Protein AF-A0A7C5L0B0-F1 (afdb_monomer_lite)

Foldseek 3Di:
DDPDFKFKWKWWWPWFAQPPPCDPQQWTKGKTKTAIAGPVRHADFFWKKKKKKKFWDDDPVDIDIDIDMDIDTAHNRNIDMDMDIGHNRRVQTWMFMDMDRPDQQKAWQDWPQRGDPDSGTTTIITIMTGHLLNQRFHPVLVVLLCLQFAAWEQFQDAQQTWFQFDLCLLPPWLQQKKKFKFDPVRDTDDIGGLVCQVVWVNRPCVQVVVSVDPQRFPLVAAQDFCWDATADVPGDGGIITIGMAGARQPPQAPLVRQSVVVSVVVVVVVTFREWEWEWHDDPNFIKIKIKGKTQWFQWQQTAGIDIEIKIFTWDGSRSVPIATQWMWWWFAQKIAIERDDFDDDPRRHTYWQFAFHWDDDDPPFDSPPGGGRRGTDRDFAKAFLRHPRGTITGRNSPYDIGDSVRYHYHYDRQPVSDPCSVVVVCSQQSYNHFSHRAFYDGSCVVCVVPVPDDSNNGGGGHPNPDLCVNHGAPDHRDIDGSND

Secondary structure (DSSP, 8-state):
-------PEEEEE-------S--TT-PEEEEEEEEEE-TTS-B-TT-EEEEEEEEEES-TTS-EEEEEEEEEE--TTSEEEEEEEE-GGGSSS-EEEEEEE--TTEEEEEEE--EESSSS----EEEEEE-SS-SSS-HHHHHHHHHHH--EEEES-SSS----B-GGGG--SGGG-EEEEEETTS-EEEEEEGGGGGGSBS-GGGT-GGGG-S----TT--SS-EEEEEB-TTS-SEEEEEEEE--SSS-TT-HHHHHHHHHHHHHTT-S--EEEEEEEEETTEEEEEEEEEEEEEBSSS-EEEEEEEEEEEES-SSTTT--EEEEEEEETTEEEEESSSS-EETTTEEEEEE--EEE-PPTT----S--B---EESSSEEETT-STTS-EEEE---S-EE-GGG-EEEE---TTT--TTT-GGGHHHH---BSS-S----TTGGGGGSTT---S-SPP--GGGSTTTT---SSBTS-EES--

pLDDT: mean 81.86, std 15.76, range [21.27, 98.62]

Radius of gyration: 28.09 Å; chains: 1; bounding box: 59×51×88 Å

Structure (mmCIF, N/CA/C/O backbone):
data_AF-A0A7C5L0B0-F1
#
_entry.id   AF-A0A7C5L0B0-F1
#
loop_
_atom_site.group_PDB
_atom_site.id
_atom_site.type_symbol
_atom_site.label_atom_id
_atom_site.label_alt_id
_atom_site.label_comp_id
_atom_site.label_asym_id
_atom_site.label_entity_id
_atom_site.label_seq_id
_atom_site.pdbx_PDB_ins_code
_atom_site.Cartn_x
_atom_site.Cartn_y
_atom_site.Cartn_z
_atom_site.occupancy
_atom_site.B_iso_or_equiv
_atom_site.auth_seq_id
_atom_site.auth_comp_id
_atom_site.auth_asym_id
_atom_site.auth_atom_id
_atom_site.pdbx_PDB_model_num
ATOM 1 N N . MET A 1 1 ? -7.027 -23.291 7.097 1.00 24.39 1 MET A N 1
ATOM 2 C CA . MET A 1 1 ? -7.690 -23.559 8.395 1.00 24.39 1 MET A CA 1
ATOM 3 C C . MET A 1 1 ? -6.675 -23.322 9.521 1.00 24.39 1 MET A C 1
ATOM 5 O O . MET A 1 1 ? -6.229 -24.263 10.167 1.00 24.39 1 MET A O 1
ATOM 9 N N . LYS A 1 2 ? -6.228 -22.068 9.688 1.00 22.58 2 LYS A N 1
ATOM 10 C CA . LYS A 1 2 ? -5.413 -21.647 10.836 1.00 22.58 2 LYS A CA 1
ATOM 11 C C . LYS A 1 2 ? -6.404 -21.359 11.965 1.00 22.58 2 LYS A C 1
ATOM 13 O O . LYS A 1 2 ? -7.373 -20.646 11.741 1.00 22.58 2 LYS A O 1
ATOM 18 N N . ARG A 1 3 ? -6.236 -22.002 13.120 1.00 21.27 3 ARG A N 1
ATOM 19 C CA . ARG A 1 3 ? -6.990 -21.644 14.325 1.00 21.27 3 ARG A CA 1
ATOM 20 C C . ARG A 1 3 ? -6.391 -20.331 14.819 1.00 21.27 3 ARG A C 1
ATOM 22 O O . ARG A 1 3 ? -5.274 -20.354 15.322 1.00 21.27 3 ARG A O 1
ATOM 29 N N . THR A 1 4 ? -7.085 -19.225 14.591 1.00 25.00 4 THR A N 1
ATOM 30 C CA . THR A 1 4 ? -6.788 -17.926 15.195 1.00 25.00 4 THR A CA 1
ATOM 31 C C . THR A 1 4 ? -7.032 -18.049 16.696 1.00 25.00 4 THR A C 1
ATOM 33 O O . THR A 1 4 ? -8.094 -18.493 17.139 1.00 25.00 4 THR A O 1
ATOM 36 N N . PHE A 1 5 ? -5.984 -17.801 17.476 1.00 26.17 5 PHE A N 1
ATOM 37 C CA . PHE A 1 5 ? -6.041 -17.758 18.929 1.00 26.17 5 PHE A CA 1
ATOM 38 C C . PHE A 1 5 ? -6.073 -16.286 19.316 1.00 26.17 5 PHE A C 1
ATOM 40 O O . PHE A 1 5 ? -5.019 -15.668 19.400 1.00 26.17 5 PHE A O 1
ATOM 47 N N . SER A 1 6 ? -7.256 -15.741 19.582 1.00 29.70 6 SER A N 1
ATOM 48 C CA . SER A 1 6 ? -7.355 -14.391 20.135 1.00 29.70 6 SER A CA 1
ATOM 49 C C . SER A 1 6 ? -6.775 -14.399 21.544 1.00 29.70 6 SER A C 1
ATOM 51 O O . SER A 1 6 ? -7.329 -15.000 22.468 1.00 29.70 6 SER A O 1
ATOM 53 N N . LEU A 1 7 ? -5.608 -13.795 21.728 1.00 34.66 7 LEU A N 1
ATOM 54 C CA . LEU A 1 7 ? -5.041 -13.621 23.055 1.00 34.66 7 LEU A CA 1
ATOM 55 C C . LEU A 1 7 ? -5.560 -12.298 23.615 1.00 34.66 7 LEU A C 1
ATOM 57 O O . LEU A 1 7 ? -4.959 -11.249 23.426 1.00 34.66 7 LEU A O 1
ATOM 61 N N . PHE A 1 8 ? -6.712 -12.337 24.280 1.00 42.75 8 PHE A N 1
ATOM 62 C CA . PHE A 1 8 ? -7.171 -11.193 25.062 1.00 42.75 8 PHE A CA 1
ATOM 63 C C . PHE A 1 8 ? -6.454 -11.202 26.400 1.00 42.75 8 PHE A C 1
ATOM 65 O O . PHE A 1 8 ? -6.664 -12.160 27.131 1.00 42.75 8 PHE A O 1
ATOM 72 N N . ALA A 1 9 ? -5.663 -10.182 26.744 1.00 44.97 9 ALA A N 1
ATOM 73 C CA . ALA A 1 9 ? -5.150 -10.068 28.106 1.00 44.97 9 ALA A CA 1
ATOM 74 C C . ALA A 1 9 ? -6.030 -9.164 28.975 1.00 44.97 9 ALA A C 1
ATOM 76 O O . ALA A 1 9 ? -6.341 -8.036 28.597 1.00 44.97 9 ALA A O 1
ATOM 77 N N . ILE A 1 10 ? -6.456 -9.661 30.135 1.00 50.22 10 ILE A N 1
ATOM 78 C CA . ILE A 1 10 ? -7.107 -8.833 31.160 1.00 50.22 10 ILE A CA 1
ATOM 79 C C . ILE A 1 10 ? -6.037 -8.448 32.160 1.00 50.22 10 ILE A C 1
ATOM 81 O O . ILE A 1 10 ? -5.421 -9.355 32.701 1.00 50.22 10 ILE A O 1
ATOM 85 N N . LEU A 1 11 ? -5.845 -7.155 32.419 1.00 47.50 11 LEU A N 1
ATOM 86 C CA . LEU A 1 11 ? -5.009 -6.648 33.507 1.00 47.50 11 LEU A CA 1
ATOM 87 C C . LEU A 1 11 ? -5.924 -6.084 34.602 1.00 47.50 11 LEU A C 1
ATOM 89 O O . LEU A 1 11 ? -6.648 -5.124 34.356 1.00 47.50 11 LEU A O 1
ATOM 93 N N . ALA A 1 12 ? -5.908 -6.678 35.797 1.00 46.53 12 ALA A N 1
ATOM 94 C CA . ALA A 1 12 ? -6.692 -6.200 36.943 1.00 46.53 12 ALA A CA 1
ATOM 95 C C . ALA A 1 12 ? -5.780 -5.847 38.124 1.00 46.53 12 ALA A C 1
ATOM 97 O O . ALA A 1 12 ? -4.997 -6.702 38.536 1.00 46.53 12 ALA A O 1
ATOM 98 N N . LEU A 1 13 ? -5.902 -4.630 38.680 1.00 47.69 13 LEU A N 1
ATOM 99 C CA . LEU A 1 13 ? -5.255 -4.225 39.939 1.00 47.69 13 LEU A CA 1
ATOM 100 C C . LEU A 1 13 ? -6.081 -4.704 41.140 1.00 47.69 13 LEU A C 1
ATOM 102 O O . LEU A 1 13 ? -7.220 -4.280 41.298 1.00 47.69 13 LEU A O 1
ATOM 106 N N . LEU A 1 14 ? -5.540 -5.548 42.023 1.00 42.91 14 LEU A N 1
ATOM 107 C CA . LEU A 1 14 ? -6.332 -6.052 43.166 1.00 42.91 14 LEU A CA 1
ATOM 108 C C . LEU A 1 14 ? -6.422 -5.065 44.343 1.00 42.91 14 LEU A C 1
ATOM 110 O O . LEU A 1 14 ? -7.332 -5.178 45.160 1.00 42.91 14 LEU A O 1
ATOM 114 N N . SER A 1 15 ? -5.473 -4.130 44.469 1.00 43.75 15 SER A N 1
ATOM 115 C CA . SER A 1 15 ? -5.488 -3.095 45.511 1.00 43.75 15 SER A CA 1
ATOM 116 C C . SER A 1 15 ? -4.374 -2.074 45.317 1.00 43.75 15 SER A C 1
ATOM 118 O O . SER A 1 15 ? -3.235 -2.495 45.130 1.00 43.75 15 SER A O 1
ATOM 120 N N . ALA A 1 16 ? -4.678 -0.791 45.523 1.00 45.81 16 ALA A N 1
ATOM 121 C CA . ALA A 1 16 ? -3.709 0.241 45.874 1.00 45.81 16 ALA A CA 1
ATOM 122 C C . ALA A 1 16 ? -4.132 0.867 47.207 1.00 45.81 16 ALA A C 1
ATOM 124 O O . ALA A 1 16 ? -5.239 1.384 47.337 1.00 45.81 16 ALA A O 1
ATOM 125 N N . SER A 1 17 ? -3.270 0.779 48.215 1.00 49.09 17 SER A N 1
ATOM 126 C CA . SER A 1 17 ? -3.437 1.481 49.487 1.00 49.09 17 SER A CA 1
ATOM 127 C C . SER A 1 17 ? -2.132 2.199 49.789 1.00 49.09 17 SER A C 1
ATOM 129 O O . SER A 1 17 ? -1.098 1.527 49.709 1.00 49.09 17 SER A O 1
ATOM 131 N N . PRO A 1 18 ? -2.133 3.472 50.219 1.00 49.31 18 PRO A N 1
ATOM 132 C CA . PRO A 1 18 ? -1.021 3.943 51.014 1.00 49.31 18 PRO A CA 1
ATOM 133 C C . PRO A 1 18 ? -1.036 3.093 52.276 1.00 49.31 18 PRO A C 1
ATOM 135 O O . PRO A 1 18 ? -1.908 3.214 53.139 1.00 49.31 18 PRO A O 1
ATOM 138 N N . LEU A 1 19 ? -0.092 2.166 52.369 1.00 49.03 19 LEU A N 1
ATOM 139 C CA . LEU A 1 19 ? 0.288 1.669 53.673 1.00 49.03 19 LEU A CA 1
ATOM 140 C C . LEU A 1 19 ? 0.914 2.872 54.373 1.00 49.03 19 LEU A C 1
ATOM 142 O O . LEU A 1 19 ? 2.097 3.137 54.199 1.00 49.03 19 LEU A O 1
ATOM 146 N N . SER A 1 20 ? 0.122 3.606 55.160 1.00 46.25 20 SER A N 1
ATOM 147 C CA . SER A 1 20 ? 0.631 4.535 56.170 1.00 46.25 20 SER A CA 1
ATOM 148 C C . SER A 1 20 ? 1.272 3.720 57.303 1.00 46.25 20 SER A C 1
ATOM 150 O O . SER A 1 20 ? 0.849 3.750 58.457 1.00 46.25 20 SER A O 1
ATOM 152 N N . ALA A 1 21 ? 2.225 2.867 56.960 1.00 46.62 21 ALA A N 1
ATOM 153 C CA . ALA A 1 21 ? 3.174 2.338 57.905 1.00 46.62 21 ALA A CA 1
ATOM 154 C C . ALA A 1 21 ? 4.374 3.253 57.745 1.00 46.62 21 ALA A C 1
ATOM 156 O O . ALA A 1 21 ? 4.921 3.282 56.652 1.00 46.62 21 ALA A O 1
ATOM 157 N N . ASP A 1 22 ? 4.702 4.018 58.788 1.00 49.69 22 ASP A N 1
ATOM 158 C CA . ASP A 1 22 ? 5.856 4.915 58.895 1.00 49.69 22 ASP A CA 1
ATOM 159 C C . ASP A 1 22 ? 7.103 4.344 58.189 1.00 49.69 22 ASP A C 1
ATOM 161 O O . ASP A 1 22 ? 7.960 3.707 58.811 1.00 49.69 22 ASP A O 1
ATOM 165 N N . LEU A 1 23 ? 7.212 4.542 56.873 1.00 57.72 23 LEU A N 1
ATOM 166 C CA . LEU A 1 23 ? 8.432 4.244 56.152 1.00 57.72 23 LEU A CA 1
ATOM 167 C C . LEU A 1 23 ? 9.434 5.301 56.619 1.00 57.72 23 LEU A C 1
ATOM 169 O O . LEU A 1 23 ? 9.069 6.478 56.717 1.00 57.72 23 LEU A O 1
ATOM 173 N N . PRO A 1 24 ? 10.679 4.923 56.954 1.00 53.44 24 PRO A N 1
ATOM 174 C CA . PRO A 1 24 ? 11.687 5.885 57.380 1.00 53.44 24 PRO A CA 1
ATOM 175 C C . PRO A 1 24 ? 11.911 6.932 56.273 1.00 53.44 24 PRO A C 1
ATOM 177 O O . PRO A 1 24 ? 12.632 6.663 55.318 1.00 53.44 24 PRO A O 1
ATOM 180 N N . GLY A 1 25 ? 11.263 8.098 56.379 1.00 64.50 25 GLY A N 1
ATOM 181 C CA . GLY A 1 25 ? 11.281 9.146 55.347 1.00 64.50 25 GLY A CA 1
ATOM 182 C C . GLY A 1 25 ? 9.932 9.815 55.050 1.00 64.50 25 GLY A C 1
ATOM 183 O O . GLY A 1 25 ? 9.937 10.931 54.550 1.00 64.50 25 GLY A O 1
ATOM 184 N N . GLY A 1 26 ? 8.796 9.203 55.411 1.00 67.69 26 GLY A N 1
ATOM 185 C CA . GLY A 1 26 ? 7.457 9.766 55.162 1.00 67.69 26 GLY A CA 1
ATOM 186 C C . GLY A 1 26 ? 6.849 9.437 53.790 1.00 67.69 26 GLY A C 1
ATOM 187 O O . GLY A 1 26 ? 5.721 9.838 53.527 1.00 67.69 26 GLY A O 1
ATOM 188 N N . ASP A 1 27 ? 7.550 8.697 52.932 1.00 75.81 27 ASP A N 1
ATOM 189 C CA . ASP A 1 27 ? 7.058 8.312 51.604 1.00 75.81 27 ASP A CA 1
ATOM 190 C C . ASP A 1 27 ? 5.799 7.431 51.674 1.00 75.81 27 ASP A C 1
ATOM 192 O O . ASP A 1 27 ? 5.676 6.542 52.520 1.00 75.81 27 ASP A O 1
ATOM 196 N N . ASN A 1 28 ? 4.892 7.627 50.717 1.00 73.31 28 ASN A N 1
ATOM 197 C CA . ASN A 1 28 ? 3.730 6.778 50.497 1.00 73.31 28 ASN A CA 1
ATOM 198 C C . ASN A 1 28 ? 4.043 5.702 49.460 1.00 73.31 28 ASN A C 1
ATOM 200 O O . ASN A 1 28 ? 4.556 5.983 48.376 1.00 73.31 28 ASN A O 1
ATOM 204 N N . GLN A 1 29 ? 3.698 4.456 49.778 1.00 79.25 29 GLN A N 1
ATOM 205 C CA . GLN A 1 29 ? 3.834 3.340 48.852 1.00 79.25 29 GLN A CA 1
ATOM 206 C C . GLN A 1 29 ? 2.509 3.060 48.147 1.00 79.25 29 GLN A C 1
ATOM 208 O O . GLN A 1 29 ? 1.519 2.713 48.787 1.00 79.25 29 GLN A O 1
ATOM 213 N N . TYR A 1 30 ? 2.525 3.118 46.822 1.00 75.12 30 TYR A N 1
ATOM 214 C CA . TYR A 1 30 ? 1.429 2.711 45.957 1.00 75.12 30 TYR A CA 1
ATOM 215 C C . TYR A 1 30 ? 1.760 1.348 45.369 1.00 75.12 30 TYR A C 1
ATOM 217 O O . TYR A 1 30 ? 2.674 1.217 44.560 1.00 75.12 30 TYR A O 1
ATOM 225 N N . THR A 1 31 ? 1.057 0.319 45.834 1.00 72.50 31 THR A N 1
ATOM 226 C CA . THR A 1 31 ? 1.224 -1.055 45.345 1.00 72.50 31 THR A CA 1
ATOM 227 C C . THR A 1 31 ? 0.090 -1.419 44.406 1.00 72.50 31 THR A C 1
ATOM 229 O O . THR A 1 31 ? -1.021 -0.936 44.560 1.00 72.50 31 THR A O 1
ATOM 232 N N . ALA A 1 32 ? 0.401 -2.269 43.444 1.00 73.38 32 ALA A N 1
ATOM 233 C CA . ALA A 1 32 ? -0.422 -2.639 42.321 1.00 73.38 32 ALA A CA 1
ATOM 234 C C . ALA A 1 32 ? -0.263 -4.145 42.090 1.00 73.38 32 ALA A C 1
ATOM 236 O O . ALA A 1 32 ? 0.821 -4.607 41.739 1.00 73.38 32 ALA A O 1
ATOM 237 N N . ASN A 1 33 ? -1.321 -4.923 42.320 1.00 76.19 33 ASN A N 1
ATOM 238 C CA . ASN A 1 33 ? -1.316 -6.360 42.046 1.00 76.19 33 ASN A CA 1
ATOM 239 C C . ASN A 1 33 ? -1.984 -6.619 40.705 1.00 76.19 33 ASN A C 1
ATOM 241 O O . ASN A 1 33 ? -3.198 -6.514 40.629 1.00 76.19 33 ASN A O 1
ATOM 245 N N . PHE A 1 34 ? -1.216 -6.993 39.702 1.00 77.50 34 PHE A N 1
ATOM 246 C CA . PHE A 1 34 ? -1.688 -7.305 38.368 1.00 77.50 34 PHE A CA 1
ATOM 247 C C . PHE A 1 34 ? -1.952 -8.795 38.212 1.00 77.50 34 PHE A C 1
ATOM 249 O O . PHE A 1 34 ? -1.184 -9.623 38.706 1.00 77.50 34 PHE A O 1
ATOM 256 N N . TYR A 1 35 ? -3.001 -9.130 37.473 1.00 80.94 35 TYR A N 1
ATOM 257 C CA . TYR A 1 35 ? -3.273 -10.471 36.969 1.00 80.94 35 TYR A CA 1
ATOM 258 C C . TYR A 1 35 ? -3.496 -10.365 35.469 1.00 80.94 35 TYR A C 1
ATOM 260 O O . TYR A 1 35 ? -4.315 -9.544 35.087 1.00 80.94 35 TYR A O 1
ATOM 268 N N . VAL A 1 36 ? -2.754 -11.146 34.680 1.00 78.81 36 VAL A N 1
ATOM 269 C CA . VAL A 1 36 ? -2.752 -11.183 33.214 1.00 78.81 36 VAL A CA 1
ATOM 270 C C . VAL A 1 36 ? -3.192 -12.568 32.753 1.00 78.81 36 VAL A C 1
ATOM 272 O O . VAL A 1 36 ? -2.536 -13.567 33.057 1.00 78.81 36 VAL A O 1
ATOM 275 N N . VAL A 1 37 ? -4.295 -12.639 32.015 1.00 77.06 37 VAL A N 1
ATOM 276 C CA . VAL A 1 37 ? -4.897 -13.893 31.523 1.00 77.06 37 VAL A CA 1
ATOM 277 C C . VAL A 1 37 ? -5.328 -13.774 30.079 1.00 77.06 37 VAL A C 1
ATOM 279 O O . VAL A 1 37 ? -5.773 -12.701 29.732 1.00 77.06 37 VAL A O 1
ATOM 282 N N . ASP A 1 38 ? -5.280 -14.853 29.297 1.00 74.12 38 ASP A N 1
ATOM 283 C CA . ASP A 1 38 ? -5.866 -14.930 27.958 1.00 74.12 38 ASP A CA 1
ATOM 284 C C . ASP A 1 38 ? -7.409 -14.826 27.970 1.00 74.12 38 ASP A C 1
ATOM 286 O O . ASP A 1 38 ? -8.061 -14.774 29.018 1.00 74.12 38 ASP A O 1
ATOM 290 N N . GLN A 1 39 ? -8.015 -14.885 26.782 1.00 63.34 39 GLN A N 1
ATOM 291 C CA . GLN A 1 39 ? -9.466 -14.785 26.588 1.00 63.34 39 GLN A CA 1
ATOM 292 C C . GLN A 1 39 ? -10.294 -15.869 27.284 1.00 63.34 39 GLN A C 1
ATOM 294 O O . GLN A 1 39 ? -11.487 -15.695 27.525 1.00 63.34 39 GLN A O 1
ATOM 299 N N . ASN A 1 40 ? -9.664 -16.997 27.603 1.00 71.69 40 ASN A N 1
ATOM 300 C CA . ASN A 1 40 ? -10.280 -18.114 28.303 1.00 71.69 40 ASN A CA 1
ATOM 301 C C . ASN A 1 40 ? -10.049 -18.026 29.821 1.00 71.69 40 ASN A C 1
ATOM 303 O O . ASN A 1 40 ? -10.425 -18.943 30.554 1.00 71.69 40 ASN A O 1
ATOM 307 N N . GLY A 1 41 ? -9.420 -16.949 30.302 1.00 74.44 41 GLY A N 1
ATOM 308 C CA . GLY A 1 41 ? -9.006 -16.790 31.691 1.00 74.44 41 GLY A CA 1
ATOM 309 C C . GLY A 1 41 ? -7.734 -17.567 32.044 1.00 74.44 41 GLY A C 1
ATOM 310 O O . GLY A 1 41 ? -7.445 -17.741 33.230 1.00 74.44 41 GLY A O 1
ATOM 311 N N . THR A 1 42 ? -6.977 -18.053 31.054 1.00 82.25 42 THR A N 1
ATOM 312 C CA . THR A 1 42 ? -5.727 -18.796 31.266 1.00 82.25 42 THR A CA 1
ATOM 313 C C . THR A 1 42 ? -4.597 -17.826 31.600 1.00 82.25 42 THR A C 1
ATOM 315 O O . THR A 1 42 ? -4.320 -16.941 30.798 1.00 82.25 42 THR A O 1
ATOM 318 N N . PRO A 1 43 ? -3.886 -17.974 32.727 1.00 84.56 43 PRO A N 1
ATOM 319 C CA . PRO A 1 43 ? -2.813 -17.050 33.079 1.00 84.56 43 PRO A CA 1
ATOM 320 C C . PRO A 1 43 ? -1.680 -16.986 32.051 1.00 84.56 43 PRO A C 1
ATOM 322 O O . PRO A 1 43 ? -1.174 -18.021 31.615 1.00 84.56 43 PRO A O 1
ATOM 325 N N . LEU A 1 44 ? -1.245 -15.769 31.712 1.00 81.81 44 LEU A N 1
ATOM 326 C CA . LEU A 1 44 ? -0.119 -15.530 30.809 1.00 81.81 44 LEU A CA 1
ATOM 327 C C . LEU A 1 44 ? 1.166 -15.312 31.602 1.00 81.81 44 LEU A C 1
ATOM 329 O O . LEU A 1 44 ? 1.318 -14.314 32.304 1.00 81.81 44 LEU A O 1
ATOM 333 N N . GLN A 1 45 ? 2.102 -16.249 31.477 1.00 89.44 45 GLN A N 1
ATOM 334 C CA . GLN A 1 45 ? 3.403 -16.199 32.138 1.00 89.44 45 GLN A CA 1
ATOM 335 C C . GLN A 1 45 ? 4.425 -15.373 31.344 1.00 89.44 45 GLN A C 1
ATOM 337 O O . GLN A 1 45 ? 4.394 -15.357 30.116 1.00 89.44 45 GLN A O 1
ATOM 342 N N . ASN A 1 46 ? 5.395 -14.791 32.059 1.00 88.25 46 ASN A N 1
ATOM 343 C CA . ASN A 1 46 ? 6.541 -14.065 31.511 1.00 88.25 46 ASN A CA 1
ATOM 344 C C . ASN A 1 46 ? 6.158 -12.792 30.748 1.00 88.25 46 ASN A C 1
ATOM 346 O O . ASN A 1 46 ? 6.920 -12.353 29.895 1.00 88.25 46 ASN A O 1
ATOM 350 N N . LYS A 1 47 ? 5.007 -12.204 31.082 1.00 84.69 47 LYS A N 1
ATOM 351 C CA . LYS A 1 47 ? 4.535 -10.958 30.492 1.00 84.69 47 LYS A CA 1
ATOM 352 C C . LYS A 1 47 ? 5.117 -9.757 31.206 1.00 84.69 47 LYS A C 1
ATOM 354 O O . LYS A 1 47 ? 5.004 -9.677 32.431 1.00 84.69 47 LYS A O 1
ATOM 359 N N . GLN A 1 48 ? 5.755 -8.852 30.469 1.00 87.12 48 GLN A N 1
ATOM 360 C CA . GLN A 1 48 ? 6.267 -7.610 31.043 1.00 87.12 48 GLN A CA 1
ATOM 361 C C . GLN A 1 48 ? 5.102 -6.652 31.308 1.00 87.12 48 GLN A C 1
ATOM 363 O O . GLN A 1 48 ? 4.278 -6.395 30.439 1.00 87.12 48 GLN A O 1
ATOM 368 N N . VAL A 1 49 ? 5.012 -6.139 32.529 1.00 83.06 49 VAL A N 1
ATOM 369 C CA . VAL A 1 49 ? 3.977 -5.198 32.961 1.00 83.06 49 VAL A CA 1
ATOM 370 C C . VAL A 1 49 ? 4.658 -3.959 33.515 1.00 83.06 49 VAL A C 1
ATOM 372 O O . VAL A 1 49 ? 5.598 -4.063 34.311 1.00 83.06 49 VAL A O 1
ATOM 375 N N . ARG A 1 50 ? 4.158 -2.793 33.115 1.00 84.81 50 ARG A N 1
ATOM 376 C CA . ARG A 1 50 ? 4.575 -1.475 33.584 1.00 84.81 50 ARG A CA 1
ATOM 377 C C . ARG A 1 50 ? 3.472 -0.851 34.432 1.00 84.81 50 ARG A C 1
ATOM 379 O O . ARG A 1 50 ? 2.316 -0.853 34.032 1.00 84.81 50 ARG A O 1
ATOM 386 N N . LEU A 1 51 ? 3.839 -0.314 35.591 1.00 82.38 51 LEU A N 1
ATOM 387 C CA . LEU A 1 51 ? 3.030 0.579 36.419 1.00 82.38 51 LEU A CA 1
ATOM 388 C C . LEU A 1 51 ? 3.616 1.981 36.304 1.00 82.38 51 LEU A C 1
ATOM 390 O O . LEU A 1 51 ? 4.811 2.156 36.546 1.00 82.38 51 LEU A O 1
ATOM 394 N N . GLU A 1 52 ? 2.773 2.964 36.027 1.00 83.31 52 GLU A N 1
ATOM 395 C CA . GLU A 1 52 ? 3.110 4.381 36.101 1.00 83.31 52 GLU A CA 1
ATOM 396 C C . GLU A 1 52 ? 2.210 5.056 37.125 1.00 83.31 52 GLU A C 1
ATOM 398 O O . GLU A 1 52 ? 0.994 4.882 37.115 1.00 83.31 52 GLU A O 1
ATOM 403 N N . VAL A 1 53 ? 2.816 5.795 38.046 1.00 80.31 53 VAL A N 1
ATOM 404 C CA . VAL A 1 53 ? 2.101 6.599 39.030 1.00 80.31 53 VAL A CA 1
ATOM 405 C C . VAL A 1 53 ? 2.535 8.041 38.859 1.00 80.31 53 VAL A C 1
ATOM 407 O O . VAL A 1 53 ? 3.717 8.359 39.020 1.00 80.31 53 VAL A O 1
ATOM 410 N N . THR A 1 54 ? 1.569 8.896 38.555 1.00 83.31 54 THR A N 1
ATOM 411 C CA . THR A 1 54 ? 1.756 10.333 38.397 1.00 83.31 54 THR A CA 1
ATOM 412 C C . THR A 1 54 ? 0.988 11.040 39.497 1.00 83.31 54 THR A C 1
ATOM 414 O O . THR A 1 54 ? -0.171 10.738 39.762 1.00 83.31 54 THR A O 1
ATOM 417 N N . THR A 1 55 ? 1.632 11.987 40.159 1.00 81.31 55 THR A N 1
ATOM 418 C CA . THR A 1 55 ? 0.970 12.883 41.106 1.00 81.31 55 THR A CA 1
ATOM 419 C C . THR A 1 55 ? 1.421 14.308 40.846 1.00 81.31 55 THR A C 1
ATOM 421 O O . THR A 1 55 ? 2.513 14.535 40.317 1.00 81.31 55 THR A O 1
ATOM 424 N N . TRP A 1 56 ? 0.590 15.271 41.223 1.00 80.19 56 TRP A N 1
ATOM 425 C CA . TRP A 1 56 ? 0.960 16.675 41.193 1.00 80.19 56 TRP A CA 1
ATOM 426 C C . TRP A 1 56 ? 0.579 17.385 42.483 1.00 80.19 56 TRP A C 1
ATOM 428 O O . TRP A 1 56 ? -0.434 17.091 43.115 1.00 80.19 56 TRP A O 1
ATOM 438 N N . TYR A 1 57 ? 1.399 18.358 42.856 1.00 73.75 57 TYR A N 1
ATOM 439 C CA . TYR A 1 57 ? 1.213 19.200 44.025 1.00 73.75 57 TYR A CA 1
ATOM 440 C C . TYR A 1 57 ? 1.431 20.662 43.625 1.00 73.75 57 TYR A C 1
ATOM 442 O O . TYR A 1 57 ? 2.375 20.971 42.906 1.00 73.75 57 TYR A O 1
ATOM 450 N N . GLY A 1 58 ? 0.555 21.571 44.056 1.00 69.00 58 GLY A N 1
ATOM 451 C CA . GLY A 1 58 ? 0.659 22.998 43.732 1.00 69.00 58 GLY A CA 1
ATOM 452 C C . GLY A 1 58 ? -0.658 23.648 43.302 1.00 69.00 58 GLY A C 1
ATOM 453 O O . GLY A 1 58 ? -1.716 23.024 43.295 1.00 69.00 58 GLY A O 1
ATOM 454 N N . ASP A 1 59 ? -0.575 24.938 42.983 1.00 73.06 59 ASP A N 1
ATOM 455 C CA . ASP A 1 59 ? -1.646 25.753 42.391 1.00 73.06 59 ASP A CA 1
ATOM 456 C C . ASP A 1 59 ? -1.856 25.344 40.914 1.00 73.06 59 ASP A C 1
ATOM 458 O O . ASP A 1 59 ? -0.888 25.003 40.234 1.00 73.06 59 ASP A O 1
ATOM 462 N N . GLU A 1 60 ? -3.101 25.383 40.414 1.00 67.62 60 GLU A N 1
ATOM 463 C CA . GLU A 1 60 ? -3.469 25.104 39.009 1.00 67.62 60 GLU A CA 1
ATOM 464 C C . GLU A 1 60 ? -2.590 25.840 37.976 1.00 67.62 60 GLU A C 1
ATOM 466 O O . GLU A 1 60 ? -2.420 25.368 36.854 1.00 67.62 60 GLU A O 1
ATOM 471 N N . LEU A 1 61 ? -2.013 26.986 38.341 1.00 71.25 61 LEU A N 1
ATOM 472 C CA . LEU A 1 61 ? -1.152 27.810 37.496 1.00 71.25 61 LEU A CA 1
ATOM 473 C C . LEU A 1 61 ? 0.321 27.369 37.485 1.00 71.25 61 LEU A C 1
ATOM 475 O O . LEU A 1 61 ? 1.054 27.790 36.588 1.00 71.25 61 LEU A O 1
ATOM 479 N N . ASN A 1 62 ? 0.776 26.569 38.457 1.00 72.31 62 ASN A N 1
ATOM 480 C CA . ASN A 1 62 ? 2.155 26.070 38.522 1.00 72.31 62 ASN A CA 1
ATOM 481 C C . ASN A 1 62 ? 2.269 24.748 39.321 1.00 72.31 62 ASN A C 1
ATOM 483 O O . ASN A 1 62 ? 2.772 24.761 40.449 1.00 72.31 62 ASN A O 1
ATOM 487 N N . PRO A 1 63 ? 1.785 23.623 38.767 1.00 78.88 63 PRO A N 1
ATOM 488 C CA . PRO A 1 63 ? 1.875 22.316 39.416 1.00 78.88 63 PRO A CA 1
ATOM 489 C C . PRO A 1 63 ? 3.295 21.727 39.349 1.00 78.88 63 PRO A C 1
ATOM 491 O O . PRO A 1 63 ? 3.901 21.669 38.278 1.00 78.88 63 PRO A O 1
ATOM 494 N N . ASP A 1 64 ? 3.794 21.224 40.480 1.00 80.94 64 ASP A N 1
ATOM 495 C CA . ASP A 1 64 ? 4.968 20.352 40.552 1.00 80.94 64 ASP A CA 1
ATOM 496 C C . ASP A 1 64 ? 4.522 18.896 40.359 1.00 80.94 64 ASP A C 1
ATOM 498 O O . ASP A 1 64 ? 3.650 18.410 41.078 1.00 80.94 64 ASP A O 1
ATOM 502 N N . TYR A 1 65 ? 5.131 18.183 39.410 1.00 83.75 65 TYR A N 1
ATOM 503 C CA . TYR A 1 65 ? 4.792 16.791 39.103 1.00 83.75 65 TYR A CA 1
ATOM 504 C C . TYR A 1 65 ? 5.835 15.815 39.649 1.00 83.75 65 TYR A C 1
ATOM 506 O O . TYR A 1 65 ? 7.040 16.045 39.530 1.00 83.75 65 TYR A O 1
ATOM 514 N N . TYR A 1 66 ? 5.369 14.678 40.163 1.00 84.75 66 TYR A N 1
ATOM 515 C CA . TYR A 1 66 ? 6.205 13.532 40.504 1.00 84.75 66 TYR A CA 1
ATOM 516 C C . TYR A 1 66 ? 5.749 12.296 39.727 1.00 84.75 66 TYR A C 1
ATOM 518 O O . TYR A 1 66 ? 4.563 11.968 39.699 1.00 84.75 66 TYR A O 1
ATOM 526 N N . TYR A 1 67 ? 6.715 11.598 39.128 1.00 88.25 67 TYR A N 1
ATOM 527 C CA . TYR A 1 67 ? 6.492 10.426 38.286 1.00 88.25 67 TYR A CA 1
ATOM 528 C C . TYR A 1 67 ? 7.248 9.225 38.851 1.00 88.25 67 TYR A C 1
ATOM 530 O O . TYR A 1 67 ? 8.449 9.305 39.120 1.00 88.25 67 TYR A O 1
ATOM 538 N N . CYS A 1 68 ? 6.564 8.092 38.990 1.00 86.94 68 CYS A N 1
ATOM 539 C CA . CYS A 1 68 ? 7.185 6.813 39.298 1.00 86.94 68 CYS A CA 1
ATOM 540 C C . CYS A 1 68 ? 6.781 5.756 38.275 1.00 86.94 68 CYS A C 1
ATOM 542 O O . CYS A 1 68 ? 5.600 5.466 38.116 1.00 86.94 68 CYS A O 1
ATOM 544 N N . THR A 1 69 ? 7.775 5.118 37.656 1.00 89.19 69 THR A N 1
ATOM 545 C CA . THR A 1 69 ? 7.577 3.988 36.743 1.00 89.19 69 THR A CA 1
ATOM 546 C C . THR A 1 69 ? 8.196 2.724 37.335 1.00 89.19 69 THR A C 1
ATOM 548 O O . THR A 1 69 ? 9.332 2.731 37.828 1.00 89.19 69 THR A O 1
ATOM 551 N N . LYS A 1 70 ? 7.464 1.610 37.281 1.00 90.50 70 LYS A N 1
ATOM 552 C CA . LYS A 1 70 ? 7.940 0.283 37.682 1.00 90.50 70 LYS A CA 1
ATOM 553 C C . LYS A 1 70 ? 7.624 -0.763 36.641 1.00 90.50 70 LYS A C 1
ATOM 555 O O . LYS A 1 70 ? 6.542 -0.764 36.081 1.00 90.50 70 LYS A O 1
ATOM 560 N N . LEU A 1 71 ? 8.564 -1.681 36.457 1.00 90.25 71 LEU A N 1
ATOM 561 C CA . LEU A 1 71 ? 8.442 -2.829 35.572 1.00 90.25 71 LEU A CA 1
ATOM 562 C C . LEU A 1 71 ? 8.509 -4.114 36.386 1.00 90.25 71 LEU A C 1
ATOM 564 O O . LEU A 1 71 ? 9.244 -4.200 37.374 1.00 90.25 71 LEU A O 1
ATOM 568 N N . GLY A 1 72 ? 7.781 -5.127 35.942 1.00 89.38 72 GLY A N 1
ATOM 569 C CA . GLY A 1 72 ? 7.938 -6.489 36.426 1.00 89.38 72 GLY A CA 1
ATOM 570 C C . GLY A 1 72 ? 7.380 -7.492 35.438 1.00 89.38 72 GLY A C 1
ATOM 571 O O . GLY A 1 72 ? 6.835 -7.129 34.404 1.00 89.38 72 GLY A O 1
ATOM 572 N N . VAL A 1 73 ? 7.557 -8.766 35.758 1.00 89.44 73 VAL A N 1
ATOM 573 C CA . VAL A 1 73 ? 7.223 -9.869 34.862 1.00 89.44 73 VAL A CA 1
ATOM 574 C C . VAL A 1 73 ? 6.225 -10.789 35.554 1.00 89.44 73 VAL A C 1
ATOM 576 O O . VAL A 1 73 ? 6.396 -11.107 36.735 1.00 89.44 73 VAL A O 1
ATOM 579 N N . THR A 1 74 ? 5.182 -11.210 34.841 1.00 87.75 74 THR A N 1
ATOM 580 C CA . THR A 1 74 ? 4.163 -12.103 35.398 1.00 87.75 74 THR A CA 1
ATOM 581 C C . THR A 1 74 ? 4.720 -13.483 35.736 1.00 87.75 74 THR A C 1
ATOM 583 O O . THR A 1 74 ? 5.530 -14.072 35.014 1.00 87.75 74 THR A O 1
ATOM 586 N N . SER A 1 75 ? 4.253 -14.026 36.859 1.00 90.88 75 SER A N 1
ATOM 587 C CA . SER A 1 75 ? 4.543 -15.388 37.304 1.00 90.88 75 SER A CA 1
ATOM 588 C C . SER A 1 75 ? 3.888 -16.444 36.402 1.00 90.88 75 SER A C 1
ATOM 590 O O . SER A 1 75 ? 3.122 -16.132 35.493 1.00 90.88 75 SER A O 1
ATOM 592 N N . ALA A 1 76 ? 4.111 -17.729 36.699 1.00 90.38 76 ALA A N 1
ATOM 593 C CA . ALA A 1 76 ? 3.380 -18.837 36.066 1.00 90.38 76 ALA A CA 1
ATOM 594 C C . ALA A 1 76 ? 1.855 -18.772 36.284 1.00 90.38 76 ALA A C 1
ATOM 596 O O . ALA A 1 76 ? 1.091 -19.404 35.564 1.00 90.38 76 ALA A O 1
ATOM 597 N N . GLN A 1 77 ? 1.412 -18.014 37.288 1.00 89.56 77 GLN A N 1
ATOM 598 C CA . GLN A 1 77 ? 0.010 -17.727 37.560 1.00 89.56 77 GLN A CA 1
ATOM 599 C C . GLN A 1 77 ? -0.428 -16.408 36.923 1.00 89.56 77 GLN A C 1
ATOM 601 O O . GLN A 1 77 ? -1.454 -15.884 37.318 1.00 89.56 77 GLN A O 1
ATOM 606 N N . GLY A 1 78 ? 0.329 -15.826 35.991 1.00 83.94 78 GLY A N 1
ATOM 607 C CA . GLY A 1 78 ? -0.040 -14.574 35.329 1.00 83.94 78 GLY A CA 1
ATOM 608 C C . GLY A 1 78 ? -0.056 -13.350 36.243 1.00 83.94 78 GLY A C 1
ATOM 609 O O . GLY A 1 78 ? -0.535 -12.299 35.843 1.00 83.94 78 GLY A O 1
ATOM 610 N N . THR A 1 79 ? 0.456 -13.444 37.472 1.00 85.25 79 THR A N 1
ATOM 611 C CA . THR A 1 79 ? 0.408 -12.337 38.436 1.00 85.25 79 THR A CA 1
ATOM 612 C C . THR A 1 79 ? 1.732 -11.593 38.522 1.00 85.25 79 THR A C 1
ATOM 614 O O . THR A 1 79 ? 2.781 -12.238 38.549 1.00 85.25 79 THR A O 1
ATOM 617 N N . VAL A 1 80 ? 1.702 -10.275 38.702 1.00 86.00 80 VAL A N 1
ATOM 618 C CA . VAL A 1 80 ? 2.874 -9.468 39.080 1.00 86.00 80 VAL A CA 1
ATOM 619 C C . VAL A 1 80 ? 2.468 -8.380 40.065 1.00 86.00 80 VAL A C 1
ATOM 621 O O . VAL A 1 80 ? 1.386 -7.820 39.963 1.00 86.00 80 VAL A O 1
ATOM 624 N N . VAL A 1 81 ? 3.319 -8.092 41.047 1.00 84.31 81 VAL A N 1
ATOM 625 C CA . VAL A 1 81 ? 3.080 -7.029 42.029 1.00 84.31 81 VAL A CA 1
ATOM 626 C C . VAL A 1 81 ? 4.118 -5.941 41.822 1.00 84.31 81 VAL A C 1
ATOM 628 O O . VAL A 1 81 ? 5.313 -6.217 41.928 1.00 84.31 81 VAL A O 1
ATOM 631 N N . LEU A 1 82 ? 3.675 -4.722 41.528 1.00 84.69 82 LEU A N 1
ATOM 632 C CA . LEU A 1 82 ? 4.542 -3.558 41.353 1.00 84.69 82 LEU A CA 1
ATOM 633 C C . LEU A 1 82 ? 4.256 -2.536 42.447 1.00 84.69 82 LEU A C 1
ATOM 635 O O . LEU A 1 82 ? 3.113 -2.374 42.866 1.00 84.69 82 LEU A O 1
ATOM 639 N N . SER A 1 83 ? 5.293 -1.841 42.907 1.00 83.25 83 SER A N 1
ATOM 640 C CA . SER A 1 83 ? 5.146 -0.813 43.936 1.00 83.25 83 SER A CA 1
ATOM 641 C C . SER A 1 83 ? 5.970 0.423 43.617 1.00 83.25 83 SER A C 1
ATOM 643 O O . SER A 1 83 ? 7.191 0.341 43.456 1.00 83.25 83 SER A O 1
ATOM 645 N N . CYS A 1 84 ? 5.304 1.570 43.609 1.00 84.25 84 CYS A N 1
ATOM 646 C CA . CYS A 1 84 ? 5.896 2.891 43.498 1.00 84.25 84 CYS A CA 1
ATOM 647 C C . CYS A 1 84 ? 5.970 3.570 44.866 1.00 84.25 84 CYS A C 1
ATOM 649 O O . CYS A 1 84 ? 5.043 3.459 45.664 1.00 84.25 84 CYS A O 1
ATOM 651 N N . LEU A 1 85 ? 7.079 4.255 45.142 1.00 82.75 85 LEU A N 1
ATOM 652 C CA . LEU A 1 85 ? 7.222 5.121 46.312 1.00 82.75 85 LEU A CA 1
ATOM 653 C C . LEU A 1 85 ? 7.086 6.564 45.840 1.00 82.75 85 LEU A C 1
ATOM 655 O O . LEU A 1 85 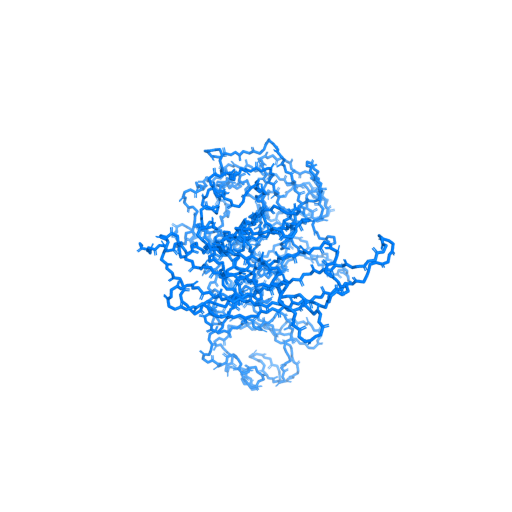? 7.730 6.944 44.864 1.00 82.75 85 LEU A O 1
ATOM 659 N N . ILE A 1 86 ? 6.242 7.333 46.515 1.00 79.31 86 ILE A N 1
ATOM 660 C CA . ILE A 1 86 ? 6.006 8.747 46.234 1.00 79.31 86 ILE A CA 1
ATOM 661 C C . ILE A 1 86 ? 6.270 9.534 47.516 1.00 79.31 86 ILE A C 1
ATOM 663 O O . ILE A 1 86 ? 5.717 9.169 48.558 1.00 79.31 86 ILE A O 1
ATOM 667 N N . PRO A 1 87 ? 7.078 10.605 47.471 1.00 80.81 87 PRO A N 1
ATOM 668 C CA . PRO A 1 87 ? 7.366 11.398 48.656 1.00 80.81 87 PRO A CA 1
ATOM 669 C C . PRO A 1 87 ? 6.100 11.984 49.288 1.00 80.81 87 PRO A C 1
ATOM 671 O O . PRO A 1 87 ? 5.145 12.333 48.592 1.00 80.81 87 PRO A O 1
ATOM 674 N N . ALA A 1 88 ? 6.098 12.103 50.618 1.00 75.62 88 ALA A N 1
ATOM 675 C CA . ALA A 1 88 ? 4.942 12.553 51.404 1.00 75.62 88 ALA A CA 1
ATOM 676 C C . ALA A 1 88 ? 4.333 13.865 50.883 1.00 75.62 88 ALA A C 1
ATOM 678 O O . ALA A 1 88 ? 3.114 14.004 50.799 1.00 75.62 88 ALA A O 1
ATOM 679 N N . GLU A 1 89 ? 5.194 14.808 50.500 1.00 76.62 89 GLU A N 1
ATOM 680 C CA . GLU A 1 89 ? 4.827 16.136 49.997 1.00 76.62 89 GLU A CA 1
ATOM 681 C C . GLU A 1 89 ? 3.990 16.113 48.708 1.00 76.62 89 GLU A C 1
ATOM 683 O O . GLU A 1 89 ? 3.264 17.064 48.449 1.00 76.62 89 GLU A O 1
ATOM 688 N N . PHE A 1 90 ? 4.014 15.013 47.950 1.00 71.50 90 PHE A N 1
ATOM 689 C CA . PHE A 1 90 ? 3.222 14.840 46.729 1.00 71.50 90 PHE A CA 1
ATOM 690 C C . PHE A 1 90 ? 1.978 13.958 46.922 1.00 71.50 90 PHE A C 1
ATOM 692 O O . PHE A 1 90 ? 1.296 13.627 45.957 1.00 71.50 90 PHE A O 1
ATOM 699 N N . SER A 1 91 ? 1.675 13.527 48.148 1.00 63.56 91 SER A N 1
ATOM 700 C CA . SER A 1 91 ? 0.602 12.551 48.404 1.00 63.56 91 SER A CA 1
ATOM 701 C C . SER A 1 91 ? -0.781 13.147 48.660 1.00 63.56 91 SER A C 1
ATOM 703 O O . SER A 1 91 ? -1.771 12.420 48.631 1.00 63.56 91 SER A O 1
ATOM 705 N N . GLU A 1 92 ? -0.856 14.459 48.898 1.00 65.31 92 GLU A N 1
ATOM 706 C CA . GLU A 1 92 ? -2.121 15.182 49.105 1.00 65.31 92 GLU A CA 1
ATOM 707 C C . GLU A 1 92 ? -2.776 15.631 47.784 1.00 65.31 92 GLU A C 1
ATOM 709 O O . GLU A 1 92 ? -3.907 16.118 47.786 1.00 65.31 92 GLU A O 1
ATOM 714 N N . GLY A 1 93 ? -2.071 15.463 46.661 1.00 66.88 93 GLY A N 1
ATOM 715 C CA . GLY A 1 93 ? -2.559 15.740 45.313 1.00 66.88 93 GLY A CA 1
ATOM 716 C C . GLY A 1 93 ? -3.427 14.627 44.727 1.00 66.88 93 GLY A C 1
ATOM 717 O O . GLY A 1 93 ? -3.648 13.578 45.335 1.00 66.88 93 GLY A O 1
ATOM 718 N N . LEU A 1 94 ? -3.921 14.850 43.508 1.00 70.06 94 LEU A N 1
ATOM 719 C CA . LEU A 1 94 ? -4.561 13.791 42.732 1.00 70.06 94 LEU A CA 1
ATOM 720 C C . LEU A 1 94 ? -3.478 12.812 42.266 1.00 70.06 94 LEU A C 1
ATOM 722 O O . LEU A 1 94 ? -2.444 13.222 41.742 1.00 70.06 94 LEU A O 1
ATOM 726 N N . VAL A 1 95 ? -3.729 11.519 42.465 1.00 68.88 95 VAL A N 1
ATOM 727 C CA . VAL A 1 95 ? -2.817 10.449 42.060 1.00 68.88 95 VAL A CA 1
ATOM 728 C C . VAL A 1 95 ? -3.442 9.700 40.895 1.00 68.88 95 VAL A C 1
ATOM 730 O O . VAL A 1 95 ? -4.502 9.086 41.028 1.00 68.88 95 VAL A O 1
ATOM 733 N N . GLU A 1 96 ? -2.772 9.741 39.756 1.00 73.81 96 GLU A N 1
ATOM 734 C CA . GLU A 1 96 ? -3.104 8.969 38.571 1.00 73.81 96 GLU A CA 1
ATOM 735 C C . GLU A 1 96 ? -2.248 7.700 38.537 1.00 73.81 96 GLU A C 1
ATOM 737 O O . GLU A 1 96 ? -1.031 7.756 38.727 1.00 73.81 96 GLU A O 1
ATOM 742 N N . MET A 1 97 ? -2.878 6.544 38.322 1.00 71.31 97 MET A N 1
ATOM 743 C CA . MET A 1 97 ? -2.179 5.268 38.173 1.00 71.31 97 MET A CA 1
ATOM 744 C C . MET A 1 97 ? -2.545 4.641 36.840 1.00 71.31 97 MET A C 1
ATOM 746 O O . MET A 1 97 ? -3.692 4.274 36.605 1.00 71.31 97 MET A O 1
ATOM 750 N N . GLN A 1 98 ? -1.545 4.453 35.998 1.00 71.06 98 GLN A N 1
ATOM 751 C CA . GLN A 1 98 ? -1.686 3.797 34.711 1.00 71.06 98 GLN A CA 1
ATOM 752 C C . GLN A 1 98 ? -0.908 2.488 34.724 1.00 71.06 98 GLN A C 1
ATOM 754 O O . GLN A 1 98 ? 0.081 2.328 35.445 1.00 71.06 98 GLN A O 1
ATOM 759 N N . ALA A 1 99 ? -1.368 1.521 33.942 1.00 70.12 99 ALA A N 1
ATOM 760 C CA . ALA A 1 99 ? -0.654 0.274 33.781 1.00 70.12 99 ALA A CA 1
ATOM 761 C C . ALA A 1 99 ? -0.718 -0.211 32.341 1.00 70.12 99 ALA A C 1
ATOM 763 O O . ALA A 1 99 ? -1.705 -0.001 31.643 1.00 70.12 99 ALA A O 1
ATOM 764 N N . PHE A 1 100 ? 0.356 -0.868 31.923 1.00 70.75 100 PHE A N 1
ATOM 765 C CA . PHE A 1 100 ? 0.573 -1.288 30.549 1.00 70.75 100 PHE A CA 1
ATOM 766 C C . PHE A 1 100 ? 1.147 -2.699 30.551 1.00 70.75 100 PHE A C 1
ATOM 768 O O . PHE A 1 100 ? 1.941 -3.043 31.431 1.00 70.75 100 PHE A O 1
ATOM 775 N N . ILE A 1 101 ? 0.789 -3.507 29.558 1.00 73.25 101 ILE A N 1
ATOM 776 C CA . ILE A 1 101 ? 1.660 -4.615 29.168 1.00 73.25 101 ILE A CA 1
ATOM 777 C C . ILE A 1 101 ? 2.748 -3.990 28.306 1.00 73.25 101 ILE A C 1
ATOM 779 O O . ILE A 1 101 ? 2.461 -3.335 27.315 1.00 73.25 101 ILE A O 1
ATOM 783 N N . ASP A 1 102 ? 3.985 -4.107 28.764 1.00 73.62 102 ASP A N 1
ATOM 784 C CA . ASP A 1 102 ? 5.166 -3.490 28.159 1.00 73.62 102 ASP A CA 1
ATOM 785 C C . ASP A 1 102 ? 5.833 -4.503 27.226 1.00 73.62 102 ASP A C 1
ATOM 787 O O . ASP A 1 102 ? 7.020 -4.805 27.334 1.00 73.62 102 ASP A O 1
ATOM 791 N N . GLU A 1 103 ? 5.006 -5.106 26.375 1.00 70.44 103 GLU A N 1
ATOM 792 C CA . GLU A 1 103 ? 5.436 -5.971 25.289 1.00 70.44 103 GLU A CA 1
ATOM 793 C C . GLU A 1 103 ? 5.042 -5.308 23.976 1.00 70.44 103 GLU A C 1
ATOM 795 O O . GLU A 1 103 ? 3.937 -4.771 23.907 1.00 70.44 103 GLU A O 1
ATOM 800 N N . PRO A 1 104 ? 5.919 -5.351 22.961 1.00 63.53 104 PRO A N 1
ATOM 801 C CA . PRO A 1 104 ? 5.633 -4.754 21.664 1.00 63.53 104 PRO A CA 1
ATOM 802 C C . PRO A 1 104 ? 4.305 -5.273 21.102 1.00 63.53 104 PRO A C 1
ATOM 804 O O . PRO A 1 104 ? 3.462 -4.483 20.721 1.00 63.53 104 PRO A O 1
ATOM 807 N N . ASP A 1 105 ? 4.070 -6.581 21.171 1.00 73.31 105 ASP A N 1
ATOM 808 C CA . ASP A 1 105 ? 3.002 -7.269 20.435 1.00 73.31 105 ASP A CA 1
ATOM 809 C C . ASP A 1 105 ? 1.556 -7.027 20.941 1.00 73.31 105 ASP A C 1
ATOM 811 O O . ASP A 1 105 ? 0.674 -7.825 20.625 1.00 73.31 105 ASP A O 1
ATOM 815 N N . TYR A 1 106 ? 1.277 -6.031 21.796 1.00 69.00 106 TYR A N 1
ATOM 816 C CA . TYR A 1 106 ? -0.069 -5.826 22.359 1.00 69.00 106 TYR A CA 1
ATOM 817 C C . TYR A 1 106 ? -0.544 -4.375 22.329 1.00 69.00 106 TYR A C 1
ATOM 819 O O . TYR A 1 106 ? 0.138 -3.474 22.811 1.00 69.00 106 TYR A O 1
ATOM 827 N N . THR A 1 107 ? -1.815 -4.198 21.962 1.00 66.81 107 THR A N 1
ATOM 828 C CA . THR A 1 107 ? -2.528 -2.915 22.040 1.00 66.81 107 THR A CA 1
ATOM 829 C C . THR A 1 107 ? -3.645 -2.929 23.082 1.00 66.81 107 THR A C 1
ATOM 831 O O . THR A 1 107 ? -4.348 -3.926 23.265 1.00 66.81 107 THR A O 1
ATOM 834 N N . ILE A 1 108 ? -3.848 -1.787 23.755 1.00 65.69 108 ILE A N 1
ATOM 835 C CA . ILE A 1 108 ? -4.955 -1.543 24.693 1.00 65.69 108 ILE A CA 1
ATOM 836 C C . ILE A 1 108 ? -6.221 -1.132 23.923 1.00 65.69 108 ILE A C 1
ATOM 838 O O . ILE A 1 108 ? -6.273 -0.061 23.331 1.00 65.69 108 ILE A O 1
ATOM 842 N N . LEU A 1 109 ? -7.268 -1.956 23.993 1.00 60.81 109 LEU A N 1
ATOM 843 C CA . LEU A 1 109 ? -8.573 -1.712 23.364 1.00 60.81 109 LEU A CA 1
ATOM 844 C C . LEU A 1 109 ? -9.508 -0.873 24.235 1.00 60.81 109 LEU A C 1
ATOM 846 O O . LEU A 1 109 ? -10.304 -0.080 23.741 1.00 60.81 109 LEU A O 1
ATOM 850 N N . GLU A 1 110 ? -9.457 -1.103 25.542 1.00 63.75 110 GLU A N 1
ATOM 851 C CA . GLU A 1 110 ? -10.300 -0.432 26.522 1.00 63.75 110 GLU A CA 1
ATOM 852 C C . GLU A 1 110 ? -9.507 -0.263 27.810 1.00 63.75 110 GLU A C 1
ATOM 854 O O . GLU A 1 110 ? -8.783 -1.172 28.229 1.00 63.75 110 GLU A O 1
ATOM 859 N N . SER A 1 111 ? -9.679 0.895 28.442 1.00 64.88 111 SER A N 1
ATOM 860 C CA . SER A 1 111 ? -9.275 1.113 29.823 1.00 64.88 111 SER A CA 1
ATOM 861 C C . SER A 1 111 ? -10.420 1.773 30.586 1.00 64.88 111 SER A C 1
ATOM 863 O O . SER A 1 111 ? -11.037 2.717 30.090 1.00 64.88 111 SER A O 1
ATOM 865 N N . SER A 1 112 ? -10.723 1.276 31.780 1.00 65.06 112 SER A N 1
ATOM 866 C CA . SER A 1 112 ? -11.669 1.911 32.701 1.00 65.06 112 SER A CA 1
ATOM 867 C C . SER A 1 112 ? -11.048 2.051 34.080 1.00 65.06 112 SER A C 1
ATOM 869 O O . SER A 1 112 ? -10.079 1.364 34.399 1.00 65.06 112 SER A O 1
ATOM 871 N N . ASP A 1 113 ? -11.613 2.949 34.892 1.00 63.34 113 ASP A N 1
ATOM 872 C CA . ASP A 1 113 ? -11.263 3.113 36.304 1.00 63.34 113 ASP A CA 1
ATOM 873 C C . ASP A 1 113 ? -9.761 3.347 36.539 1.00 63.34 113 ASP A C 1
ATOM 875 O O . ASP A 1 113 ? -9.182 2.769 37.443 1.00 63.34 113 ASP A O 1
ATOM 879 N N . THR A 1 114 ? -9.100 4.176 35.726 1.00 59.84 114 THR A N 1
ATOM 880 C CA . THR A 1 114 ? -7.648 4.448 35.821 1.00 59.84 114 THR A CA 1
ATOM 881 C C . THR A 1 114 ? -7.279 5.585 36.784 1.00 59.84 114 THR A C 1
ATOM 883 O O . THR A 1 114 ? -6.104 5.883 36.984 1.00 59.84 114 THR A O 1
ATOM 886 N N . TYR A 1 115 ? -8.260 6.230 37.419 1.00 58.47 115 TYR A N 1
ATOM 887 C CA . TYR A 1 115 ? -8.028 7.376 38.301 1.00 58.47 115 TYR A CA 1
ATOM 888 C C . TYR A 1 115 ? -8.893 7.326 39.564 1.00 58.47 115 TYR A C 1
ATOM 890 O O . TYR A 1 115 ? -10.015 6.821 39.563 1.00 58.47 115 TYR A O 1
ATOM 898 N N . THR A 1 116 ? -8.389 7.904 40.656 1.00 58.06 116 THR A N 1
ATOM 899 C CA . THR A 1 116 ? -9.175 8.178 41.866 1.00 58.06 116 THR A CA 1
ATOM 900 C C . THR A 1 116 ? -8.759 9.510 42.474 1.00 58.06 116 THR A C 1
ATOM 902 O O . THR A 1 116 ? -7.588 9.875 42.489 1.00 58.06 116 THR A O 1
ATOM 905 N N . THR A 1 117 ? -9.731 10.240 43.011 1.00 51.84 117 THR A N 1
ATOM 906 C CA . THR A 1 117 ? -9.509 11.470 43.790 1.00 51.84 117 THR A CA 1
ATOM 907 C C . THR A 1 117 ? -9.511 11.210 45.294 1.00 51.84 117 THR A C 1
ATOM 909 O O . THR A 1 117 ? -9.362 12.131 46.094 1.00 51.84 117 THR A O 1
ATOM 912 N N . THR A 1 118 ? -9.714 9.955 45.703 1.00 52.16 118 THR A N 1
ATOM 913 C CA . THR A 1 118 ? -9.757 9.551 47.107 1.00 52.16 118 THR A CA 1
ATOM 914 C C . THR A 1 118 ? -8.807 8.389 47.332 1.00 52.16 118 THR A C 1
ATOM 916 O O . THR A 1 118 ? -8.573 7.582 46.443 1.00 52.16 118 THR A O 1
ATOM 919 N N . VAL A 1 119 ? -8.280 8.279 48.547 1.00 50.56 119 VAL A N 1
ATOM 920 C CA . VAL A 1 119 ? -7.294 7.285 49.015 1.00 50.56 119 VAL A CA 1
ATOM 921 C C . VAL A 1 119 ? -7.791 5.815 48.957 1.00 50.56 119 VAL A C 1
ATOM 923 O O . VAL A 1 119 ? -7.278 4.934 49.644 1.00 50.56 119 VAL A O 1
ATOM 926 N N . ALA A 1 120 ? -8.843 5.539 48.190 1.00 53.28 120 ALA A N 1
ATOM 927 C CA . ALA A 1 120 ? -9.519 4.265 48.079 1.00 53.28 120 ALA A CA 1
ATOM 928 C C . ALA A 1 120 ? -9.172 3.577 46.755 1.00 53.28 120 ALA A C 1
ATOM 930 O O . ALA A 1 120 ? -9.134 4.206 45.701 1.00 53.28 120 ALA A O 1
ATOM 931 N N . TYR A 1 121 ? -8.934 2.272 46.881 1.00 54.00 121 TYR A N 1
ATOM 932 C CA . TYR A 1 121 ? -8.771 1.248 45.853 1.00 54.00 121 TYR A CA 1
ATOM 933 C C . TYR A 1 121 ? -9.220 1.658 44.444 1.00 54.00 121 TYR A C 1
ATOM 935 O O . TYR A 1 121 ? -10.400 1.915 44.213 1.00 54.00 121 TYR A O 1
ATOM 943 N N . ILE A 1 122 ? -8.278 1.613 43.506 1.00 53.19 122 ILE A N 1
ATOM 944 C CA . ILE A 1 122 ? -8.542 1.681 42.072 1.00 53.19 122 ILE A CA 1
ATOM 945 C C . ILE A 1 122 ? -8.550 0.245 41.526 1.00 53.19 122 ILE A C 1
ATOM 947 O O . ILE A 1 122 ? -7.666 -0.540 41.880 1.00 53.19 122 ILE A O 1
ATOM 951 N N . TYR A 1 123 ? -9.521 -0.088 40.674 1.00 59.62 123 TYR A N 1
ATOM 952 C CA . TYR A 1 123 ? -9.602 -1.367 39.957 1.00 59.62 123 TYR A CA 1
ATOM 953 C C . TYR A 1 123 ? -9.556 -1.114 38.446 1.00 59.62 123 TYR A C 1
ATOM 955 O O . TYR A 1 123 ? -10.549 -1.369 37.767 1.00 59.62 123 TYR A O 1
ATOM 963 N N . PRO A 1 124 ? -8.438 -0.585 37.916 1.00 57.75 124 PRO A N 1
ATOM 964 C CA . PRO A 1 124 ? -8.329 -0.348 36.501 1.00 57.75 124 PRO A CA 1
ATOM 965 C C . PRO A 1 124 ? -8.477 -1.676 35.763 1.00 57.75 124 PRO A C 1
ATOM 967 O O . PRO A 1 124 ? -7.879 -2.693 36.140 1.00 57.75 124 PRO A O 1
ATOM 970 N N . TYR A 1 125 ? -9.314 -1.647 34.739 1.00 63.69 125 TYR A N 1
ATOM 971 C CA . TYR A 1 125 ? -9.537 -2.756 33.832 1.00 63.69 125 TYR A CA 1
ATOM 972 C C . TYR A 1 125 ? -8.919 -2.383 32.499 1.00 63.69 125 TYR A C 1
ATOM 974 O O . TYR A 1 125 ? -9.270 -1.349 31.938 1.00 63.69 125 TYR A O 1
ATOM 982 N N . PHE A 1 126 ? -8.019 -3.226 31.998 1.00 64.56 126 PHE A N 1
ATOM 983 C CA . PHE A 1 126 ? -7.499 -3.099 30.643 1.00 64.56 126 PHE A CA 1
ATOM 984 C C . PHE A 1 126 ? -7.864 -4.340 29.849 1.00 64.56 126 PHE A C 1
ATOM 986 O O . PHE A 1 126 ? -7.585 -5.464 30.281 1.00 64.56 126 PHE A O 1
ATOM 993 N N . LYS A 1 127 ? -8.460 -4.119 28.682 1.00 67.62 127 LYS A N 1
ATOM 994 C CA . LYS A 1 127 ? -8.672 -5.146 27.669 1.00 67.62 127 LYS A CA 1
ATOM 995 C C . LYS A 1 127 ? -7.627 -4.934 26.589 1.00 67.62 127 LYS A C 1
ATOM 997 O O . LYS A 1 127 ? -7.657 -3.899 25.931 1.00 67.62 127 LYS A O 1
ATOM 1002 N N . ILE A 1 128 ? -6.719 -5.886 26.409 1.00 69.31 128 ILE A N 1
ATOM 1003 C CA . ILE A 1 128 ? -5.692 -5.806 25.361 1.00 69.31 128 ILE A CA 1
ATOM 1004 C C . ILE A 1 128 ? -5.856 -6.935 24.342 1.00 69.31 128 ILE A C 1
ATOM 1006 O O . ILE A 1 128 ? -6.460 -7.964 24.662 1.00 69.31 128 ILE A O 1
ATOM 1010 N N . MET A 1 129 ? -5.297 -6.761 23.149 1.00 74.06 129 MET A N 1
ATOM 1011 C CA . MET A 1 129 ? -5.253 -7.775 22.091 1.00 74.06 129 MET A CA 1
ATOM 1012 C C . MET A 1 129 ? -3.851 -7.859 21.492 1.00 74.06 129 MET A C 1
ATOM 1014 O O . MET A 1 129 ? -3.112 -6.880 21.556 1.00 74.06 129 MET A O 1
ATOM 1018 N N . LEU A 1 130 ? -3.507 -9.031 20.949 1.00 75.00 130 LEU A N 1
ATOM 1019 C CA . LEU A 1 130 ? -2.338 -9.186 20.088 1.00 75.00 130 LEU A CA 1
ATOM 1020 C C . LEU A 1 130 ? -2.481 -8.251 18.882 1.00 75.00 130 LEU A C 1
ATOM 1022 O O . LEU A 1 130 ? -3.520 -8.258 18.225 1.00 75.00 130 LEU A O 1
ATOM 1026 N N . ASP A 1 131 ? -1.451 -7.461 18.661 1.00 77.31 131 ASP A N 1
ATOM 1027 C CA . ASP A 1 131 ? -1.312 -6.480 17.596 1.00 77.31 131 ASP A CA 1
ATOM 1028 C C . ASP A 1 131 ? 0.166 -6.570 17.209 1.00 77.31 131 ASP A C 1
ATOM 1030 O O . ASP A 1 131 ? 1.024 -6.128 17.970 1.00 77.31 131 ASP A O 1
ATOM 1034 N N . LEU A 1 132 ? 0.488 -7.319 16.154 1.00 75.50 132 LEU A N 1
ATOM 1035 C CA . LEU A 1 132 ? 1.879 -7.607 15.784 1.00 75.50 132 LEU A CA 1
ATOM 1036 C C . LEU A 1 132 ? 2.522 -6.463 14.999 1.00 75.50 132 LEU A C 1
ATOM 1038 O O . LEU A 1 132 ? 3.751 -6.376 14.986 1.00 75.50 132 LEU A O 1
ATOM 1042 N N . ASP A 1 133 ? 1.715 -5.624 14.351 1.00 77.88 133 ASP A N 1
ATOM 1043 C CA . ASP A 1 133 ? 2.173 -4.488 13.551 1.00 77.88 133 ASP A CA 1
ATOM 1044 C C . ASP A 1 133 ? 2.023 -3.126 14.253 1.00 77.88 133 ASP A C 1
ATOM 1046 O O . ASP A 1 133 ? 2.429 -2.103 13.708 1.00 77.88 133 ASP A O 1
ATOM 1050 N N . HIS A 1 134 ? 1.511 -3.130 15.485 1.00 74.69 134 HIS A N 1
ATOM 1051 C CA . HIS A 1 134 ? 1.401 -2.002 16.422 1.00 74.69 134 HIS A CA 1
ATOM 1052 C C . HIS A 1 134 ? 0.575 -0.849 15.867 1.00 74.69 134 HIS A C 1
ATOM 1054 O O . HIS A 1 134 ? 0.764 0.311 16.253 1.00 74.69 134 HIS A O 1
ATOM 1060 N N . ASN A 1 135 ? -0.373 -1.154 14.984 1.00 81.06 135 ASN A N 1
ATOM 1061 C CA . ASN A 1 135 ? -1.208 -0.137 14.365 1.00 81.06 135 ASN A CA 1
ATOM 1062 C C . ASN A 1 135 ? -2.379 0.303 15.263 1.00 81.06 135 ASN A C 1
ATOM 1064 O O . ASN A 1 135 ? -3.113 1.238 14.932 1.00 81.06 135 ASN A O 1
ATOM 1068 N N . GLY A 1 136 ? -2.545 -0.319 16.432 1.00 81.00 136 GLY A N 1
ATOM 1069 C CA . GLY A 1 136 ? -3.574 0.020 17.406 1.00 81.00 136 GLY A CA 1
ATOM 1070 C C . GLY A 1 136 ? -4.881 -0.760 17.225 1.00 81.00 136 GLY A C 1
ATOM 1071 O O . GLY A 1 136 ? -5.856 -0.472 17.924 1.00 81.00 136 GLY A O 1
ATOM 1072 N N . ILE A 1 137 ? -4.929 -1.727 16.310 1.00 85.31 137 ILE A N 1
ATOM 1073 C CA . ILE A 1 137 ? -6.065 -2.613 16.054 1.00 85.31 137 ILE A CA 1
ATOM 1074 C C . ILE A 1 137 ? -5.545 -4.037 16.181 1.00 85.31 137 ILE A C 1
ATOM 1076 O O . ILE A 1 137 ? -4.565 -4.408 15.558 1.00 85.31 137 ILE A O 1
ATOM 1080 N N . GLY A 1 138 ? -6.193 -4.867 16.995 1.00 83.19 138 GLY A N 1
ATOM 1081 C CA . GLY A 1 138 ? -5.687 -6.227 17.159 1.00 83.19 138 GLY A CA 1
ATOM 1082 C C . GLY A 1 138 ? -5.837 -7.071 15.887 1.00 83.19 138 GLY A C 1
ATOM 1083 O O . GLY A 1 138 ? -6.891 -7.023 15.247 1.00 83.19 138 GLY A O 1
ATOM 1084 N N . ASP A 1 139 ? -4.834 -7.900 15.580 1.00 82.31 139 ASP A N 1
ATOM 1085 C CA . ASP A 1 139 ? -4.695 -8.665 14.324 1.00 82.31 139 ASP A CA 1
ATOM 1086 C C . ASP A 1 139 ? -5.965 -9.463 13.945 1.00 82.31 139 ASP A C 1
ATOM 1088 O O . ASP A 1 139 ? -6.357 -9.601 12.783 1.00 82.31 139 ASP A O 1
ATOM 1092 N N . ASP A 1 140 ? -6.657 -10.014 14.949 1.00 83.69 140 ASP A N 1
ATOM 1093 C CA . ASP A 1 140 ? -7.882 -10.796 14.745 1.00 83.69 140 ASP A CA 1
ATOM 1094 C C . ASP A 1 140 ? -9.083 -9.932 14.326 1.00 83.69 140 ASP A C 1
ATOM 1096 O O . ASP A 1 140 ? -10.041 -10.442 13.731 1.00 83.69 140 ASP A O 1
ATOM 1100 N N . TRP A 1 141 ? -9.076 -8.646 14.673 1.00 92.88 141 TRP A N 1
ATOM 1101 C CA . TRP A 1 141 ? -10.083 -7.672 14.257 1.00 92.88 141 TRP A CA 1
ATOM 1102 C C . TRP A 1 141 ? -9.768 -7.084 12.896 1.00 92.88 141 TRP A C 1
ATOM 1104 O O . TRP A 1 141 ? -10.703 -6.883 12.123 1.00 92.88 141 TRP A O 1
ATOM 1114 N N . GLU A 1 142 ? -8.496 -6.890 12.566 1.00 92.81 142 GLU A N 1
ATOM 1115 C CA . GLU A 1 142 ? -8.078 -6.376 11.265 1.00 92.81 142 GLU A CA 1
ATOM 1116 C C . GLU A 1 142 ? -8.687 -7.170 10.113 1.00 92.81 142 GLU A C 1
ATOM 1118 O O . GLU A 1 142 ? -9.385 -6.611 9.268 1.00 92.81 142 GLU A O 1
ATOM 1123 N N . ILE A 1 143 ? -8.519 -8.498 10.121 1.00 91.50 143 ILE A N 1
ATOM 1124 C CA . ILE A 1 143 ? -9.053 -9.353 9.057 1.00 91.50 143 ILE A CA 1
ATOM 1125 C C . ILE A 1 143 ? -10.582 -9.300 8.994 1.00 91.50 143 ILE A C 1
ATOM 1127 O O . ILE A 1 143 ? -11.159 -9.345 7.913 1.00 91.50 143 ILE A O 1
ATOM 1131 N N . GLN A 1 144 ? -11.261 -9.170 10.135 1.00 95.81 144 GLN A N 1
ATOM 1132 C CA . GLN A 1 144 ? -12.721 -9.072 10.173 1.00 95.81 144 GLN A CA 1
ATOM 1133 C C . GLN A 1 144 ? -13.214 -7.726 9.639 1.00 95.81 144 GLN A C 1
ATOM 1135 O O . GLN A 1 144 ? -14.194 -7.694 8.900 1.00 95.81 144 GLN A O 1
ATOM 1140 N N . LEU A 1 145 ? -12.546 -6.627 9.993 1.00 98.06 145 LEU A N 1
ATOM 1141 C CA . LEU A 1 145 ? -12.840 -5.288 9.486 1.00 98.06 145 LEU A CA 1
ATOM 1142 C C . LEU A 1 145 ? -12.582 -5.204 7.982 1.00 98.06 145 LEU A C 1
ATOM 1144 O O . LEU A 1 145 ? -13.446 -4.741 7.237 1.00 98.06 145 LEU A O 1
ATOM 1148 N N . VAL A 1 146 ? -11.430 -5.705 7.540 1.00 97.44 146 VAL A N 1
ATOM 1149 C CA . VAL A 1 146 ? -11.053 -5.780 6.130 1.00 97.44 146 VAL A CA 1
ATOM 1150 C C . VAL A 1 146 ? -12.078 -6.582 5.339 1.00 97.44 146 VAL A C 1
ATOM 1152 O O . VAL A 1 146 ? -12.634 -6.097 4.359 1.00 97.44 146 VAL A O 1
ATOM 1155 N N . GLU A 1 147 ? -12.411 -7.790 5.789 1.00 97.00 147 GLU A N 1
ATOM 1156 C CA . GLU A 1 147 ? -13.394 -8.619 5.095 1.00 97.00 147 GLU A CA 1
ATOM 1157 C C . GLU A 1 147 ? -14.798 -8.012 5.129 1.00 97.00 147 GLU A C 1
ATOM 1159 O O . GLU A 1 147 ? -15.540 -8.177 4.167 1.00 97.00 147 GLU A O 1
ATOM 1164 N N . LYS A 1 148 ? -15.170 -7.286 6.191 1.00 98.12 148 LYS A N 1
ATOM 1165 C CA . LYS A 1 148 ? -16.475 -6.619 6.311 1.00 98.12 148 LYS A CA 1
ATOM 1166 C C . LYS A 1 148 ? -16.617 -5.428 5.365 1.00 98.12 148 LYS A C 1
ATOM 1168 O O . LYS A 1 148 ? -17.713 -5.203 4.855 1.00 98.12 148 LYS A O 1
ATOM 1173 N N . PHE A 1 149 ? -15.544 -4.665 5.158 1.00 98.62 149 PHE A N 1
ATOM 1174 C CA . PHE A 1 149 ? -15.586 -3.381 4.454 1.00 98.62 149 PHE A CA 1
ATOM 1175 C C . PHE A 1 149 ? -14.827 -3.356 3.124 1.00 98.62 149 PHE A C 1
ATOM 1177 O O . PHE A 1 149 ? -14.755 -2.296 2.498 1.00 98.62 149 PHE A O 1
ATOM 1184 N N . LYS A 1 150 ? -14.273 -4.488 2.669 1.00 97.69 150 LYS A N 1
ATOM 1185 C CA . LYS A 1 150 ? -13.570 -4.555 1.383 1.00 97.69 150 LYS A CA 1
ATOM 1186 C C . LYS A 1 150 ? -14.482 -4.159 0.217 1.00 97.69 150 LYS A C 1
ATOM 1188 O O . LYS A 1 150 ? -15.667 -4.519 0.228 1.00 97.69 150 LYS A O 1
ATOM 1193 N N . PRO A 1 151 ? -13.955 -3.437 -0.781 1.00 98.44 151 PRO A N 1
ATOM 1194 C CA . PRO A 1 151 ? -14.757 -2.934 -1.884 1.00 98.44 151 PRO A CA 1
ATOM 1195 C C . PRO A 1 151 ? -15.137 -4.020 -2.900 1.00 98.44 151 PRO A C 1
ATOM 1197 O O . PRO A 1 151 ? -14.475 -5.049 -3.033 1.00 98.44 151 PRO A O 1
ATOM 1200 N N . GLY A 1 152 ? -16.207 -3.753 -3.648 1.00 98.25 152 GLY A N 1
ATOM 1201 C CA . GLY A 1 152 ? -16.464 -4.363 -4.954 1.00 98.25 152 GLY A CA 1
ATOM 1202 C C . GLY A 1 152 ? -16.178 -3.358 -6.071 1.00 98.25 152 GLY A C 1
ATOM 1203 O O . GLY A 1 152 ? -16.204 -2.150 -5.834 1.00 98.25 152 GLY A O 1
ATOM 1204 N N . PHE A 1 153 ? -15.942 -3.839 -7.292 1.00 97.81 153 PHE A N 1
ATOM 1205 C CA . PHE A 1 153 ? -15.509 -2.985 -8.403 1.00 97.81 153 PHE A CA 1
ATOM 1206 C C . PHE A 1 153 ? -16.451 -3.062 -9.604 1.00 97.81 153 PHE A C 1
ATOM 1208 O O . PHE A 1 153 ? -16.918 -4.140 -9.969 1.00 97.81 153 PHE A O 1
ATOM 1215 N N . ILE A 1 154 ? -16.690 -1.920 -10.247 1.00 96.38 154 ILE A N 1
ATOM 1216 C CA . ILE A 1 154 ? -17.312 -1.819 -11.571 1.00 96.38 154 ILE A CA 1
ATOM 1217 C C . ILE A 1 154 ? -16.283 -1.200 -12.507 1.00 96.38 154 ILE A C 1
ATOM 1219 O O . ILE A 1 154 ? -15.830 -0.079 -12.284 1.00 96.38 154 ILE A O 1
ATOM 1223 N N . LEU A 1 155 ? -15.888 -1.941 -13.535 1.00 93.44 155 LEU A N 1
ATOM 1224 C CA . LEU A 1 155 ? -14.745 -1.573 -14.365 1.00 93.44 155 LEU A CA 1
ATOM 1225 C C . LEU A 1 155 ? -15.156 -0.680 -15.539 1.00 93.44 155 LEU A C 1
ATOM 1227 O O . LEU A 1 155 ? -16.294 -0.744 -16.006 1.00 93.44 155 LEU A O 1
ATOM 1231 N N . ASN A 1 156 ? -14.227 0.161 -16.014 1.00 87.94 156 ASN A N 1
ATOM 1232 C CA . ASN A 1 156 ? -14.561 1.227 -16.961 1.00 87.94 156 ASN A CA 1
ATOM 1233 C C . ASN A 1 156 ? -15.166 0.702 -18.270 1.00 87.94 156 ASN A C 1
ATOM 1235 O O . ASN A 1 156 ? -16.185 1.226 -18.696 1.00 87.94 156 ASN A O 1
ATOM 1239 N N . HIS A 1 157 ? -14.556 -0.310 -18.899 1.00 84.44 157 HIS A N 1
ATOM 1240 C CA . HIS A 1 157 ? -14.840 -0.682 -20.290 1.00 84.44 157 HIS A CA 1
ATOM 1241 C C . HIS A 1 157 ? -15.121 -2.181 -20.484 1.00 84.44 157 HIS A C 1
ATOM 1243 O O . HIS A 1 157 ? -14.537 -3.021 -19.806 1.00 84.44 157 HIS A O 1
ATOM 1249 N N . LEU A 1 158 ? -15.953 -2.548 -21.464 1.00 80.75 158 LEU A N 1
ATOM 1250 C CA . LEU A 1 158 ? -16.280 -3.951 -21.780 1.00 80.75 158 LEU A CA 1
ATOM 1251 C C . LEU A 1 158 ? -15.099 -4.793 -22.292 1.00 80.75 158 LEU A C 1
ATOM 1253 O O . LEU A 1 158 ? -15.023 -5.984 -21.988 1.00 80.75 158 LEU A O 1
ATOM 1257 N N . THR A 1 159 ? -14.208 -4.209 -23.097 1.00 75.44 159 THR A N 1
ATOM 1258 C CA . THR A 1 159 ? -13.139 -4.957 -23.796 1.00 75.44 159 THR A CA 1
ATOM 1259 C C . THR A 1 159 ? -11.731 -4.581 -23.360 1.00 75.44 159 THR A C 1
ATOM 1261 O O . THR A 1 159 ? -10.812 -5.364 -23.555 1.00 75.44 159 THR A O 1
ATOM 1264 N N . GLU A 1 160 ? -11.567 -3.403 -22.765 1.00 76.00 160 GLU A N 1
ATOM 1265 C CA . GLU A 1 160 ? -10.271 -2.800 -22.422 1.00 76.00 160 GLU A CA 1
ATOM 1266 C C . GLU A 1 160 ? -10.335 -2.270 -20.985 1.00 76.00 160 GLU A C 1
ATOM 1268 O O . GLU A 1 160 ? -10.114 -1.101 -20.700 1.00 76.00 160 GLU A O 1
ATOM 1273 N N . TRP A 1 161 ? -10.756 -3.136 -20.064 1.00 81.88 161 TRP A N 1
ATOM 1274 C CA . TRP A 1 161 ? -10.744 -2.842 -18.631 1.00 81.88 161 TRP A CA 1
ATOM 1275 C C . TRP A 1 161 ? -9.371 -3.153 -18.034 1.00 81.88 161 TRP A C 1
ATOM 1277 O O . TRP A 1 161 ? -8.625 -3.951 -18.602 1.00 81.88 161 TRP A O 1
ATOM 1287 N N . VAL A 1 162 ? -9.080 -2.631 -16.845 1.00 87.94 162 VAL A N 1
ATOM 1288 C CA . VAL A 1 162 ? -8.023 -3.102 -15.932 1.00 87.94 162 VAL A CA 1
ATOM 1289 C C . VAL A 1 162 ? -8.687 -3.438 -14.599 1.00 87.94 162 VAL A C 1
ATOM 1291 O O . VAL A 1 162 ? -9.729 -2.870 -14.270 1.00 87.94 162 VAL A O 1
ATOM 1294 N N . ALA A 1 163 ? -8.166 -4.438 -13.898 1.00 91.75 163 ALA A N 1
ATOM 1295 C CA . ALA A 1 163 ? -8.656 -4.868 -12.595 1.00 91.75 163 ALA A CA 1
ATOM 1296 C C . ALA A 1 163 ? -7.549 -4.713 -11.545 1.00 91.75 163 ALA A C 1
ATOM 1298 O O . ALA A 1 163 ? -6.381 -4.669 -11.925 1.00 91.75 163 ALA A O 1
ATOM 1299 N N . PRO A 1 164 ? -7.894 -4.650 -10.247 1.00 94.44 164 PRO A N 1
ATOM 1300 C CA . PRO A 1 164 ? -6.902 -4.737 -9.183 1.00 94.44 164 PRO A CA 1
ATOM 1301 C C . PRO A 1 164 ? -6.182 -6.087 -9.244 1.00 94.44 164 PRO A C 1
ATOM 1303 O O . PRO A 1 164 ? -6.800 -7.137 -9.037 1.00 94.44 164 PRO A O 1
ATOM 1306 N N . GLU A 1 165 ? -4.891 -6.055 -9.553 1.00 93.31 165 GLU A N 1
ATOM 1307 C CA . GLU A 1 165 ? -4.030 -7.231 -9.673 1.00 93.31 165 GLU A CA 1
ATOM 1308 C C . GLU A 1 165 ? -3.083 -7.342 -8.466 1.00 93.31 165 GLU A C 1
ATOM 1310 O O . GLU A 1 165 ? -2.778 -6.340 -7.816 1.00 93.31 165 GLU A O 1
ATOM 1315 N N . PRO A 1 166 ? -2.576 -8.541 -8.140 1.00 92.38 166 PRO A N 1
ATOM 1316 C CA . PRO A 1 166 ? -1.503 -8.675 -7.167 1.00 92.38 166 PRO A CA 1
ATOM 1317 C C . PRO A 1 166 ? -0.209 -8.120 -7.764 1.00 92.38 166 PRO A C 1
ATOM 1319 O O . PRO A 1 166 ? 0.040 -8.265 -8.954 1.00 92.38 166 PRO A O 1
ATOM 1322 N N . VAL A 1 167 ? 0.675 -7.546 -6.958 1.00 90.56 167 VAL A N 1
ATOM 1323 C CA . VAL A 1 167 ? 1.965 -7.043 -7.446 1.00 90.56 167 VAL A CA 1
ATOM 1324 C C . VAL A 1 167 ? 2.823 -8.166 -8.031 1.00 90.56 167 VAL A C 1
ATOM 1326 O O . VAL A 1 167 ? 3.555 -7.955 -8.994 1.00 90.56 167 VAL A O 1
ATOM 1329 N N . GLU A 1 168 ? 2.685 -9.396 -7.525 1.00 87.38 168 GLU A N 1
ATOM 1330 C CA . GLU A 1 168 ? 3.330 -10.607 -8.040 1.00 87.38 168 GLU A CA 1
ATOM 1331 C C . GLU A 1 168 ? 3.100 -10.815 -9.542 1.00 87.38 168 GLU A C 1
ATOM 1333 O O . GLU A 1 168 ? 3.906 -11.483 -10.192 1.00 87.38 168 GLU A O 1
ATOM 1338 N N . TYR A 1 169 ? 2.055 -10.194 -10.091 1.00 83.12 169 TYR A N 1
ATOM 1339 C CA . TYR A 1 169 ? 1.775 -10.087 -11.514 1.00 83.12 169 TYR A CA 1
ATOM 1340 C C . TYR A 1 169 ? 2.976 -9.622 -12.354 1.00 83.12 169 TYR A C 1
ATOM 1342 O O . TYR A 1 169 ? 3.239 -10.185 -13.414 1.00 83.12 169 TYR A O 1
ATOM 1350 N N . ILE A 1 170 ? 3.761 -8.654 -11.864 1.00 83.31 170 ILE A N 1
ATOM 1351 C CA . ILE A 1 170 ? 4.975 -8.163 -12.548 1.00 83.31 170 ILE A CA 1
ATOM 1352 C C . ILE A 1 170 ? 6.258 -8.852 -12.065 1.00 83.31 170 ILE A C 1
ATOM 1354 O O . ILE A 1 170 ? 7.369 -8.424 -12.374 1.00 83.31 170 ILE A O 1
ATOM 1358 N N . GLY A 1 171 ? 6.115 -9.918 -11.275 1.00 84.62 171 GLY A N 1
ATOM 1359 C CA . GLY A 1 171 ? 7.227 -10.697 -10.756 1.00 84.62 171 GLY A CA 1
ATOM 1360 C C . GLY A 1 171 ? 8.128 -9.902 -9.815 1.00 84.62 171 GLY A C 1
ATOM 1361 O O . GLY A 1 171 ? 9.337 -9.911 -10.022 1.00 84.62 171 GLY A O 1
ATOM 1362 N N . VAL A 1 172 ? 7.567 -9.243 -8.790 1.00 87.94 172 VAL A N 1
ATOM 1363 C CA . VAL A 1 172 ? 8.273 -8.375 -7.811 1.00 87.94 172 VAL A CA 1
ATOM 1364 C C . VAL A 1 172 ? 9.261 -9.124 -6.906 1.00 87.94 172 VAL A C 1
ATOM 1366 O O . VAL A 1 172 ? 9.143 -9.196 -5.686 1.00 87.94 172 VAL A O 1
ATOM 1369 N N . VAL A 1 173 ? 10.287 -9.708 -7.508 1.00 90.19 173 VAL A N 1
ATOM 1370 C CA . VAL A 1 173 ? 11.383 -10.393 -6.828 1.00 90.19 173 VAL A CA 1
ATOM 1371 C C . VAL A 1 173 ? 12.709 -9.794 -7.270 1.00 90.19 173 VAL A C 1
ATOM 1373 O O . VAL A 1 173 ? 12.809 -9.191 -8.339 1.00 90.19 173 VAL A O 1
ATOM 1376 N N . LYS A 1 174 ? 13.749 -9.968 -6.448 1.00 90.56 174 LYS A N 1
ATOM 1377 C CA . LYS A 1 174 ? 15.079 -9.395 -6.699 1.00 90.56 174 LYS A CA 1
ATOM 1378 C C . LYS A 1 174 ? 15.615 -9.725 -8.095 1.00 90.56 174 LYS A C 1
ATOM 1380 O O . LYS A 1 174 ? 16.196 -8.872 -8.754 1.00 90.56 174 LYS A O 1
ATOM 1385 N N . ASP A 1 175 ? 15.403 -10.961 -8.537 1.00 90.62 175 ASP A N 1
ATOM 1386 C CA . ASP A 1 175 ? 15.962 -11.490 -9.784 1.00 90.62 175 ASP A CA 1
ATOM 1387 C C . ASP A 1 175 ? 15.189 -11.052 -11.041 1.00 90.62 175 ASP A C 1
ATOM 1389 O O . ASP A 1 175 ? 15.659 -11.286 -12.154 1.00 90.62 175 ASP A O 1
ATOM 1393 N N . SER A 1 176 ? 14.043 -10.384 -10.873 1.00 90.75 176 SER A N 1
ATOM 1394 C CA . SER A 1 176 ? 13.262 -9.789 -11.966 1.00 90.75 176 SER A CA 1
ATOM 1395 C C . SER A 1 176 ? 13.563 -8.306 -12.185 1.00 90.75 176 SER A C 1
ATOM 1397 O O . SER A 1 176 ? 12.972 -7.688 -13.067 1.00 90.75 176 SER A O 1
ATOM 1399 N N . LEU A 1 177 ? 14.450 -7.714 -11.379 1.00 91.69 177 LEU A N 1
ATOM 1400 C CA . LEU A 1 177 ? 14.850 -6.322 -11.550 1.00 91.69 177 LEU A CA 1
ATOM 1401 C C . LEU A 1 177 ? 15.585 -6.115 -12.877 1.00 91.69 177 LEU A C 1
ATOM 1403 O O . LEU A 1 177 ? 16.234 -7.015 -13.413 1.00 91.69 177 LEU A O 1
ATOM 1407 N N . TRP A 1 178 ? 15.532 -4.885 -13.358 1.00 92.69 178 TRP A N 1
ATOM 1408 C CA . TRP A 1 178 ? 16.272 -4.375 -14.502 1.00 92.69 178 TRP A CA 1
ATOM 1409 C C . TRP A 1 178 ? 17.273 -3.309 -14.055 1.00 92.69 178 TRP A C 1
ATOM 1411 O O . TRP A 1 178 ? 17.196 -2.790 -12.940 1.00 92.69 178 TRP A O 1
ATOM 1421 N N . ILE A 1 179 ? 18.271 -3.052 -14.893 1.00 92.88 179 ILE A N 1
ATOM 1422 C CA . ILE A 1 179 ? 19.399 -2.155 -14.670 1.00 92.88 179 ILE A CA 1
ATOM 1423 C C . ILE A 1 179 ? 19.403 -1.130 -15.796 1.00 92.88 179 ILE A C 1
ATOM 1425 O O . ILE A 1 179 ? 20.019 -1.333 -16.847 1.00 92.88 179 ILE A O 1
ATOM 1429 N N . GLN A 1 180 ? 18.805 0.018 -15.516 1.00 91.31 180 GLN A N 1
ATOM 1430 C CA . GLN A 1 180 ? 18.810 1.140 -16.433 1.00 91.31 180 GLN A CA 1
ATOM 1431 C C . GLN A 1 180 ? 20.098 1.948 -16.279 1.00 91.31 180 GLN A C 1
ATOM 1433 O O . GLN A 1 180 ? 20.501 2.330 -15.173 1.00 91.31 180 GLN A O 1
ATOM 1438 N N . VAL A 1 181 ? 20.764 2.219 -17.398 1.00 92.88 181 VAL A N 1
ATOM 1439 C CA . VAL A 1 181 ? 22.091 2.833 -17.450 1.00 92.88 181 VAL A CA 1
ATOM 1440 C C . VAL A 1 181 ? 21.992 4.260 -17.967 1.00 92.88 181 VAL A C 1
ATOM 1442 O O . VAL A 1 181 ? 21.614 4.497 -19.110 1.00 92.88 181 VAL A O 1
ATOM 1445 N N . TYR A 1 182 ? 22.449 5.215 -17.162 1.00 92.31 182 TYR A N 1
ATOM 1446 C CA . TYR A 1 182 ? 22.518 6.630 -17.514 1.00 92.31 182 TYR A CA 1
ATOM 1447 C C . TYR A 1 182 ? 23.957 7.117 -17.626 1.00 92.31 182 TYR A C 1
ATOM 1449 O O . TYR A 1 182 ? 24.811 6.806 -16.790 1.00 92.31 182 TYR A O 1
ATOM 1457 N N . ASN A 1 183 ? 24.233 7.948 -18.627 1.00 92.31 183 ASN A N 1
ATOM 1458 C CA . ASN A 1 183 ? 25.496 8.672 -18.704 1.00 92.31 183 ASN A CA 1
ATOM 1459 C C . ASN A 1 183 ? 25.538 9.841 -17.694 1.00 92.31 183 ASN A C 1
ATOM 1461 O O . ASN A 1 183 ? 24.543 10.199 -17.064 1.00 92.31 183 ASN A O 1
ATOM 1465 N N . MET A 1 184 ? 26.699 10.487 -17.552 1.00 91.81 184 MET A N 1
ATOM 1466 C CA . MET A 1 184 ? 26.862 11.627 -16.631 1.00 91.81 184 MET A CA 1
ATOM 1467 C C . MET A 1 184 ? 26.074 12.888 -17.024 1.00 91.81 184 MET A C 1
ATOM 1469 O O . MET A 1 184 ? 26.029 13.830 -16.237 1.00 91.81 184 MET A O 1
ATOM 1473 N N . LEU A 1 185 ? 25.471 12.920 -18.216 1.00 88.38 185 LEU A N 1
ATOM 1474 C CA . LEU A 1 185 ? 24.555 13.977 -18.651 1.00 88.38 185 LEU A CA 1
ATOM 1475 C C . LEU A 1 185 ? 23.096 13.671 -18.270 1.00 88.38 185 LEU A C 1
ATOM 1477 O O . LEU A 1 185 ? 22.223 14.481 -18.560 1.00 88.38 185 LEU A O 1
ATOM 1481 N N . GLY A 1 186 ? 22.827 12.524 -17.633 1.00 84.19 186 GLY A N 1
ATOM 1482 C CA . GLY A 1 186 ? 21.480 12.089 -17.266 1.00 84.19 186 GLY A CA 1
ATOM 1483 C C . GLY A 1 186 ? 20.688 11.476 -18.421 1.00 84.19 186 GLY A C 1
ATOM 1484 O O . GLY A 1 186 ? 19.481 11.317 -18.297 1.00 84.19 186 GLY A O 1
ATOM 1485 N N . GLN A 1 187 ? 21.343 11.133 -19.533 1.00 85.00 187 GLN A N 1
ATOM 1486 C CA . GLN A 1 187 ? 20.694 10.473 -20.666 1.00 85.00 187 GLN A CA 1
ATOM 1487 C C . GLN A 1 187 ? 20.782 8.963 -20.498 1.00 85.00 187 GLN A C 1
ATOM 1489 O O . GLN A 1 187 ? 21.854 8.444 -20.168 1.00 85.00 187 GLN A O 1
ATOM 1494 N N . GLU A 1 188 ? 19.676 8.276 -20.749 1.00 85.56 188 GLU A N 1
ATOM 1495 C CA . GLU A 1 188 ? 19.644 6.822 -20.811 1.00 85.56 188 GLU A CA 1
ATOM 1496 C C . GLU A 1 188 ? 20.481 6.312 -21.991 1.00 85.56 188 GLU A C 1
ATOM 1498 O O . GLU A 1 188 ? 20.514 6.914 -23.067 1.00 85.56 188 GLU A O 1
ATOM 1503 N N . VAL A 1 189 ? 21.207 5.221 -21.764 1.00 89.12 189 VAL A N 1
ATOM 1504 C CA . VAL A 1 189 ? 22.134 4.616 -22.726 1.00 89.12 189 VAL A CA 1
ATOM 1505 C C . VAL A 1 189 ? 21.728 3.186 -23.061 1.00 89.12 189 VAL A C 1
ATOM 1507 O O . VAL A 1 189 ? 21.845 2.781 -24.217 1.00 89.12 189 VAL A O 1
ATOM 1510 N N . SER A 1 190 ? 21.291 2.421 -22.062 1.00 90.06 190 SER A N 1
ATOM 1511 C CA . SER A 1 190 ? 20.820 1.048 -22.221 1.00 90.06 190 SER A CA 1
ATOM 1512 C C . SER A 1 190 ? 20.016 0.600 -21.001 1.00 90.06 190 SER A C 1
ATOM 1514 O O . SER A 1 190 ? 20.105 1.217 -19.939 1.00 90.06 190 SER A O 1
ATOM 1516 N N . ASP A 1 191 ? 19.284 -0.498 -21.155 1.00 88.81 191 ASP A N 1
ATOM 1517 C CA . ASP A 1 191 ? 18.536 -1.166 -20.095 1.00 88.81 191 ASP A CA 1
ATOM 1518 C C . ASP A 1 191 ? 18.743 -2.687 -20.209 1.00 88.81 191 ASP A C 1
ATOM 1520 O O . ASP A 1 191 ? 18.835 -3.225 -21.317 1.00 88.81 191 ASP A O 1
ATOM 1524 N N . HIS A 1 192 ? 18.915 -3.365 -19.075 1.00 91.50 192 HIS A N 1
ATOM 1525 C CA . HIS A 1 192 ? 19.336 -4.767 -19.008 1.00 91.50 192 HIS A CA 1
ATOM 1526 C C . HIS A 1 192 ? 18.673 -5.498 -17.843 1.00 91.50 192 HIS A C 1
ATOM 1528 O O . HIS A 1 192 ? 18.666 -4.963 -16.738 1.00 91.50 192 HIS A O 1
ATOM 1534 N N . PRO A 1 193 ? 18.233 -6.757 -17.996 1.00 92.31 193 PRO A N 1
ATOM 1535 C CA . PRO A 1 193 ? 17.784 -7.535 -16.849 1.00 92.31 193 PRO A CA 1
ATOM 1536 C C . PRO A 1 193 ? 18.943 -7.746 -15.860 1.00 92.31 193 PRO A C 1
ATOM 1538 O O . PRO A 1 193 ? 20.101 -7.914 -16.252 1.00 92.31 193 PRO A O 1
ATOM 1541 N N . ILE A 1 194 ? 18.655 -7.793 -14.557 1.00 92.62 194 ILE A N 1
ATOM 1542 C CA . ILE A 1 194 ? 19.675 -7.933 -13.501 1.00 92.62 194 ILE A CA 1
ATOM 1543 C C . ILE A 1 194 ? 20.490 -9.228 -13.628 1.00 92.62 194 ILE A C 1
ATOM 1545 O O . ILE A 1 194 ? 21.651 -9.292 -13.214 1.00 92.62 194 ILE A O 1
ATOM 1549 N N . SER A 1 195 ? 19.922 -10.247 -14.277 1.00 92.69 195 SER A N 1
ATOM 1550 C CA . SER A 1 195 ? 20.603 -11.495 -14.633 1.00 92.69 195 SER A CA 1
ATOM 1551 C C . SER A 1 195 ? 21.814 -11.285 -15.561 1.00 92.69 195 SER A C 1
ATOM 1553 O O . SER A 1 195 ? 22.751 -12.088 -15.542 1.00 92.69 195 SER A O 1
ATOM 1555 N N . GLU A 1 196 ? 21.869 -10.171 -16.300 1.00 94.75 196 GLU A N 1
ATOM 1556 C CA . GLU A 1 196 ? 22.989 -9.771 -17.160 1.00 94.75 196 GLU A CA 1
ATOM 1557 C C . GLU A 1 196 ? 24.079 -8.968 -16.434 1.00 94.75 196 GLU A C 1
ATOM 1559 O O . GLU A 1 196 ? 25.053 -8.549 -17.058 1.00 94.75 196 GLU A O 1
ATOM 1564 N N . GLN A 1 197 ? 24.011 -8.787 -15.111 1.00 96.12 197 GLN A N 1
ATOM 1565 C CA . GLN A 1 197 ? 24.985 -7.968 -14.369 1.00 96.12 197 GLN A CA 1
ATOM 1566 C C . GLN A 1 197 ? 26.463 -8.378 -14.557 1.00 96.12 197 GLN A C 1
ATOM 1568 O O . GLN A 1 197 ? 27.358 -7.552 -14.386 1.00 96.12 197 GLN A O 1
ATOM 1573 N N . ASN A 1 198 ? 26.736 -9.636 -14.926 1.00 97.31 198 ASN A N 1
ATOM 1574 C CA . ASN A 1 198 ? 28.084 -10.137 -15.231 1.00 97.31 198 ASN A CA 1
ATOM 1575 C C . ASN A 1 198 ? 28.615 -9.709 -16.613 1.00 97.31 198 ASN A C 1
ATOM 1577 O O . ASN A 1 198 ? 29.803 -9.879 -16.876 1.00 97.31 198 ASN A O 1
ATOM 1581 N N . ALA A 1 199 ? 27.760 -9.198 -17.502 1.00 97.19 199 ALA A N 1
ATOM 1582 C CA . ALA A 1 199 ? 28.160 -8.668 -18.805 1.00 97.19 199 ALA A CA 1
ATOM 1583 C C . ALA A 1 199 ? 28.751 -7.247 -18.709 1.00 97.19 199 ALA A C 1
ATOM 1585 O O . ALA A 1 199 ? 29.389 -6.778 -19.652 1.00 97.19 199 ALA A O 1
ATOM 1586 N N . PHE A 1 200 ? 28.557 -6.576 -17.572 1.00 98.25 200 PHE A N 1
ATOM 1587 C CA . PHE A 1 200 ? 29.196 -5.308 -17.236 1.00 98.25 200 PHE A CA 1
ATOM 1588 C C . PHE A 1 200 ? 30.682 -5.530 -16.899 1.00 98.25 200 PHE A C 1
ATOM 1590 O O . PHE A 1 200 ? 31.044 -6.542 -16.299 1.00 98.25 200 PHE A O 1
ATOM 1597 N N . ASP A 1 201 ? 31.546 -4.571 -17.247 1.00 97.75 201 ASP A N 1
ATOM 1598 C CA . ASP A 1 201 ? 32.992 -4.629 -16.972 1.00 97.75 201 ASP A CA 1
ATOM 1599 C C . ASP A 1 201 ? 33.478 -3.404 -16.160 1.00 97.75 201 ASP A C 1
ATOM 1601 O O . ASP A 1 201 ? 33.660 -2.325 -16.730 1.00 97.75 201 ASP A O 1
ATOM 1605 N N . PRO A 1 202 ? 33.690 -3.528 -14.833 1.00 97.88 202 PRO A N 1
ATOM 1606 C CA . PRO A 1 202 ? 33.534 -4.749 -14.039 1.00 97.88 202 PRO A CA 1
ATOM 1607 C C . PRO A 1 202 ? 32.050 -5.094 -13.786 1.00 97.88 202 PRO A C 1
ATOM 1609 O O . PRO A 1 202 ? 31.193 -4.220 -13.970 1.00 97.88 202 PRO A O 1
ATOM 1612 N N . PRO A 1 203 ? 31.734 -6.322 -13.321 1.00 98.19 203 PRO A N 1
ATOM 1613 C CA . PRO A 1 203 ? 30.369 -6.707 -12.964 1.00 98.19 203 PRO A CA 1
ATOM 1614 C C . PRO A 1 203 ? 29.727 -5.723 -11.984 1.00 98.19 203 PRO A C 1
ATOM 1616 O O . PRO A 1 203 ? 30.410 -5.184 -11.109 1.00 98.19 203 PRO A O 1
ATOM 1619 N N . VAL A 1 204 ? 28.411 -5.512 -12.084 1.00 97.31 204 VAL A N 1
ATOM 1620 C CA . VAL A 1 204 ? 27.691 -4.533 -11.237 1.00 97.31 204 VAL A CA 1
ATOM 1621 C C . VAL A 1 204 ? 27.879 -4.834 -9.747 1.00 97.31 204 VAL A C 1
ATOM 1623 O O . VAL A 1 204 ? 28.051 -3.921 -8.935 1.00 97.31 204 VAL A O 1
ATOM 1626 N N . SER A 1 205 ? 27.956 -6.119 -9.399 1.00 96.44 205 SER A N 1
ATOM 1627 C CA . SER A 1 205 ? 28.209 -6.597 -8.036 1.00 96.44 205 SER A CA 1
ATOM 1628 C C . SER A 1 205 ? 29.535 -6.136 -7.410 1.00 96.44 205 SER A C 1
ATOM 1630 O O . SER A 1 205 ? 29.657 -6.165 -6.187 1.00 96.44 205 SER A O 1
ATOM 1632 N N . VAL A 1 206 ? 30.507 -5.653 -8.197 1.00 96.88 206 VAL A N 1
ATOM 1633 C CA . VAL A 1 206 ? 31.758 -5.065 -7.675 1.00 96.88 206 VAL A CA 1
ATOM 1634 C C . VAL A 1 206 ? 31.505 -3.765 -6.911 1.00 96.88 206 VAL A C 1
ATOM 1636 O O . VAL A 1 206 ? 32.194 -3.487 -5.931 1.00 96.88 206 VAL A O 1
ATOM 1639 N N . PHE A 1 207 ? 30.515 -2.982 -7.337 1.00 95.00 207 PHE A N 1
ATOM 1640 C CA . PHE A 1 207 ? 30.116 -1.745 -6.661 1.00 95.00 207 PHE A CA 1
ATOM 1641 C C . PHE A 1 207 ? 28.894 -1.950 -5.765 1.00 95.00 207 PHE A C 1
ATOM 1643 O O . PHE A 1 207 ? 28.770 -1.289 -4.737 1.00 95.00 207 PHE A O 1
ATOM 1650 N N . HIS A 1 208 ? 28.022 -2.890 -6.138 1.00 93.00 208 HIS A N 1
ATOM 1651 C CA . HIS A 1 208 ? 26.715 -3.106 -5.522 1.00 93.00 208 HIS A CA 1
ATOM 1652 C C . HIS A 1 208 ? 26.569 -4.568 -5.103 1.00 93.00 208 HIS A C 1
ATOM 1654 O O . HIS A 1 208 ? 25.899 -5.359 -5.762 1.00 93.00 208 HIS A O 1
ATOM 1660 N N . ALA A 1 209 ? 27.231 -4.948 -4.006 1.00 92.38 209 ALA A N 1
ATOM 1661 C CA . ALA A 1 209 ? 27.345 -6.346 -3.571 1.00 92.38 209 ALA A CA 1
ATOM 1662 C C . ALA A 1 209 ? 25.991 -7.057 -3.369 1.00 92.38 209 ALA A C 1
ATOM 1664 O O . ALA A 1 209 ? 25.901 -8.270 -3.561 1.00 92.38 209 ALA A O 1
ATOM 1665 N N . TRP A 1 210 ? 24.932 -6.309 -3.034 1.00 92.06 210 TRP A N 1
ATOM 1666 C CA . TRP A 1 210 ? 23.575 -6.838 -2.870 1.00 92.06 210 TRP A CA 1
ATOM 1667 C C . TRP A 1 210 ? 23.036 -7.509 -4.147 1.00 92.06 210 TRP A C 1
ATOM 1669 O O . TRP A 1 210 ? 22.293 -8.487 -4.050 1.00 92.06 210 TRP A O 1
ATOM 1679 N N . VAL A 1 211 ? 23.478 -7.076 -5.336 1.00 92.69 211 VAL A N 1
ATOM 1680 C CA . VAL A 1 211 ? 23.066 -7.644 -6.633 1.00 92.69 211 VAL A CA 1
ATOM 1681 C C . VAL A 1 211 ? 23.363 -9.143 -6.696 1.00 92.69 211 VAL A C 1
ATOM 1683 O O . VAL A 1 211 ? 22.495 -9.932 -7.052 1.00 92.69 211 VAL A O 1
ATOM 1686 N N . ASN A 1 212 ? 24.551 -9.567 -6.256 1.00 90.88 212 ASN A N 1
ATOM 1687 C CA . ASN A 1 212 ? 24.953 -10.980 -6.251 1.00 90.88 212 ASN A CA 1
ATOM 1688 C C . ASN A 1 212 ? 24.817 -11.644 -4.866 1.00 90.88 212 ASN A C 1
ATOM 1690 O O . ASN A 1 212 ? 25.306 -12.750 -4.643 1.00 90.88 212 ASN A O 1
ATOM 1694 N N . SER A 1 213 ? 24.185 -10.964 -3.907 1.00 90.12 213 SER A N 1
ATOM 1695 C CA . SER A 1 213 ? 23.885 -11.548 -2.601 1.00 90.12 213 SER A CA 1
ATOM 1696 C C . SER A 1 213 ? 22.823 -12.637 -2.737 1.00 90.12 213 SER A C 1
ATOM 1698 O O . SER A 1 213 ? 21.844 -12.460 -3.457 1.00 90.12 213 SER A O 1
ATOM 1700 N N . SER A 1 214 ? 22.964 -13.739 -2.001 1.00 90.12 214 SER A N 1
ATOM 1701 C CA . SER A 1 214 ? 21.887 -14.725 -1.864 1.00 90.12 214 SER A CA 1
ATOM 1702 C C . SER A 1 214 ? 20.781 -14.268 -0.908 1.00 90.12 214 SER A C 1
ATOM 1704 O O . SER A 1 214 ? 19.797 -14.985 -0.765 1.00 90.12 214 SER A O 1
ATOM 1706 N N . ASN A 1 215 ? 20.951 -13.131 -0.216 1.00 91.00 215 ASN A N 1
ATOM 1707 C CA . ASN A 1 215 ? 19.883 -12.546 0.591 1.00 91.00 215 ASN A CA 1
ATOM 1708 C C . ASN A 1 215 ? 18.767 -12.046 -0.352 1.00 91.00 215 ASN A C 1
ATOM 1710 O O . ASN A 1 215 ? 19.055 -11.193 -1.201 1.00 91.00 215 ASN A O 1
ATOM 1714 N N . PRO A 1 216 ? 17.531 -12.565 -0.232 1.00 90.56 216 PRO A N 1
ATOM 1715 C CA . PRO A 1 216 ? 16.395 -12.094 -1.015 1.00 90.56 216 PRO A CA 1
ATOM 1716 C C . PRO A 1 216 ? 15.864 -10.726 -0.561 1.00 90.56 216 PRO A C 1
ATOM 1718 O O . PRO A 1 216 ? 15.041 -10.166 -1.270 1.00 90.56 216 PRO A O 1
ATOM 1721 N N . ASN A 1 217 ? 16.320 -10.172 0.568 1.00 94.31 217 ASN A N 1
ATOM 1722 C CA . ASN A 1 217 ? 15.952 -8.833 1.025 1.00 94.31 217 ASN A CA 1
ATOM 1723 C C . ASN A 1 217 ? 16.633 -7.743 0.180 1.00 94.31 217 ASN A C 1
ATOM 1725 O O . ASN A 1 217 ? 17.863 -7.606 0.164 1.00 94.31 217 ASN A O 1
ATOM 1729 N N . TRP A 1 218 ? 15.819 -6.921 -0.475 1.00 94.38 218 TRP A N 1
ATOM 1730 C CA . TRP A 1 218 ? 16.258 -5.763 -1.260 1.00 94.38 218 TRP A CA 1
ATOM 1731 C C . TRP A 1 218 ? 15.502 -4.479 -0.886 1.00 94.38 218 TRP A C 1
ATOM 1733 O O . TRP A 1 218 ? 15.553 -3.493 -1.613 1.00 94.38 218 TRP A O 1
ATOM 1743 N N . SER A 1 219 ? 14.872 -4.449 0.290 1.00 95.38 219 SER A N 1
ATOM 1744 C CA . SER A 1 219 ? 14.093 -3.307 0.806 1.00 95.38 219 SER A CA 1
ATOM 1745 C C . SER A 1 219 ? 14.862 -1.979 0.864 1.00 95.38 219 SER A C 1
ATOM 1747 O O . SER A 1 219 ? 14.277 -0.903 0.813 1.00 95.38 219 SER A O 1
ATOM 1749 N N . HIS A 1 220 ? 16.190 -2.046 0.946 1.00 93.38 220 HIS A N 1
ATOM 1750 C CA . HIS A 1 220 ? 17.094 -0.897 0.983 1.00 93.38 220 HIS A CA 1
ATOM 1751 C C . HIS A 1 220 ? 17.457 -0.343 -0.406 1.00 93.38 220 HIS A C 1
ATOM 1753 O O . HIS A 1 220 ? 18.138 0.681 -0.501 1.00 93.38 220 HIS A O 1
ATOM 1759 N N . VAL A 1 221 ? 17.077 -1.030 -1.487 1.00 93.31 221 VAL A N 1
ATOM 1760 C CA . VAL A 1 221 ? 17.301 -0.552 -2.854 1.00 93.31 221 VAL A CA 1
ATOM 1761 C C . VAL A 1 221 ? 16.342 0.605 -3.124 1.00 93.31 221 VAL A C 1
ATOM 1763 O O . VAL A 1 221 ? 15.202 0.607 -2.665 1.00 93.31 221 VAL A O 1
ATOM 1766 N N . THR A 1 222 ? 16.809 1.618 -3.843 1.00 91.38 222 THR A N 1
ATOM 1767 C CA . THR A 1 222 ? 16.058 2.849 -4.106 1.00 91.38 222 THR A CA 1
ATOM 1768 C C . THR A 1 222 ? 16.051 3.172 -5.595 1.00 91.38 222 THR A C 1
ATOM 1770 O O . THR A 1 222 ? 16.921 2.715 -6.328 1.00 91.38 222 THR A O 1
ATOM 1773 N N . ASP A 1 223 ? 15.151 4.049 -6.027 1.00 85.19 223 ASP A N 1
ATOM 1774 C CA . ASP A 1 223 ? 15.142 4.634 -7.380 1.00 85.19 223 ASP A CA 1
ATOM 1775 C C . ASP A 1 223 ? 16.271 5.672 -7.619 1.00 85.19 223 ASP A C 1
ATOM 1777 O O . ASP A 1 223 ? 16.395 6.317 -8.666 1.00 85.19 223 ASP A O 1
ATOM 1781 N N . THR A 1 224 ? 17.153 5.882 -6.639 1.00 86.81 224 THR A N 1
ATOM 1782 C CA . THR A 1 224 ? 18.265 6.821 -6.819 1.00 86.81 224 THR A CA 1
ATOM 1783 C C . THR A 1 224 ? 19.347 6.238 -7.728 1.00 86.81 224 THR A C 1
ATOM 1785 O O . THR A 1 224 ? 19.614 5.041 -7.744 1.00 86.81 224 THR A O 1
ATOM 1788 N N . GLY A 1 225 ? 20.005 7.102 -8.508 1.00 88.44 225 GLY A N 1
ATOM 1789 C CA . GLY A 1 225 ? 21.069 6.673 -9.415 1.00 88.44 225 GLY A CA 1
ATOM 1790 C C . GLY A 1 225 ? 22.330 6.234 -8.664 1.00 88.44 225 GLY A C 1
ATOM 1791 O O . GLY A 1 225 ? 23.072 7.069 -8.130 1.00 88.44 225 GLY A O 1
ATOM 1792 N N . TYR A 1 226 ? 22.640 4.945 -8.704 1.00 93.44 226 TYR A N 1
ATOM 1793 C CA . TYR A 1 226 ? 23.832 4.349 -8.113 1.00 93.44 226 TYR A CA 1
ATOM 1794 C C . TYR A 1 226 ? 25.071 4.619 -8.974 1.00 93.44 226 TYR A C 1
ATOM 1796 O O . TYR A 1 226 ? 25.028 4.429 -10.188 1.00 93.44 226 TYR A O 1
ATOM 1804 N N . PRO A 1 227 ? 26.204 5.061 -8.405 1.00 95.06 227 PRO A N 1
ATOM 1805 C CA . PRO A 1 227 ? 27.410 5.288 -9.191 1.00 95.06 227 PRO A CA 1
ATOM 1806 C C . PRO A 1 227 ? 27.956 3.972 -9.761 1.00 95.06 227 PRO A C 1
ATOM 1808 O O . PRO A 1 227 ? 27.991 2.947 -9.079 1.00 95.06 227 PRO A O 1
ATOM 1811 N N . TYR A 1 228 ? 28.435 4.025 -11.001 1.00 97.31 228 TYR A N 1
ATOM 1812 C CA . TYR A 1 228 ? 29.142 2.930 -11.657 1.00 97.31 228 TYR A CA 1
ATOM 1813 C C . TYR A 1 228 ? 30.290 3.490 -12.497 1.00 97.31 228 TYR A C 1
ATOM 1815 O O . TYR A 1 228 ? 30.134 4.486 -13.200 1.00 97.31 228 TYR A O 1
ATOM 1823 N N . THR A 1 229 ? 31.473 2.884 -12.405 1.00 97.88 229 THR A N 1
ATOM 1824 C CA . THR A 1 229 ? 32.610 3.220 -13.273 1.00 97.88 229 THR A CA 1
ATOM 1825 C C . THR A 1 229 ? 33.083 1.951 -13.950 1.00 97.88 229 THR A C 1
ATOM 1827 O O . THR A 1 229 ? 33.598 1.051 -13.292 1.00 97.88 229 THR A O 1
ATOM 1830 N N . GLY A 1 230 ? 32.885 1.881 -15.259 1.00 97.50 230 GLY A N 1
ATOM 1831 C CA . GLY A 1 230 ? 33.075 0.659 -16.017 1.00 97.50 230 GLY A CA 1
ATOM 1832 C C . GLY A 1 230 ? 32.543 0.781 -17.432 1.00 97.50 230 GLY A C 1
ATOM 1833 O O . GLY A 1 230 ? 32.346 1.881 -17.948 1.00 97.50 230 GLY A O 1
ATOM 1834 N N . ARG A 1 231 ? 32.302 -0.365 -18.054 1.00 97.75 231 ARG A N 1
ATOM 1835 C CA . ARG A 1 231 ? 31.794 -0.519 -19.409 1.00 97.75 231 ARG A CA 1
ATOM 1836 C C . ARG A 1 231 ? 30.508 -1.352 -19.357 1.00 97.75 231 ARG A C 1
ATOM 1838 O O . ARG A 1 231 ? 30.592 -2.581 -19.307 1.00 97.75 231 ARG A O 1
ATOM 1845 N N . PRO A 1 232 ? 29.331 -0.704 -19.359 1.00 97.38 232 PRO A N 1
ATOM 1846 C CA . PRO A 1 232 ? 28.063 -1.387 -19.592 1.00 97.38 232 PRO A CA 1
ATOM 1847 C C . PRO A 1 232 ? 28.064 -2.098 -20.958 1.00 97.38 232 PRO A C 1
ATOM 1849 O O . PRO A 1 232 ? 28.802 -1.672 -21.860 1.00 97.38 232 PRO A O 1
ATOM 1852 N N . PRO A 1 233 ? 27.256 -3.154 -21.154 1.00 96.19 233 PRO A N 1
ATOM 1853 C CA . PRO A 1 233 ? 27.145 -3.820 -22.447 1.00 96.19 233 PRO A CA 1
ATOM 1854 C C . PRO A 1 233 ? 26.827 -2.822 -23.572 1.00 96.19 233 PRO A C 1
ATOM 1856 O O . PRO A 1 233 ? 26.013 -1.918 -23.419 1.00 96.19 233 PRO A O 1
ATOM 1859 N N . GLY A 1 234 ? 27.531 -2.930 -24.702 1.00 94.19 234 GLY A N 1
ATOM 1860 C CA . GLY A 1 234 ? 27.357 -2.017 -25.843 1.00 94.19 234 GLY A CA 1
ATOM 1861 C C . GLY A 1 234 ? 27.885 -0.585 -25.649 1.00 94.19 234 GLY A C 1
ATOM 1862 O O . GLY A 1 234 ? 27.892 0.186 -26.607 1.00 94.19 234 GLY A O 1
ATOM 1863 N N . SER A 1 235 ? 28.388 -0.232 -24.464 1.00 95.56 235 SER A N 1
ATOM 1864 C CA . SER A 1 235 ? 28.858 1.116 -24.128 1.00 95.56 235 SER A CA 1
ATOM 1865 C C . SER A 1 235 ? 30.388 1.229 -24.065 1.00 95.56 235 SER A C 1
ATOM 1867 O O . SER A 1 235 ? 31.122 0.237 -24.051 1.00 95.56 235 SER A O 1
ATOM 1869 N N . ALA A 1 236 ? 30.904 2.462 -24.050 1.00 96.56 236 ALA A N 1
ATOM 1870 C CA . ALA A 1 236 ? 32.319 2.734 -23.791 1.00 96.56 236 ALA A CA 1
ATOM 1871 C C . ALA A 1 236 ? 32.646 2.616 -22.289 1.00 96.56 236 ALA A C 1
ATOM 1873 O O . ALA A 1 236 ? 31.759 2.615 -21.444 1.00 96.56 236 ALA A O 1
ATOM 1874 N N . TYR A 1 237 ? 33.933 2.528 -21.941 1.00 97.81 237 TYR A N 1
ATOM 1875 C CA . TYR A 1 237 ? 34.342 2.610 -20.537 1.00 97.81 237 TYR A CA 1
ATOM 1876 C C . TYR A 1 237 ? 34.223 4.060 -20.045 1.00 97.81 237 TYR A C 1
ATOM 1878 O O . TYR A 1 237 ? 34.770 4.967 -20.678 1.00 97.81 237 TYR A O 1
ATOM 1886 N N . GLY A 1 238 ? 33.554 4.286 -18.916 1.00 97.31 238 GLY A N 1
ATOM 1887 C CA . GLY A 1 238 ? 33.299 5.622 -18.382 1.00 97.31 238 GLY A CA 1
ATOM 1888 C C . GLY A 1 238 ? 32.602 5.614 -17.024 1.00 97.31 238 GLY A C 1
ATOM 1889 O O . GLY A 1 238 ? 32.520 4.586 -16.353 1.00 97.31 238 GLY A O 1
ATOM 1890 N N . SER A 1 239 ? 32.117 6.786 -16.612 1.00 97.44 239 SER A N 1
ATOM 1891 C CA . SER A 1 239 ? 31.272 6.942 -15.425 1.00 97.44 239 SER A CA 1
ATOM 1892 C C . SER A 1 239 ? 29.801 6.971 -15.829 1.00 97.44 239 SER A C 1
ATOM 1894 O O . SER A 1 239 ? 29.428 7.666 -16.775 1.00 97.44 239 SER A O 1
ATOM 1896 N N . TYR A 1 240 ? 28.988 6.229 -15.088 1.00 96.69 240 TYR A N 1
ATOM 1897 C CA . TYR A 1 240 ? 27.560 6.047 -15.309 1.00 96.69 240 TYR A CA 1
ATOM 1898 C C . TYR A 1 240 ? 26.798 6.110 -13.981 1.00 96.69 240 TYR A C 1
ATOM 1900 O O . TYR A 1 240 ? 27.380 6.035 -12.890 1.00 96.69 240 TYR A O 1
ATOM 1908 N N . ARG A 1 241 ? 25.476 6.223 -14.087 1.00 95.94 241 ARG A N 1
ATOM 1909 C CA . ARG A 1 241 ? 24.523 5.993 -13.002 1.00 95.94 241 ARG A CA 1
ATOM 1910 C C . ARG A 1 241 ? 23.645 4.800 -13.366 1.00 95.94 241 ARG A C 1
ATOM 1912 O O . ARG A 1 241 ? 23.172 4.733 -14.492 1.00 95.94 241 ARG A O 1
ATOM 1919 N N . LEU A 1 242 ? 23.447 3.881 -12.431 1.00 94.94 242 LEU A N 1
ATOM 1920 C CA . LEU A 1 242 ? 22.553 2.735 -12.579 1.00 94.94 242 LEU A CA 1
ATOM 1921 C C . LEU A 1 242 ? 21.281 2.994 -11.778 1.00 94.94 242 LEU A C 1
ATOM 1923 O O . LEU A 1 242 ? 21.372 3.439 -10.634 1.00 94.94 242 LEU A O 1
ATOM 1927 N N . ARG A 1 243 ? 20.119 2.715 -12.353 1.00 92.50 243 ARG A N 1
ATOM 1928 C CA . ARG A 1 243 ? 18.841 2.658 -11.636 1.00 92.50 243 ARG A CA 1
ATOM 1929 C C . ARG A 1 243 ? 18.255 1.265 -11.759 1.00 92.50 243 ARG A C 1
ATOM 1931 O O . ARG A 1 243 ? 18.571 0.553 -12.708 1.00 92.50 243 ARG A O 1
ATOM 1938 N N . PHE A 1 244 ? 17.428 0.900 -10.790 1.00 91.81 244 PHE A N 1
ATOM 1939 C CA . PHE A 1 244 ? 16.762 -0.391 -10.760 1.00 91.81 244 PHE A CA 1
ATOM 1940 C C . PHE A 1 244 ? 15.254 -0.188 -10.832 1.00 91.81 244 PHE A C 1
ATOM 1942 O O . PHE A 1 244 ? 14.720 0.692 -10.157 1.00 91.81 244 PHE A O 1
ATOM 1949 N N . HIS A 1 245 ? 14.592 -0.990 -11.657 1.00 90.44 245 HIS A N 1
ATOM 1950 C CA . HIS A 1 245 ? 13.144 -0.966 -11.864 1.00 90.44 245 HIS A CA 1
ATOM 1951 C C . HIS A 1 245 ? 12.641 -2.364 -12.234 1.00 90.44 245 HIS A C 1
ATOM 1953 O O . HIS A 1 245 ? 13.439 -3.265 -12.503 1.00 90.44 245 HIS A O 1
ATOM 1959 N N . TYR A 1 246 ? 11.325 -2.547 -12.236 1.00 89.44 246 TYR A N 1
ATOM 1960 C CA . TYR A 1 246 ? 10.676 -3.704 -12.849 1.00 89.44 246 TYR A CA 1
ATOM 1961 C C . TYR A 1 246 ? 10.370 -3.440 -14.320 1.00 89.44 246 TYR A C 1
ATOM 1963 O O . TYR A 1 246 ? 10.326 -2.294 -14.754 1.00 89.44 246 TYR A O 1
ATOM 1971 N N . ASN A 1 247 ? 10.184 -4.495 -15.102 1.00 83.94 247 ASN A N 1
ATOM 1972 C CA . ASN A 1 247 ? 9.777 -4.374 -16.496 1.00 83.94 247 ASN A CA 1
ATOM 1973 C C . ASN A 1 247 ? 8.728 -5.442 -16.775 1.00 83.94 247 ASN A C 1
ATOM 1975 O O . ASN A 1 247 ? 9.029 -6.637 -16.713 1.00 83.94 247 ASN A O 1
ATOM 1979 N N . TYR A 1 248 ? 7.502 -4.999 -17.023 1.00 76.69 248 TYR A N 1
ATOM 1980 C CA . TYR A 1 248 ? 6.353 -5.884 -17.111 1.00 76.69 248 TYR A CA 1
ATOM 1981 C C . TYR A 1 248 ? 6.258 -6.614 -18.465 1.00 76.69 248 TYR A C 1
ATOM 1983 O O . TYR A 1 248 ? 6.010 -7.819 -18.474 1.00 76.69 248 TYR A O 1
ATOM 1991 N N . ALA A 1 249 ? 6.502 -5.941 -19.602 1.00 71.31 249 ALA A N 1
ATOM 1992 C CA . ALA A 1 249 ? 6.362 -6.571 -20.929 1.00 71.31 249 ALA A CA 1
ATOM 1993 C C . ALA A 1 249 ? 7.532 -6.353 -21.908 1.00 71.31 249 ALA A C 1
ATOM 1995 O O . ALA A 1 249 ? 7.427 -6.717 -23.079 1.00 71.31 249 ALA A O 1
ATOM 1996 N N . GLY A 1 250 ? 8.661 -5.792 -21.470 1.00 58.56 250 GLY A N 1
ATOM 1997 C CA . GLY A 1 250 ? 9.916 -5.766 -22.231 1.00 58.56 250 GLY A CA 1
ATOM 1998 C C . GLY A 1 250 ? 9.963 -4.851 -23.465 1.00 58.56 250 GLY A C 1
ATOM 1999 O O . GLY A 1 250 ? 11.059 -4.600 -23.964 1.00 58.56 250 GLY A O 1
ATOM 2000 N N . ASP A 1 251 ? 8.829 -4.342 -23.961 1.00 61.84 251 ASP A N 1
ATOM 2001 C CA . ASP A 1 251 ? 8.742 -3.437 -25.119 1.00 61.84 251 ASP A CA 1
ATOM 2002 C C . ASP A 1 251 ? 8.411 -1.998 -24.687 1.00 61.84 251 ASP A C 1
ATOM 2004 O O . ASP A 1 251 ? 7.281 -1.518 -24.725 1.00 61.84 251 ASP A O 1
ATOM 2008 N N . ILE A 1 252 ? 9.484 -1.339 -24.269 1.00 53.84 252 ILE A N 1
ATOM 2009 C CA . ILE A 1 252 ? 9.654 -0.005 -23.680 1.00 53.84 252 ILE A CA 1
ATOM 2010 C C . ILE A 1 252 ? 8.852 1.160 -24.308 1.00 53.84 252 ILE A C 1
ATOM 2012 O O . ILE A 1 252 ? 8.552 2.132 -23.623 1.00 53.84 252 ILE A O 1
ATOM 2016 N N . ASN A 1 253 ? 8.493 1.070 -25.595 1.00 56.56 253 ASN A N 1
ATOM 2017 C CA . ASN A 1 253 ? 7.856 2.150 -26.369 1.00 56.56 253 ASN A CA 1
ATOM 2018 C C . ASN A 1 253 ? 6.543 1.706 -27.019 1.00 56.56 253 ASN A C 1
ATOM 2020 O O . ASN A 1 253 ? 6.132 2.230 -28.058 1.00 56.56 253 ASN A O 1
ATOM 2024 N N . ASN A 1 254 ? 5.899 0.696 -26.445 1.00 63.97 254 ASN A N 1
ATOM 2025 C CA . ASN A 1 254 ? 4.663 0.168 -26.981 1.00 63.97 254 ASN A CA 1
ATOM 2026 C C . ASN A 1 254 ? 3.623 0.047 -25.864 1.00 63.97 254 ASN A C 1
ATOM 2028 O O . ASN A 1 254 ? 3.384 -1.060 -25.384 1.00 63.97 254 ASN A O 1
ATOM 2032 N N . PRO A 1 255 ? 2.951 1.155 -25.486 1.00 62.47 255 PRO A N 1
ATOM 2033 C CA . PRO A 1 255 ? 1.793 1.091 -24.596 1.00 62.47 255 PRO A CA 1
ATOM 2034 C C . PRO A 1 255 ? 0.744 0.075 -25.073 1.00 62.47 255 PRO A C 1
ATOM 2036 O O . PRO A 1 255 ? 0.225 -0.715 -24.288 1.00 62.47 255 PRO A O 1
ATOM 2039 N N . GLY A 1 256 ? 0.530 -0.020 -26.393 1.00 63.31 256 GLY A N 1
ATOM 2040 C CA . GLY A 1 256 ? -0.302 -1.067 -26.996 1.00 63.31 256 GLY A CA 1
ATOM 2041 C C . GLY A 1 256 ? 0.219 -2.491 -26.754 1.00 63.31 256 GLY A C 1
ATOM 2042 O O . GLY A 1 256 ? -0.561 -3.437 -26.711 1.00 63.31 256 GLY A O 1
ATOM 2043 N N . GLY A 1 257 ? 1.524 -2.665 -26.564 1.00 73.69 257 GLY A N 1
ATOM 2044 C CA . GLY A 1 257 ? 2.175 -3.908 -26.160 1.00 73.69 257 GLY A CA 1
ATOM 2045 C C . GLY A 1 257 ? 1.827 -4.313 -24.728 1.00 73.69 257 GLY A C 1
ATOM 2046 O O . GLY A 1 257 ? 1.457 -5.467 -24.526 1.00 73.69 257 GLY A O 1
ATOM 2047 N N . TRP A 1 258 ? 1.854 -3.383 -23.763 1.00 79.06 258 TRP A N 1
ATOM 2048 C CA . TRP A 1 258 ? 1.418 -3.653 -22.380 1.00 79.06 258 TRP A CA 1
ATOM 2049 C C . TRP A 1 258 ? -0.051 -4.025 -22.315 1.00 79.06 258 TRP A C 1
ATOM 2051 O O . TRP A 1 258 ? -0.400 -5.004 -21.657 1.00 79.06 258 TRP A O 1
ATOM 2061 N N . ILE A 1 259 ? -0.891 -3.271 -23.030 1.00 77.88 259 ILE A N 1
ATOM 2062 C CA . ILE A 1 259 ? -2.330 -3.518 -23.101 1.00 77.88 259 ILE A CA 1
ATOM 2063 C C . ILE A 1 259 ? -2.572 -4.916 -23.662 1.00 77.88 259 ILE A C 1
ATOM 2065 O O . ILE A 1 259 ? -3.230 -5.719 -23.012 1.00 77.88 259 ILE A O 1
ATOM 2069 N N . ASN A 1 260 ? -1.997 -5.251 -24.822 1.00 80.31 260 ASN A N 1
ATOM 2070 C CA . ASN A 1 260 ? -2.174 -6.575 -25.422 1.00 80.31 260 ASN A CA 1
ATOM 2071 C C . ASN A 1 260 ? -1.659 -7.694 -24.510 1.00 80.31 260 ASN A C 1
ATOM 2073 O O . ASN A 1 260 ? -2.367 -8.674 -24.304 1.00 80.31 260 ASN A O 1
ATOM 2077 N N . TYR A 1 261 ? -0.470 -7.530 -23.921 1.00 82.19 261 TYR A N 1
ATOM 2078 C CA . TYR A 1 261 ? 0.100 -8.521 -23.010 1.00 82.19 261 TYR A CA 1
ATOM 2079 C C . TYR A 1 261 ? -0.787 -8.721 -21.772 1.00 82.19 261 TYR A C 1
ATOM 2081 O O . TYR A 1 261 ? -1.087 -9.853 -21.406 1.00 82.19 261 TYR A O 1
ATOM 2089 N N . TYR A 1 262 ? -1.300 -7.637 -21.185 1.00 86.06 262 TYR A N 1
ATOM 2090 C CA . TYR A 1 262 ? -2.251 -7.708 -20.077 1.00 86.06 262 TYR A CA 1
ATOM 2091 C C . TYR A 1 262 ? -3.581 -8.360 -20.472 1.00 86.06 262 TYR A C 1
ATOM 2093 O O . TYR A 1 262 ? -4.076 -9.224 -19.750 1.00 86.06 262 TYR A O 1
ATOM 2101 N N . GLN A 1 263 ? -4.162 -7.992 -21.618 1.00 83.75 263 GLN A N 1
ATOM 2102 C CA . GLN A 1 263 ? -5.413 -8.599 -22.078 1.00 83.75 263 GLN A CA 1
ATOM 2103 C C . GLN A 1 263 ? -5.243 -10.098 -22.376 1.00 83.75 263 GLN A C 1
ATOM 2105 O O . GLN A 1 263 ? -6.159 -10.873 -22.091 1.00 83.75 263 GLN A O 1
ATOM 2110 N N . ASP A 1 264 ? -4.088 -10.521 -22.894 1.00 83.88 264 ASP A N 1
ATOM 2111 C CA . ASP A 1 264 ? -3.755 -11.933 -23.112 1.00 83.88 264 ASP A CA 1
ATOM 2112 C C . ASP A 1 264 ? -3.598 -12.689 -21.779 1.00 83.88 264 ASP A C 1
ATOM 2114 O O . ASP A 1 264 ? -4.224 -13.733 -21.581 1.00 83.88 264 ASP A O 1
ATOM 2118 N N . GLU A 1 265 ? -2.823 -12.156 -20.831 1.00 81.88 265 GLU A N 1
ATOM 2119 C CA . GLU A 1 265 ? -2.620 -12.760 -19.504 1.00 81.88 265 GLU A CA 1
ATOM 2120 C C . GLU A 1 265 ? -3.928 -12.872 -18.710 1.00 81.88 265 GLU A C 1
ATOM 2122 O O . GLU A 1 265 ? -4.228 -13.915 -18.117 1.00 81.88 265 GLU A O 1
ATOM 2127 N N . ARG A 1 266 ? -4.772 -11.839 -18.770 1.00 79.94 266 ARG A N 1
ATOM 2128 C CA . ARG A 1 266 ? -6.106 -11.863 -18.173 1.00 79.94 266 ARG A CA 1
ATOM 2129 C C . ARG A 1 266 ? -6.993 -12.939 -18.780 1.00 79.94 266 ARG A C 1
ATOM 2131 O O . ARG A 1 266 ? -7.721 -13.599 -18.041 1.00 79.94 266 ARG A O 1
ATOM 2138 N N . GLN A 1 267 ? -7.000 -13.113 -20.104 1.00 79.31 267 GLN A N 1
ATOM 2139 C CA . GLN A 1 267 ? -7.821 -14.157 -20.737 1.00 79.31 267 GLN A CA 1
ATOM 2140 C C . GLN A 1 267 ? -7.458 -15.555 -20.223 1.00 79.31 267 GLN A C 1
ATOM 2142 O O . GLN A 1 267 ? -8.311 -16.444 -20.192 1.00 79.31 267 GLN A O 1
ATOM 2147 N N . ASN A 1 268 ? -6.216 -15.729 -19.770 1.00 79.38 268 ASN A N 1
ATOM 2148 C CA . ASN A 1 268 ? -5.736 -16.951 -19.137 1.00 79.38 268 ASN A CA 1
ATOM 2149 C C . ASN A 1 268 ? -6.035 -17.014 -17.623 1.00 79.38 268 ASN A C 1
ATOM 2151 O O . ASN A 1 268 ? -5.889 -18.077 -17.022 1.00 79.38 268 ASN A O 1
ATOM 2155 N N . ASN A 1 269 ? -6.531 -15.919 -17.032 1.00 67.44 269 ASN A N 1
ATOM 2156 C CA . ASN A 1 269 ? -6.890 -15.749 -15.622 1.00 67.44 269 ASN A CA 1
ATOM 2157 C C . ASN A 1 269 ? -5.773 -16.200 -14.672 1.00 67.44 269 ASN A C 1
ATOM 2159 O O . ASN A 1 269 ? -5.997 -16.970 -13.734 1.00 67.44 269 ASN A O 1
ATOM 2163 N N . ASN A 1 270 ? -4.550 -15.757 -14.956 1.00 69.75 270 ASN A N 1
ATOM 2164 C CA . ASN A 1 270 ? -3.367 -16.243 -14.253 1.00 69.75 270 ASN A CA 1
ATOM 2165 C C . ASN A 1 270 ? -3.263 -15.736 -12.803 1.00 69.75 270 ASN A C 1
ATOM 2167 O O . ASN A 1 270 ? -2.514 -16.324 -12.020 1.00 69.75 270 ASN A O 1
ATOM 2171 N N . PHE A 1 271 ? -4.024 -14.704 -12.419 1.00 80.50 271 PHE A N 1
ATOM 2172 C CA . PHE A 1 271 ? -3.909 -14.058 -11.112 1.00 80.50 271 PHE A CA 1
ATOM 2173 C C . PHE A 1 271 ? -5.277 -13.719 -10.494 1.00 80.50 271 PHE A C 1
ATOM 2175 O O . PHE A 1 271 ? -6.226 -13.427 -11.221 1.00 80.50 271 PHE A O 1
ATOM 2182 N N . PRO A 1 272 ? -5.412 -13.807 -9.158 1.00 88.44 272 PRO A N 1
ATOM 2183 C CA . PRO A 1 272 ? -6.638 -13.438 -8.458 1.00 88.44 272 PRO A CA 1
ATOM 2184 C C . PRO A 1 272 ? -6.736 -11.924 -8.243 1.00 88.44 272 PRO A C 1
ATOM 2186 O O . PRO A 1 272 ? -5.736 -11.286 -7.927 1.00 88.44 272 PRO A O 1
ATOM 2189 N N . HIS A 1 273 ? -7.948 -11.367 -8.283 1.00 93.44 273 HIS A N 1
ATOM 2190 C CA . HIS A 1 273 ? -8.170 -9.960 -7.941 1.00 93.44 273 HIS A CA 1
ATOM 2191 C C . HIS A 1 273 ? -7.717 -9.675 -6.509 1.00 93.44 273 HIS A C 1
ATOM 2193 O O . HIS A 1 273 ? -8.240 -10.272 -5.566 1.00 93.44 273 HIS A O 1
ATOM 2199 N N . THR A 1 274 ? -6.735 -8.789 -6.351 1.00 95.81 274 THR A N 1
ATOM 2200 C CA . THR A 1 274 ? -6.071 -8.546 -5.065 1.00 95.81 274 THR A CA 1
ATOM 2201 C C . THR A 1 274 ? -6.101 -7.065 -4.725 1.00 95.81 274 THR A C 1
ATOM 2203 O O . THR A 1 274 ? -5.839 -6.215 -5.571 1.00 95.81 274 THR A O 1
ATOM 2206 N N . VAL A 1 275 ? -6.416 -6.764 -3.468 1.00 97.75 275 VAL A N 1
ATOM 2207 C CA . VAL A 1 275 ? -6.291 -5.427 -2.883 1.00 97.75 275 VAL A CA 1
ATOM 2208 C C . VAL A 1 275 ? -5.420 -5.502 -1.640 1.00 97.75 275 VAL A C 1
ATOM 2210 O O . VAL A 1 275 ? -5.338 -6.540 -0.979 1.00 97.75 275 VAL A O 1
ATOM 2213 N N . TYR A 1 276 ? -4.785 -4.391 -1.305 1.00 97.69 276 TYR A N 1
ATOM 2214 C CA . TYR A 1 276 ? -3.908 -4.289 -0.153 1.00 97.69 276 TYR A CA 1
ATOM 2215 C C . TYR A 1 276 ? -4.535 -3.361 0.881 1.00 97.69 276 TYR A C 1
ATOM 2217 O O . TYR A 1 276 ? -4.776 -2.197 0.587 1.00 97.69 276 TYR A O 1
ATOM 2225 N N . ALA A 1 277 ? -4.841 -3.863 2.072 1.00 97.81 277 ALA A N 1
ATOM 2226 C CA . ALA A 1 277 ? -5.439 -3.070 3.138 1.00 97.81 277 ALA A CA 1
ATOM 2227 C C . ALA A 1 277 ? -4.366 -2.574 4.106 1.00 97.81 277 ALA A C 1
ATOM 2229 O O . ALA A 1 277 ? -3.521 -3.352 4.527 1.00 97.81 277 ALA A O 1
ATOM 2230 N N . HIS A 1 278 ? -4.433 -1.309 4.491 1.00 96.69 278 HIS A N 1
ATOM 2231 C CA . HIS A 1 278 ? -3.591 -0.717 5.521 1.00 96.69 278 HIS A CA 1
ATOM 2232 C C . HIS A 1 278 ? -4.464 0.029 6.533 1.00 96.69 278 HIS A C 1
ATOM 2234 O O . HIS A 1 278 ? -5.443 0.674 6.146 1.00 96.69 278 HIS A O 1
ATOM 2240 N N . PHE A 1 279 ? -4.129 -0.060 7.816 1.00 96.69 279 PHE A N 1
ATOM 2241 C CA . PHE A 1 279 ? -4.857 0.614 8.883 1.00 96.69 279 PHE A CA 1
ATOM 2242 C C . PHE A 1 279 ? -4.084 1.809 9.418 1.00 96.69 279 PHE A C 1
ATOM 2244 O O . PHE A 1 279 ? -2.897 1.719 9.703 1.00 96.69 279 PHE A O 1
ATOM 2251 N N . PHE A 1 280 ? -4.797 2.910 9.642 1.00 95.69 280 PHE A N 1
ATOM 2252 C CA . PHE A 1 280 ? -4.259 4.053 10.370 1.00 95.69 280 PHE A CA 1
ATOM 2253 C C . PHE A 1 280 ? -5.358 4.796 11.134 1.00 95.69 280 PHE A C 1
ATOM 2255 O O . PHE A 1 280 ? -6.557 4.612 10.901 1.00 95.69 280 PHE A O 1
ATOM 2262 N N . TRP A 1 281 ? -4.952 5.666 12.059 1.00 94.25 281 TRP A N 1
ATOM 2263 C CA . TRP A 1 281 ? -5.874 6.442 12.887 1.00 94.25 281 TRP A CA 1
ATOM 2264 C C . TRP A 1 281 ? -6.061 7.861 12.362 1.00 94.25 281 TRP A C 1
ATOM 2266 O O . TRP A 1 281 ? -5.102 8.600 12.141 1.00 94.25 281 TRP A O 1
ATOM 2276 N N . HIS A 1 282 ? -7.316 8.294 12.267 1.00 93.88 282 HIS A N 1
ATOM 2277 C CA . HIS A 1 282 ? -7.669 9.676 11.970 1.00 93.88 282 HIS A CA 1
ATOM 2278 C C . HIS A 1 282 ? -8.694 10.193 12.979 1.00 93.88 282 HIS A C 1
ATOM 2280 O O . HIS A 1 282 ? -9.775 9.631 13.134 1.00 93.88 282 HIS A O 1
ATOM 2286 N N . SER A 1 283 ? -8.351 11.273 13.690 1.00 91.62 283 SER A N 1
ATOM 2287 C CA . SER A 1 283 ? -9.213 11.881 14.718 1.00 91.62 283 SER A CA 1
ATOM 2288 C C . SER A 1 283 ? -9.741 10.878 15.761 1.00 91.62 283 SER A C 1
ATOM 2290 O O . SER A 1 283 ? -10.888 10.971 16.194 1.00 91.62 283 SER A O 1
ATOM 2292 N N . GLY A 1 284 ? -8.898 9.920 16.164 1.00 90.19 284 GLY A N 1
ATOM 2293 C CA . GLY A 1 284 ? -9.244 8.896 17.156 1.00 90.19 284 GLY A CA 1
ATOM 2294 C C . GLY A 1 284 ? -10.177 7.797 16.641 1.00 90.19 284 GLY A C 1
ATOM 2295 O O . GLY A 1 284 ? -10.753 7.078 17.452 1.00 90.19 284 GLY A O 1
ATOM 2296 N N . LYS A 1 285 ? -10.343 7.668 15.318 1.00 94.12 285 LYS A N 1
ATOM 2297 C CA . LYS A 1 285 ? -11.107 6.592 14.678 1.00 94.12 285 LYS A CA 1
ATOM 2298 C C . LYS A 1 285 ? -10.259 5.808 13.675 1.00 94.12 285 LYS A C 1
ATOM 2300 O O . LYS A 1 285 ? -9.347 6.403 13.091 1.00 94.12 285 LYS A O 1
ATOM 2305 N N . PRO A 1 286 ? -10.564 4.519 13.449 1.00 96.00 286 PRO A N 1
ATOM 2306 C CA . PRO A 1 286 ? -9.838 3.720 12.479 1.00 96.00 286 PRO A CA 1
ATOM 2307 C C . PRO A 1 286 ? -10.225 4.095 11.047 1.00 96.00 286 PRO A C 1
ATOM 2309 O O . PRO A 1 286 ? -11.386 4.388 10.737 1.00 96.00 286 PRO A O 1
ATOM 2312 N N . VAL A 1 287 ? -9.241 4.030 10.161 1.00 98.19 287 VAL A N 1
ATOM 2313 C CA . VAL A 1 287 ? -9.404 4.150 8.716 1.00 98.19 287 VAL A CA 1
ATOM 2314 C C . VAL A 1 287 ? -8.770 2.931 8.066 1.00 98.19 287 VAL A C 1
ATOM 2316 O O . VAL A 1 287 ? -7.643 2.575 8.398 1.00 98.19 287 VAL A O 1
ATOM 2319 N N . ILE A 1 288 ? -9.497 2.306 7.138 1.00 98.56 288 ILE A N 1
ATOM 2320 C CA . ILE A 1 288 ? -8.970 1.234 6.292 1.00 98.56 288 ILE A CA 1
ATOM 2321 C C . ILE A 1 288 ? -8.660 1.823 4.923 1.00 98.56 288 ILE A C 1
ATOM 2323 O O . ILE A 1 288 ? -9.574 2.247 4.214 1.00 98.56 288 ILE A O 1
ATOM 2327 N N . GLN A 1 289 ? -7.389 1.858 4.553 1.00 98.19 289 GLN A N 1
ATOM 2328 C CA . GLN A 1 289 ? -6.927 2.277 3.239 1.00 98.19 289 GLN A CA 1
ATOM 2329 C C . GLN A 1 289 ? -6.754 1.049 2.349 1.00 98.19 289 GLN A C 1
ATOM 2331 O O . GLN A 1 289 ? -5.886 0.218 2.602 1.00 98.19 289 GLN A O 1
ATOM 2336 N N . TYR A 1 290 ? -7.591 0.919 1.322 1.00 98.62 290 TYR A N 1
ATOM 2337 C CA . TYR A 1 290 ? -7.494 -0.160 0.341 1.00 98.62 290 TYR A CA 1
ATOM 2338 C C . TYR A 1 290 ? -6.762 0.338 -0.893 1.00 98.62 290 TYR A C 1
ATOM 2340 O O . TYR A 1 290 ? -7.284 1.198 -1.594 1.00 98.62 290 TYR A O 1
ATOM 2348 N N . TRP A 1 291 ? -5.593 -0.230 -1.159 1.00 98.00 291 TRP A N 1
ATOM 2349 C CA . TRP A 1 291 ? -4.777 0.014 -2.337 1.00 98.00 291 TRP A CA 1
ATOM 2350 C C . TRP A 1 291 ? -5.023 -1.037 -3.417 1.00 98.00 291 TRP A C 1
ATOM 2352 O O . TRP A 1 291 ? -5.088 -2.240 -3.147 1.00 98.00 291 TRP A O 1
ATOM 2362 N N . MET A 1 292 ? -5.104 -0.571 -4.653 1.00 97.12 292 MET A N 1
ATOM 2363 C CA . MET A 1 292 ? -5.254 -1.351 -5.869 1.00 97.12 292 MET A CA 1
ATOM 2364 C C . MET A 1 292 ? -4.024 -1.127 -6.738 1.00 97.12 292 MET A C 1
ATOM 2366 O O . MET A 1 292 ? -3.655 0.014 -7.010 1.00 97.12 292 MET A O 1
ATOM 2370 N N . TYR A 1 293 ? -3.412 -2.221 -7.179 1.00 94.69 293 TYR A N 1
ATOM 2371 C CA . TYR A 1 293 ? -2.358 -2.185 -8.180 1.00 94.69 293 TYR A CA 1
ATOM 2372 C C . TYR A 1 293 ? -2.957 -2.448 -9.562 1.00 94.69 293 TYR A C 1
ATOM 2374 O O . TYR A 1 293 ? -3.634 -3.458 -9.769 1.00 94.69 293 TYR A O 1
ATOM 2382 N N . TYR A 1 294 ? -2.684 -1.556 -10.507 1.00 92.12 294 TYR A N 1
ATOM 2383 C CA . TYR A 1 294 ? -3.030 -1.718 -11.913 1.00 92.12 294 TYR A CA 1
ATOM 2384 C C . TYR A 1 294 ? -1.743 -1.873 -12.732 1.00 92.12 294 TYR A C 1
ATOM 2386 O O . TYR A 1 294 ? -0.819 -1.082 -12.556 1.00 92.12 294 TYR A O 1
ATOM 2394 N N . PRO A 1 295 ? -1.635 -2.852 -13.649 1.00 88.88 295 PRO A N 1
ATOM 2395 C CA . PRO A 1 295 ? -0.393 -3.081 -14.398 1.00 88.88 295 PRO A CA 1
ATOM 2396 C C . PRO A 1 295 ? 0.057 -1.925 -15.297 1.00 88.88 295 PRO A C 1
ATOM 2398 O O . PRO A 1 295 ? 1.231 -1.852 -15.660 1.00 88.88 295 PRO A O 1
ATOM 2401 N N . TYR A 1 296 ? -0.855 -1.031 -15.670 1.00 86.94 296 TYR A N 1
ATOM 2402 C CA . TYR A 1 296 ? -0.557 0.171 -16.436 1.00 86.94 296 TYR A CA 1
ATOM 2403 C C . TYR A 1 296 ? -1.625 1.245 -16.210 1.00 86.94 296 TYR A C 1
ATOM 2405 O O . TYR A 1 296 ? -2.765 0.939 -15.854 1.00 86.94 296 TYR A O 1
ATOM 2413 N N . ASN A 1 297 ? -1.240 2.479 -16.509 1.00 86.31 297 ASN A N 1
ATOM 2414 C CA . ASN A 1 297 ? -2.107 3.625 -16.731 1.00 86.31 297 ASN A CA 1
ATOM 2415 C C . ASN A 1 297 ? -1.951 4.046 -18.202 1.00 86.31 297 ASN A C 1
ATOM 2417 O O . ASN A 1 297 ? -0.833 4.283 -18.669 1.00 86.31 297 ASN A O 1
ATOM 2421 N N . ASP A 1 298 ? -3.059 4.088 -18.938 1.00 82.50 298 ASP A N 1
ATOM 2422 C CA . ASP A 1 298 ? -3.130 4.568 -20.321 1.00 82.50 298 ASP A CA 1
ATOM 2423 C C . ASP A 1 298 ? -4.093 5.754 -20.338 1.00 82.50 298 ASP A C 1
ATOM 2425 O O . ASP A 1 298 ? -5.293 5.619 -20.578 1.00 82.50 298 ASP A O 1
ATOM 2429 N N . GLY A 1 299 ? -3.555 6.916 -19.980 1.00 79.38 299 GLY A N 1
ATOM 2430 C CA . GLY A 1 299 ? -4.276 8.172 -19.835 1.00 79.38 299 GLY A CA 1
ATOM 2431 C C . GLY A 1 299 ? -3.563 9.296 -20.582 1.00 79.38 299 GLY A C 1
ATOM 2432 O O . GLY A 1 299 ? -3.161 9.165 -21.737 1.00 79.38 299 GLY A O 1
ATOM 2433 N N . TYR A 1 300 ? -3.394 10.447 -19.930 1.00 75.62 300 TYR A N 1
ATOM 2434 C CA . TYR A 1 300 ? -2.535 11.514 -20.465 1.00 75.62 300 TYR A CA 1
ATOM 2435 C C . TYR A 1 300 ? -1.042 11.241 -20.221 1.00 75.62 300 TYR A C 1
ATOM 2437 O O . TYR A 1 300 ? -0.193 11.706 -20.989 1.00 75.62 300 TYR A O 1
ATOM 2445 N N . ASN A 1 301 ? -0.749 10.520 -19.139 1.00 77.81 301 ASN A N 1
ATOM 2446 C CA . ASN A 1 301 ? 0.567 10.169 -18.641 1.00 77.81 301 ASN A CA 1
ATOM 2447 C C . ASN A 1 301 ? 0.709 8.649 -18.650 1.00 77.81 301 ASN A C 1
ATOM 2449 O O . ASN A 1 301 ? 0.544 7.983 -17.638 1.00 77.81 301 ASN A O 1
ATOM 2453 N N . ASN A 1 302 ? 0.995 8.080 -19.807 1.00 81.75 302 ASN A N 1
ATOM 2454 C CA . ASN A 1 302 ? 1.156 6.643 -19.905 1.00 81.75 302 ASN A CA 1
ATOM 2455 C C . ASN A 1 302 ? 2.310 6.195 -19.008 1.00 81.75 302 ASN A C 1
ATOM 2457 O O . ASN A 1 302 ? 3.383 6.802 -19.017 1.00 81.75 302 ASN A O 1
ATOM 2461 N N . HIS A 1 303 ? 2.088 5.146 -18.225 1.00 83.50 303 HIS A N 1
ATOM 2462 C CA . HIS A 1 303 ? 3.142 4.476 -17.474 1.00 83.50 303 HIS A CA 1
ATOM 2463 C C . HIS A 1 303 ? 2.759 3.036 -17.143 1.00 83.50 303 HIS A C 1
ATOM 2465 O O . HIS A 1 303 ? 1.590 2.700 -16.955 1.00 83.50 303 HIS A O 1
ATOM 2471 N N . GLU A 1 304 ? 3.771 2.176 -17.046 1.00 85.75 304 GLU A N 1
ATOM 2472 C CA . GLU A 1 304 ? 3.625 0.890 -16.373 1.00 85.75 304 GLU A CA 1
ATOM 2473 C C . GLU A 1 304 ? 3.386 1.124 -14.879 1.00 85.75 304 GLU A C 1
ATOM 2475 O O . GLU A 1 304 ? 3.964 2.045 -14.298 1.00 85.75 304 GLU A O 1
ATOM 2480 N N . ALA A 1 305 ? 2.582 0.251 -14.277 1.00 87.50 305 ALA A N 1
ATOM 2481 C CA . ALA A 1 305 ? 2.163 0.284 -12.884 1.00 87.50 305 ALA A CA 1
ATOM 2482 C C . ALA A 1 305 ? 1.475 1.563 -12.422 1.00 87.50 305 ALA A C 1
ATOM 2484 O O . ALA A 1 305 ? 2.045 2.651 -12.439 1.00 87.50 305 ALA A O 1
ATOM 2485 N N . ASP A 1 306 ? 0.296 1.388 -11.854 1.00 90.12 306 ASP A N 1
ATOM 2486 C CA . ASP A 1 306 ? -0.417 2.439 -11.161 1.00 90.12 306 ASP A CA 1
ATOM 2487 C C . ASP A 1 306 ? -0.928 1.947 -9.812 1.00 90.12 306 ASP A C 1
ATOM 2489 O O . ASP A 1 306 ? -1.288 0.776 -9.655 1.00 90.12 306 ASP A O 1
ATOM 2493 N N . TRP A 1 307 ? -0.911 2.842 -8.833 1.00 93.44 307 TRP A N 1
ATOM 2494 C CA . TRP A 1 307 ? -1.335 2.564 -7.470 1.00 93.44 307 TRP A CA 1
ATOM 2495 C C . TRP A 1 307 ? -2.419 3.543 -7.080 1.00 93.44 307 TRP A C 1
ATOM 2497 O O . TRP A 1 307 ? -2.175 4.728 -6.877 1.00 93.44 307 TRP A O 1
ATOM 2507 N N . GLU A 1 308 ? -3.609 3.001 -6.902 1.00 95.00 308 GLU A N 1
ATOM 2508 C CA . GLU A 1 308 ? -4.808 3.762 -6.594 1.00 95.00 308 GLU A CA 1
ATOM 2509 C C . GLU A 1 308 ? -5.396 3.274 -5.285 1.00 95.00 308 GLU A C 1
ATOM 2511 O O . GLU A 1 308 ? -5.082 2.174 -4.831 1.00 95.00 308 GLU A O 1
ATOM 2516 N N . HIS A 1 309 ? -6.242 4.074 -4.644 1.00 97.12 309 HIS A N 1
ATOM 2517 C CA . HIS A 1 309 ? -6.823 3.658 -3.373 1.00 97.12 309 HIS A CA 1
ATOM 2518 C C . HIS A 1 309 ? -8.171 4.294 -3.064 1.00 97.12 309 HIS A C 1
ATOM 2520 O O . HIS A 1 309 ? -8.603 5.278 -3.665 1.00 97.12 309 HIS A O 1
ATOM 2526 N N . ILE A 1 310 ? -8.828 3.723 -2.060 1.00 98.31 310 ILE A N 1
ATOM 2527 C CA . ILE A 1 310 ? -9.896 4.375 -1.309 1.00 98.31 310 ILE A CA 1
ATOM 2528 C C . ILE A 1 310 ? -9.591 4.304 0.182 1.00 98.31 310 ILE A C 1
ATOM 2530 O O . ILE A 1 310 ? -8.925 3.373 0.640 1.00 98.31 310 ILE A O 1
ATOM 2534 N N . ASN A 1 311 ? -10.162 5.223 0.956 1.00 98.38 311 ASN A N 1
ATOM 2535 C CA . ASN A 1 311 ? -10.253 5.044 2.402 1.00 98.38 311 ASN A CA 1
ATOM 2536 C C . ASN A 1 311 ? -11.684 4.729 2.809 1.00 98.38 311 ASN A C 1
ATOM 2538 O O . ASN A 1 311 ? -12.620 5.397 2.374 1.00 98.38 311 ASN A O 1
ATOM 2542 N N . VAL A 1 312 ? -11.848 3.794 3.735 1.00 98.56 312 VAL A N 1
ATOM 2543 C CA . VAL A 1 312 ? -13.102 3.548 4.443 1.00 98.56 312 VAL A CA 1
ATOM 2544 C C . VAL A 1 312 ? -12.917 3.974 5.892 1.00 98.56 312 VAL A C 1
ATOM 2546 O O . VAL A 1 312 ? -12.201 3.328 6.657 1.00 98.56 312 VAL A O 1
ATOM 2549 N N . ARG A 1 313 ? -13.554 5.083 6.277 1.00 97.56 313 ARG A N 1
ATOM 2550 C CA . ARG A 1 313 ? -13.509 5.604 7.648 1.00 97.56 313 ARG A CA 1
ATOM 2551 C C . ARG A 1 313 ? -14.617 4.950 8.461 1.00 97.56 313 ARG A C 1
ATOM 2553 O O . ARG A 1 313 ? -15.790 5.051 8.084 1.00 97.56 313 ARG A O 1
ATOM 2560 N N . ILE A 1 314 ? -14.260 4.289 9.558 1.00 98.06 314 ILE A N 1
ATOM 2561 C CA . ILE A 1 314 ? -15.198 3.473 10.335 1.00 98.06 314 ILE A CA 1
ATOM 2562 C C . ILE A 1 314 ? -15.413 4.016 11.747 1.00 98.06 314 ILE A C 1
ATOM 2564 O O . ILE A 1 314 ? -14.571 4.703 12.317 1.00 98.06 314 ILE A O 1
ATOM 2568 N N . SER A 1 315 ? -16.581 3.719 12.314 1.00 96.75 315 SER A N 1
ATOM 2569 C CA . SER A 1 315 ? -17.015 4.271 13.601 1.00 96.75 315 SER A CA 1
ATOM 2570 C C . SER A 1 315 ? -16.331 3.649 14.823 1.00 96.75 315 SER A C 1
ATOM 2572 O O . SER A 1 315 ? -16.324 4.267 15.885 1.00 96.75 315 SER A O 1
ATOM 2574 N N . ASP A 1 316 ? -15.826 2.420 14.700 1.00 94.38 316 ASP A N 1
ATOM 2575 C CA . ASP A 1 316 ? -15.303 1.609 15.803 1.00 94.38 316 ASP A CA 1
ATOM 2576 C C . ASP A 1 316 ? -14.293 0.583 15.262 1.00 94.38 316 ASP A C 1
ATOM 2578 O O . ASP A 1 316 ? -14.420 0.145 14.119 1.00 94.38 316 ASP A O 1
ATOM 2582 N N . GLN A 1 317 ? -13.313 0.190 16.075 1.00 91.81 317 GLN A N 1
ATOM 2583 C CA . GLN A 1 317 ? -12.366 -0.888 15.758 1.00 91.81 317 GLN A CA 1
ATOM 2584 C C . GLN A 1 317 ? -12.954 -2.286 16.008 1.00 91.81 317 GLN A C 1
ATOM 2586 O O . GLN A 1 317 ? -12.466 -3.269 15.464 1.00 91.81 317 GLN A O 1
ATOM 2591 N N . ASN A 1 318 ? -14.014 -2.405 16.811 1.00 90.56 318 ASN A N 1
ATOM 2592 C CA . ASN A 1 318 ? -14.719 -3.661 17.013 1.00 90.56 318 ASN A CA 1
ATOM 2593 C C . ASN A 1 318 ? -15.562 -3.994 15.764 1.00 90.56 318 ASN A C 1
ATOM 2595 O O . ASN A 1 318 ? -16.541 -3.284 15.497 1.00 90.56 318 ASN A O 1
ATOM 2599 N N . PRO A 1 319 ? -15.276 -5.097 15.043 1.00 94.19 319 PRO A N 1
ATOM 2600 C CA . PRO A 1 319 ? -15.985 -5.454 13.816 1.00 94.19 319 PRO A CA 1
ATOM 2601 C C . PRO A 1 319 ? -17.503 -5.572 13.974 1.00 94.19 319 PRO A C 1
ATOM 2603 O O . PRO A 1 319 ? -18.236 -5.256 13.037 1.00 94.19 319 PRO A O 1
ATOM 2606 N N . ASP A 1 320 ? -18.000 -5.973 15.145 1.00 93.75 320 ASP A N 1
ATOM 2607 C CA . ASP A 1 320 ? -19.439 -6.127 15.396 1.00 93.75 320 ASP A CA 1
ATOM 2608 C C . ASP A 1 320 ? -20.173 -4.780 15.490 1.00 93.75 320 ASP A C 1
ATOM 2610 O O . ASP A 1 320 ? -21.359 -4.687 15.168 1.00 93.75 320 ASP A O 1
ATOM 2614 N N . LEU A 1 321 ? -19.469 -3.729 15.918 1.00 95.38 321 LEU A N 1
ATOM 2615 C CA . LEU A 1 321 ? -20.019 -2.387 16.140 1.00 95.38 321 LEU A CA 1
ATOM 2616 C C . LEU A 1 321 ? -19.658 -1.409 15.018 1.00 95.38 321 LEU A C 1
ATOM 2618 O O . LEU A 1 321 ? -20.346 -0.405 14.833 1.00 95.38 321 LEU A O 1
ATOM 2622 N N . ALA A 1 322 ? -18.597 -1.703 14.266 1.00 97.69 322 ALA A N 1
ATOM 2623 C CA . ALA A 1 322 ? -18.089 -0.846 13.211 1.00 97.69 322 ALA A CA 1
ATOM 2624 C C . ALA A 1 322 ? -19.141 -0.603 12.120 1.00 97.69 322 ALA A C 1
ATOM 2626 O O . ALA A 1 322 ? -19.762 -1.537 11.601 1.00 97.69 322 ALA A O 1
ATOM 2627 N N . THR A 1 323 ? -19.292 0.653 11.717 1.00 98.06 323 THR A N 1
ATOM 2628 C CA . THR A 1 323 ? -20.091 1.093 10.566 1.00 98.06 323 THR A CA 1
ATOM 2629 C C . THR A 1 323 ? -19.278 2.074 9.729 1.00 98.06 323 THR A C 1
ATOM 2631 O O . THR A 1 323 ? -18.364 2.706 10.255 1.00 98.06 323 THR A O 1
ATOM 2634 N N . ILE A 1 324 ? -19.590 2.193 8.436 1.00 98.12 324 ILE A N 1
ATOM 2635 C CA . ILE A 1 324 ? -18.946 3.181 7.561 1.00 98.12 324 ILE A CA 1
ATOM 2636 C C . ILE A 1 324 ? -19.504 4.564 7.890 1.00 98.12 324 ILE A C 1
ATOM 2638 O O . ILE A 1 324 ? -20.714 4.777 7.822 1.00 98.12 324 ILE A O 1
ATOM 2642 N N . GLU A 1 325 ? -18.617 5.504 8.205 1.00 95.69 325 GLU A N 1
ATOM 2643 C CA . GLU A 1 325 ? -18.969 6.912 8.395 1.00 95.69 325 GLU A CA 1
ATOM 2644 C C . GLU A 1 325 ? -18.773 7.716 7.112 1.00 95.69 325 GLU A C 1
ATOM 2646 O O . GLU A 1 325 ? -19.619 8.533 6.753 1.00 95.69 325 GLU A O 1
ATOM 2651 N N . MET A 1 326 ? -17.653 7.483 6.425 1.00 96.06 326 MET A N 1
ATOM 2652 C CA . MET A 1 326 ? -17.269 8.163 5.190 1.00 96.06 326 MET A CA 1
ATOM 2653 C C . MET A 1 326 ? -16.418 7.241 4.318 1.00 96.06 326 MET A C 1
ATOM 2655 O O . MET A 1 326 ? -15.712 6.369 4.831 1.00 96.06 326 MET A O 1
ATOM 2659 N N . VAL A 1 327 ? -16.449 7.478 3.009 1.00 97.62 327 VAL A N 1
ATOM 2660 C CA . VAL A 1 327 ? -15.520 6.870 2.051 1.00 97.62 327 VAL A CA 1
ATOM 2661 C C . VAL A 1 327 ? -14.799 7.975 1.289 1.00 97.62 327 VAL A C 1
ATOM 2663 O O . VAL A 1 327 ? -15.443 8.897 0.783 1.00 97.62 327 VAL A O 1
ATOM 2666 N N . ASP A 1 328 ? -13.475 7.878 1.216 1.00 97.06 328 ASP A N 1
ATOM 2667 C CA . ASP A 1 328 ? -12.636 8.765 0.417 1.00 97.06 328 ASP A CA 1
ATOM 2668 C C . ASP A 1 328 ? -12.295 8.064 -0.894 1.00 97.06 328 ASP A C 1
ATOM 2670 O O . ASP A 1 328 ? -11.667 7.006 -0.894 1.00 97.06 328 ASP A O 1
ATOM 2674 N N . PHE A 1 329 ? -12.721 8.655 -2.002 1.00 96.12 329 PHE A N 1
ATOM 2675 C CA . PHE A 1 329 ? -12.471 8.169 -3.353 1.00 96.12 329 PHE A CA 1
ATOM 2676 C C . PHE A 1 329 ? -11.335 8.982 -3.976 1.00 96.12 329 PHE A C 1
ATOM 2678 O O . PHE A 1 329 ? -11.485 10.199 -4.116 1.00 96.12 329 PHE A O 1
ATOM 2685 N N . TYR A 1 330 ? -10.212 8.337 -4.302 1.00 93.62 330 TYR A N 1
ATOM 2686 C CA . TYR A 1 330 ? -9.026 8.992 -4.860 1.00 93.62 330 TYR A CA 1
ATOM 2687 C C . TYR A 1 330 ? -8.924 8.764 -6.361 1.00 93.62 330 TYR A C 1
ATOM 2689 O O . TYR A 1 330 ? -9.243 7.688 -6.853 1.00 93.62 330 TYR A O 1
ATOM 2697 N N . PHE A 1 331 ? -8.511 9.795 -7.086 1.00 89.50 331 PHE A N 1
ATOM 2698 C CA . PHE A 1 331 ? -8.298 9.737 -8.528 1.00 89.50 331 PHE A CA 1
ATOM 2699 C C . PHE A 1 331 ? -7.345 10.859 -8.930 1.00 89.50 331 PHE A C 1
ATOM 2701 O O . PHE A 1 331 ? -7.603 12.030 -8.622 1.00 89.50 331 PHE A O 1
ATOM 2708 N N . HIS A 1 332 ? -6.246 10.524 -9.614 1.00 86.00 332 HIS A N 1
ATOM 2709 C CA . HIS A 1 332 ? -5.129 11.462 -9.823 1.00 86.00 332 HIS A CA 1
ATOM 2710 C C . HIS A 1 332 ? -4.731 12.099 -8.491 1.00 86.00 332 HIS A C 1
ATOM 2712 O O . HIS A 1 332 ? -4.873 11.482 -7.455 1.00 86.00 332 HIS A O 1
ATOM 2718 N N . ASN A 1 333 ? -4.373 13.384 -8.477 1.00 84.56 333 ASN A N 1
ATOM 2719 C CA . ASN A 1 333 ? -4.016 14.137 -7.270 1.00 84.56 333 ASN A CA 1
ATOM 2720 C C . ASN A 1 333 ? -5.232 14.575 -6.424 1.00 84.56 333 ASN A C 1
ATOM 2722 O O . ASN A 1 333 ? -5.102 15.485 -5.595 1.00 84.56 333 ASN A O 1
ATOM 2726 N N . LYS A 1 334 ? -6.427 14.019 -6.676 1.00 88.31 334 LYS A N 1
ATOM 2727 C CA . LYS A 1 334 ? -7.695 14.451 -6.077 1.00 88.31 334 LYS A CA 1
ATOM 2728 C C . LYS A 1 334 ? -8.282 13.407 -5.143 1.00 88.31 334 LYS A C 1
ATOM 2730 O O . LYS A 1 334 ? -8.084 12.209 -5.304 1.00 88.31 334 LYS A O 1
ATOM 2735 N N . VAL A 1 335 ? -9.080 13.895 -4.201 1.00 92.69 335 VAL A N 1
ATOM 2736 C CA . VAL A 1 335 ? -9.922 13.072 -3.336 1.00 92.69 335 VAL A CA 1
ATOM 2737 C C . VAL A 1 335 ? -11.332 13.646 -3.249 1.00 92.69 335 VAL A C 1
ATOM 2739 O O . VAL A 1 335 ? -11.527 14.866 -3.188 1.00 92.69 335 VAL A O 1
ATOM 2742 N N . LYS A 1 336 ? -12.318 12.748 -3.247 1.00 93.00 336 LYS A N 1
ATOM 2743 C CA . LYS A 1 336 ? -13.730 13.023 -2.992 1.00 93.00 336 LYS A CA 1
ATOM 2744 C C . LYS A 1 336 ? -14.184 12.243 -1.762 1.00 93.00 336 LYS A C 1
ATOM 2746 O O . LYS A 1 336 ? -14.434 11.043 -1.835 1.00 93.00 336 LYS A O 1
ATOM 2751 N N . THR A 1 337 ? -14.339 12.944 -0.646 1.00 94.56 337 THR A N 1
ATOM 2752 C CA . THR A 1 337 ? -14.895 12.382 0.591 1.00 94.56 337 THR A CA 1
ATOM 2753 C C . THR A 1 337 ? -16.418 12.371 0.516 1.00 94.56 337 THR A C 1
ATOM 2755 O O . THR A 1 337 ? -17.019 13.409 0.240 1.00 94.56 337 THR A O 1
ATOM 2758 N N . MET A 1 338 ? -17.058 11.235 0.789 1.00 94.00 338 MET A N 1
ATOM 2759 C CA . MET A 1 338 ? -18.519 11.108 0.802 1.00 94.00 338 MET A CA 1
ATOM 2760 C C . MET A 1 338 ? -19.011 10.505 2.116 1.00 94.00 338 MET A C 1
ATOM 2762 O O . MET A 1 338 ? -18.668 9.375 2.455 1.00 94.00 338 MET A O 1
ATOM 2766 N N . ALA A 1 339 ? -19.875 11.233 2.829 1.00 93.50 339 ALA A N 1
ATOM 2767 C CA . ALA A 1 339 ? -20.574 10.721 4.017 1.00 93.50 339 ALA A CA 1
ATOM 2768 C C . ALA A 1 339 ? -21.883 9.987 3.669 1.00 93.50 339 ALA A C 1
ATOM 2770 O O . ALA A 1 339 ? -22.443 9.249 4.475 1.00 93.50 339 ALA A O 1
ATOM 2771 N N . SER A 1 340 ? -22.414 10.207 2.464 1.00 92.19 340 SER A N 1
ATOM 2772 C CA . SER A 1 340 ? -23.616 9.539 1.960 1.00 92.19 340 SER A CA 1
ATOM 2773 C C . SER A 1 340 ? -23.662 9.600 0.433 1.00 92.19 340 SER A C 1
ATOM 2775 O O . SER A 1 340 ? -22.912 10.353 -0.178 1.00 92.19 340 SER A O 1
ATOM 2777 N N . GLY A 1 341 ? -24.545 8.821 -0.196 1.00 91.56 341 GLY A N 1
ATOM 2778 C CA . GLY A 1 341 ? -24.756 8.864 -1.649 1.00 91.56 341 GLY A CA 1
ATOM 2779 C C . GLY A 1 341 ? -23.775 8.030 -2.479 1.00 91.56 341 GLY A C 1
ATOM 2780 O O . GLY A 1 341 ? -23.958 7.940 -3.689 1.00 91.56 341 GLY A O 1
ATOM 2781 N N . PHE A 1 342 ? -22.790 7.388 -1.847 1.00 94.81 342 PHE A N 1
ATOM 2782 C CA . PHE A 1 342 ? -22.015 6.304 -2.450 1.00 94.81 342 PHE A CA 1
ATOM 2783 C C . PHE A 1 342 ? -22.787 4.978 -2.367 1.00 94.81 342 PHE A C 1
ATOM 2785 O O . PHE A 1 342 ? -23.700 4.814 -1.551 1.00 94.81 342 PHE A O 1
ATOM 2792 N N . GLN A 1 343 ? -22.441 4.028 -3.233 1.00 97.62 343 GLN A N 1
ATOM 2793 C CA . GLN A 1 343 ? -23.115 2.736 -3.310 1.00 97.62 343 GLN A CA 1
ATOM 2794 C C . GLN A 1 343 ? -22.460 1.706 -2.381 1.00 97.62 343 GLN A C 1
ATOM 2796 O O . GLN A 1 343 ? -21.237 1.629 -2.277 1.00 97.62 343 GLN A O 1
ATOM 2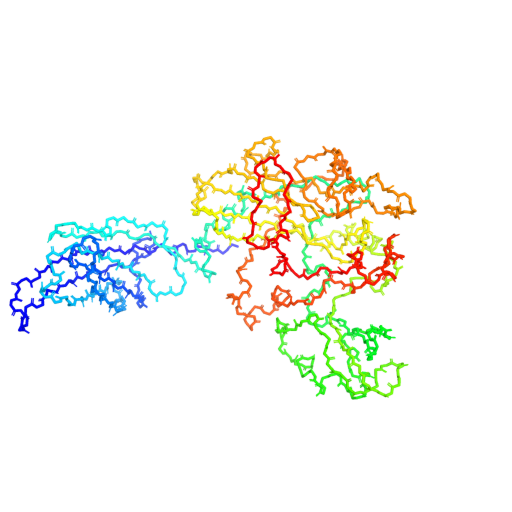801 N N . LEU A 1 344 ? -23.302 0.887 -1.746 1.00 97.94 344 LEU A N 1
ATOM 2802 C CA . LEU A 1 344 ? -22.907 -0.235 -0.900 1.00 97.94 344 LEU A CA 1
ATOM 2803 C C . LEU A 1 344 ? -23.522 -1.541 -1.415 1.00 97.94 344 LEU A C 1
ATOM 2805 O O . LEU A 1 344 ? -24.713 -1.579 -1.732 1.00 97.94 344 LEU A O 1
ATOM 2809 N N . ILE A 1 345 ? -22.734 -2.614 -1.441 1.00 97.25 345 ILE A N 1
ATOM 2810 C CA . ILE A 1 345 ? -23.210 -3.997 -1.573 1.00 97.25 345 ILE A CA 1
ATOM 2811 C C . ILE A 1 345 ? -23.373 -4.566 -0.160 1.00 97.25 345 ILE A C 1
ATOM 2813 O O . ILE A 1 345 ? -22.529 -4.341 0.707 1.00 97.25 345 ILE A O 1
ATOM 2817 N N . ASP A 1 346 ? -24.506 -5.224 0.092 1.00 95.56 346 ASP A N 1
ATOM 2818 C CA . ASP A 1 346 ? -24.878 -5.832 1.382 1.00 95.56 346 ASP A CA 1
ATOM 2819 C C . ASP A 1 346 ? -24.782 -4.900 2.609 1.00 95.56 34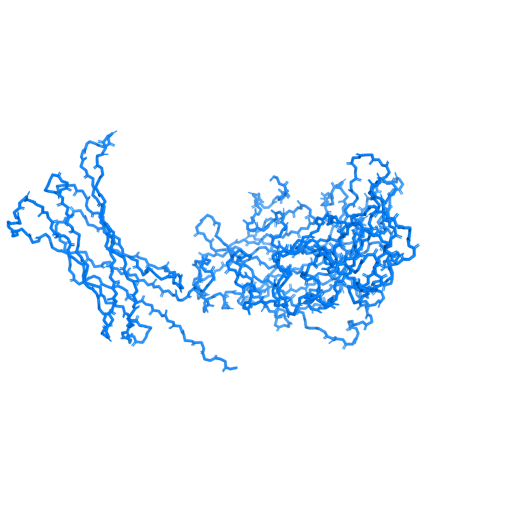6 ASP A C 1
ATOM 2821 O O . ASP A 1 346 ? -24.778 -5.337 3.756 1.00 95.56 346 ASP A O 1
ATOM 2825 N N . GLY A 1 347 ? -24.777 -3.584 2.370 1.00 96.12 347 GLY A N 1
ATOM 2826 C CA . GLY A 1 347 ? -24.736 -2.550 3.403 1.00 96.12 347 GLY A CA 1
ATOM 2827 C C . GLY A 1 347 ? -23.356 -2.280 4.009 1.00 96.12 347 GLY A C 1
ATOM 2828 O O . GLY A 1 347 ? -23.264 -1.397 4.859 1.00 96.12 347 GLY A O 1
ATOM 2829 N N . THR A 1 348 ? -22.298 -2.983 3.590 1.00 97.81 348 THR A N 1
ATOM 2830 C CA . THR A 1 348 ? -20.947 -2.820 4.163 1.00 97.81 348 THR A CA 1
ATOM 2831 C C . THR A 1 348 ? -19.824 -2.726 3.136 1.00 97.81 348 THR A C 1
ATOM 2833 O O . THR A 1 348 ? -18.748 -2.279 3.500 1.00 97.81 348 THR A O 1
ATOM 2836 N N . HIS A 1 349 ? -20.044 -3.069 1.866 1.00 98.56 349 HIS A N 1
ATOM 2837 C CA . HIS A 1 349 ? -18.984 -3.088 0.852 1.00 98.56 349 HIS A CA 1
ATOM 2838 C C . HIS A 1 349 ? -19.112 -1.899 -0.107 1.00 98.56 349 HIS A C 1
ATOM 2840 O O . HIS A 1 349 ? -20.042 -1.897 -0.922 1.00 98.56 349 HIS A O 1
ATOM 2846 N N . PRO A 1 350 ? -18.228 -0.885 -0.043 1.00 98.56 350 PRO A N 1
ATOM 2847 C CA . PRO A 1 350 ? -18.216 0.215 -1.003 1.00 98.56 350 PRO A CA 1
ATOM 2848 C C . PRO A 1 350 ? -18.070 -0.291 -2.433 1.00 98.56 350 PRO A C 1
ATOM 2850 O O . PRO A 1 350 ? -17.296 -1.207 -2.705 1.00 98.56 350 PRO A O 1
ATOM 2853 N N . VAL A 1 351 ? -18.811 0.315 -3.353 1.00 98.50 351 VAL A N 1
ATOM 2854 C CA . VAL A 1 351 ? -18.614 0.088 -4.785 1.00 98.50 351 VAL A CA 1
ATOM 2855 C C . VAL A 1 351 ? -17.671 1.147 -5.325 1.00 98.50 351 VAL A C 1
ATOM 2857 O O . VAL A 1 351 ? -17.947 2.341 -5.206 1.00 98.50 351 VAL A O 1
ATOM 2860 N N . VAL A 1 352 ? -16.584 0.693 -5.939 1.00 98.25 352 VAL A N 1
ATOM 2861 C CA . VAL A 1 352 ? -15.611 1.534 -6.631 1.00 98.25 352 VAL A CA 1
ATOM 2862 C C . VAL A 1 352 ? -15.831 1.409 -8.130 1.00 98.25 352 VAL A C 1
ATOM 2864 O O . VAL A 1 352 ? -15.826 0.314 -8.690 1.00 98.25 352 VAL A O 1
ATOM 2867 N N . TYR A 1 353 ? -16.023 2.544 -8.785 1.00 96.88 353 TYR A N 1
ATOM 2868 C CA . TYR A 1 353 ? -16.043 2.644 -10.234 1.00 96.88 353 TYR A CA 1
ATOM 2869 C C . TYR A 1 353 ? -14.615 2.934 -10.696 1.00 96.88 353 TYR A C 1
ATOM 2871 O O . TYR A 1 353 ? -14.066 3.977 -10.354 1.00 96.88 353 TYR A O 1
ATOM 2879 N N . VAL A 1 354 ? -13.999 1.987 -11.398 1.00 93.69 354 VAL A N 1
ATOM 2880 C CA . VAL A 1 354 ? -12.566 2.034 -11.726 1.00 93.69 354 VAL A CA 1
ATOM 2881 C C . VAL A 1 354 ? -12.324 2.799 -13.021 1.00 93.69 354 VAL A C 1
ATOM 2883 O O . VAL A 1 354 ? -12.931 2.475 -14.042 1.00 93.69 354 VAL A O 1
ATOM 2886 N N . GLY A 1 355 ? -11.363 3.718 -12.981 1.00 81.88 355 GLY A N 1
ATOM 2887 C CA . GLY A 1 355 ? -10.816 4.488 -14.093 1.00 81.88 355 GLY A CA 1
ATOM 2888 C C . GLY A 1 355 ? -11.733 5.592 -14.608 1.00 81.88 355 GLY A C 1
ATOM 2889 O O . GLY A 1 355 ? -12.814 5.828 -14.081 1.00 81.88 355 GLY A O 1
ATOM 2890 N N . GLY A 1 356 ? -11.308 6.220 -15.700 1.00 79.44 356 GLY A N 1
ATOM 2891 C CA . GLY A 1 356 ? -12.101 7.101 -16.544 1.00 79.44 356 GLY A CA 1
ATOM 2892 C C . GLY A 1 356 ? -11.441 7.257 -17.916 1.00 79.44 356 GLY A C 1
ATOM 2893 O O . GLY A 1 356 ? -10.230 7.124 -18.057 1.00 79.44 356 GLY A O 1
ATOM 2894 N N . THR A 1 357 ? -12.238 7.515 -18.952 1.00 84.44 357 THR A N 1
ATOM 2895 C CA . THR A 1 357 ? -11.728 7.956 -20.257 1.00 84.44 357 THR A CA 1
ATOM 2896 C C . THR A 1 357 ? -11.475 9.456 -20.172 1.00 84.44 357 THR A C 1
ATOM 2898 O O . THR A 1 357 ? -12.399 10.215 -19.861 1.00 84.44 357 THR A O 1
ATOM 2901 N N . CYS A 1 358 ? -10.266 9.921 -20.467 1.00 80.06 358 CYS A N 1
ATOM 2902 C CA . CYS A 1 358 ? -9.997 11.352 -20.438 1.00 80.06 358 CYS A CA 1
ATOM 2903 C C . CYS A 1 358 ? -10.826 12.113 -21.496 1.00 80.06 358 CYS A C 1
ATOM 2905 O O . CYS A 1 358 ? -10.904 11.736 -22.665 1.00 80.06 358 CYS A O 1
ATOM 2907 N N . LEU A 1 359 ? -11.416 13.239 -21.096 1.00 76.44 359 LEU A N 1
ATOM 2908 C CA . LEU A 1 359 ? -12.257 14.116 -21.906 1.00 76.44 359 LEU A CA 1
ATOM 2909 C C . LEU A 1 359 ? -11.757 15.572 -21.896 1.00 76.44 359 LEU A C 1
ATOM 2911 O O . LEU A 1 359 ? -11.163 16.061 -20.937 1.00 76.44 359 LEU A O 1
ATOM 2915 N N . ALA A 1 360 ? -12.114 16.302 -22.960 1.00 64.06 360 ALA A N 1
ATOM 2916 C CA . ALA A 1 360 ? -12.015 17.764 -23.056 1.00 64.06 360 ALA A CA 1
ATOM 2917 C C . ALA A 1 360 ? -10.597 18.348 -22.875 1.00 64.06 360 ALA A C 1
ATOM 2919 O O . ALA A 1 360 ? -10.385 19.310 -22.136 1.00 64.06 360 ALA A O 1
ATOM 2920 N N . VAL A 1 361 ? -9.628 17.808 -23.614 1.00 65.19 361 VAL A N 1
ATOM 2921 C CA . VAL A 1 361 ? -8.258 18.334 -23.656 1.00 65.19 361 VAL A CA 1
ATOM 2922 C C . VAL A 1 361 ? -8.120 19.487 -24.663 1.00 65.19 361 VAL A C 1
ATOM 2924 O O . VAL A 1 361 ? -8.700 19.457 -25.750 1.00 65.19 361 VAL A O 1
ATOM 2927 N N . TRP A 1 362 ? -7.336 20.517 -24.320 1.00 61.91 362 TRP A N 1
ATOM 2928 C CA . TRP A 1 362 ? -7.025 21.635 -25.220 1.00 61.91 362 TRP A CA 1
ATOM 2929 C C . TRP A 1 362 ? -6.014 21.223 -26.311 1.00 61.91 362 TRP A C 1
ATOM 2931 O O . TRP A 1 362 ? -4.924 20.757 -25.977 1.00 61.91 362 TRP A O 1
ATOM 2941 N N . PRO A 1 363 ? -6.290 21.462 -27.609 1.00 58.44 363 PRO A N 1
ATOM 2942 C CA . PRO A 1 363 ? -5.320 21.217 -28.678 1.00 58.44 363 PRO A CA 1
ATOM 2943 C C . PRO A 1 363 ? -3.995 21.975 -28.457 1.00 58.44 363 PRO A C 1
ATOM 2945 O O . PRO A 1 363 ? -4.031 23.135 -28.036 1.00 58.44 363 PRO A O 1
ATOM 2948 N N . PRO A 1 364 ? -2.829 21.383 -28.787 1.00 60.19 364 PRO A N 1
ATOM 2949 C CA . PRO A 1 364 ? -2.629 20.164 -29.583 1.00 60.19 364 PRO A CA 1
ATOM 2950 C C . PRO A 1 364 ? -2.669 18.852 -28.786 1.00 60.19 364 PRO A C 1
ATOM 2952 O O . PRO A 1 364 ? -2.399 17.805 -29.365 1.00 60.19 364 PRO A O 1
ATOM 2955 N N . ALA A 1 365 ? -2.966 18.895 -27.489 1.00 61.06 365 ALA A N 1
ATOM 2956 C CA . ALA A 1 365 ? -2.947 17.702 -26.668 1.00 61.06 365 ALA A CA 1
ATOM 2957 C C . ALA A 1 365 ? -4.175 16.809 -26.914 1.00 61.06 365 ALA A C 1
ATOM 2959 O O . ALA A 1 365 ? -5.289 17.290 -27.139 1.00 61.06 365 ALA A O 1
ATOM 2960 N N . SER A 1 366 ? -3.948 15.500 -26.871 1.00 62.16 366 SER A N 1
ATOM 2961 C CA . SER A 1 366 ? -4.969 14.458 -26.932 1.00 62.16 366 SER A CA 1
ATOM 2962 C C . SER A 1 366 ? -4.732 13.472 -25.801 1.00 62.16 366 SER A C 1
ATOM 2964 O O . SER A 1 366 ? -3.593 13.267 -25.400 1.00 62.16 366 SER A O 1
ATOM 2966 N N . CYS A 1 367 ? -5.794 12.832 -25.331 1.00 63.31 367 CYS A N 1
ATOM 2967 C CA . CYS A 1 367 ? -5.686 11.633 -24.504 1.00 63.31 367 CYS A CA 1
ATOM 2968 C C . CYS A 1 367 ? -5.933 10.372 -25.326 1.00 63.31 367 CYS A C 1
ATOM 2970 O O . CYS A 1 367 ? -6.375 9.382 -24.787 1.00 63.31 367 CYS A O 1
ATOM 2972 N N . GLU A 1 368 ? -5.707 10.416 -26.637 1.00 59.81 368 GLU A N 1
ATOM 2973 C CA . GLU A 1 368 ? -5.736 9.220 -27.476 1.00 59.81 368 GLU A CA 1
ATOM 2974 C C . GLU A 1 368 ? -4.341 8.578 -27.454 1.00 59.81 368 GLU A C 1
ATOM 2976 O O . GLU A 1 368 ? -3.362 9.305 -27.682 1.00 59.81 368 GLU A O 1
ATOM 2981 N N . PRO A 1 369 ? -4.228 7.258 -27.211 1.00 53.81 369 PRO A N 1
ATOM 2982 C CA . PRO A 1 369 ? -5.320 6.275 -27.098 1.00 53.81 369 PRO A CA 1
ATOM 2983 C C . PRO A 1 369 ? -5.899 6.068 -25.677 1.00 53.81 369 PRO A C 1
ATOM 2985 O O . PRO A 1 369 ? -6.754 5.208 -25.514 1.00 53.81 369 PRO A O 1
ATOM 2988 N N . GLY A 1 370 ? -5.455 6.832 -24.678 1.00 59.41 370 GLY A N 1
ATOM 2989 C CA . GLY A 1 370 ? -5.743 6.646 -23.254 1.00 59.41 370 GLY A CA 1
ATOM 2990 C C . GLY A 1 370 ? -7.216 6.528 -22.825 1.00 59.41 370 GLY A C 1
ATOM 2991 O O . GLY A 1 370 ? -7.931 7.518 -22.637 1.00 59.41 370 GLY A O 1
ATOM 2992 N N . GLU A 1 371 ? -7.647 5.287 -22.594 1.00 70.31 371 GLU A N 1
ATOM 2993 C CA . GLU A 1 371 ? -8.993 4.904 -22.138 1.00 70.31 371 GLU A CA 1
ATOM 2994 C C . GLU A 1 371 ? -9.033 4.451 -20.657 1.00 70.31 371 GLU A C 1
ATOM 2996 O O . GLU A 1 371 ? -10.095 4.040 -20.164 1.00 70.31 371 GLU A O 1
ATOM 3001 N N . HIS A 1 372 ? -7.904 4.497 -19.928 1.00 79.50 372 HIS A N 1
ATOM 3002 C CA . HIS A 1 372 ? -7.831 3.942 -18.575 1.00 79.50 372 HIS A CA 1
ATOM 3003 C C . HIS A 1 372 ? -6.847 4.633 -17.617 1.00 79.50 372 HIS A C 1
ATOM 3005 O O . HIS A 1 372 ? -5.643 4.417 -17.703 1.00 79.50 372 HIS A O 1
ATOM 3011 N N . THR A 1 373 ? -7.388 5.349 -16.627 1.00 82.62 373 THR A N 1
ATOM 3012 C CA . THR A 1 373 ? -6.627 6.123 -15.626 1.00 82.62 373 THR A CA 1
ATOM 3013 C C . THR A 1 373 ? -6.504 5.505 -14.234 1.00 82.62 373 THR A C 1
ATOM 3015 O O . THR A 1 373 ? -6.008 6.170 -13.340 1.00 82.62 373 THR A O 1
ATOM 3018 N N . GLY A 1 374 ? -7.005 4.283 -14.003 1.00 87.56 374 GLY A N 1
ATOM 3019 C CA . GLY A 1 374 ? -6.929 3.598 -12.698 1.00 87.56 374 GLY A CA 1
ATOM 3020 C C . GLY A 1 374 ? -7.784 4.196 -11.562 1.00 87.56 374 GLY A C 1
ATOM 3021 O O . GLY A 1 374 ? -8.203 3.456 -10.669 1.00 87.56 374 GLY A O 1
ATOM 3022 N N . GLY A 1 375 ? -8.111 5.492 -11.619 1.00 92.19 375 GLY A N 1
ATOM 3023 C CA . GLY A 1 375 ? -8.776 6.258 -10.561 1.00 92.19 375 GLY A CA 1
ATOM 3024 C C . GLY A 1 375 ? -10.009 5.599 -9.938 1.00 92.19 375 GLY A C 1
ATOM 3025 O O . GLY A 1 375 ? -10.787 4.903 -10.588 1.00 92.19 375 GLY A O 1
ATOM 3026 N N . SER A 1 376 ? -10.220 5.834 -8.648 1.00 95.62 376 SER A N 1
ATOM 3027 C CA . SER A 1 376 ? -11.301 5.231 -7.867 1.00 95.62 376 SER A CA 1
ATOM 3028 C C . SER A 1 376 ? -12.463 6.201 -7.693 1.00 95.62 376 SER A C 1
ATOM 3030 O O . SER A 1 376 ? -12.415 7.092 -6.851 1.00 95.62 376 SER A O 1
ATOM 3032 N N . TYR A 1 377 ? -13.547 6.013 -8.445 1.00 95.69 377 TYR A N 1
ATOM 3033 C CA . TYR A 1 377 ? -14.703 6.913 -8.445 1.00 95.69 377 TYR A CA 1
ATOM 3034 C C . TYR A 1 377 ? -15.898 6.353 -7.657 1.00 95.69 377 TYR A C 1
ATOM 3036 O O . TYR A 1 377 ? -16.124 5.142 -7.633 1.00 95.69 377 TYR A O 1
ATOM 3044 N N . PRO A 1 378 ? -16.738 7.218 -7.057 1.00 95.56 378 PRO A N 1
ATOM 3045 C CA . PRO A 1 378 ? -17.946 6.782 -6.352 1.00 95.56 378 PRO A CA 1
ATOM 3046 C C . PRO A 1 378 ? -19.130 6.466 -7.276 1.00 95.56 378 PRO A C 1
ATOM 3048 O O . PRO A 1 378 ? -20.112 5.873 -6.826 1.00 95.56 378 PRO A O 1
ATOM 3051 N N . ALA A 1 379 ? -19.087 6.911 -8.537 1.00 95.44 379 ALA A N 1
ATOM 3052 C CA . ALA A 1 379 ? -20.158 6.723 -9.511 1.00 95.44 379 ALA A CA 1
ATOM 3053 C C . ALA A 1 379 ? -19.669 6.893 -10.958 1.00 95.44 379 ALA A C 1
ATOM 3055 O O . ALA A 1 379 ? -18.731 7.646 -11.231 1.00 95.44 379 ALA A O 1
ATOM 3056 N N . ALA A 1 380 ? -20.392 6.262 -11.885 1.00 95.12 380 ALA A N 1
ATOM 3057 C CA . ALA A 1 380 ? -20.285 6.512 -13.319 1.00 95.12 380 ALA A CA 1
ATOM 3058 C C . ALA A 1 380 ? -20.686 7.955 -13.686 1.00 95.12 380 ALA A C 1
ATOM 3060 O O . ALA A 1 380 ? -21.546 8.556 -13.034 1.00 95.12 380 ALA A O 1
ATOM 3061 N N . GLY A 1 381 ? -20.132 8.485 -14.778 1.00 93.50 381 GLY A N 1
ATOM 3062 C CA . GLY A 1 381 ? -20.457 9.812 -15.302 1.00 93.50 381 GLY A CA 1
ATOM 3063 C C . GLY A 1 381 ? -19.236 10.661 -15.647 1.00 93.50 381 GLY A C 1
ATOM 3064 O O . GLY A 1 381 ? -18.106 10.184 -15.635 1.00 93.50 381 GLY A O 1
ATOM 3065 N N . GLU A 1 382 ? -19.482 11.931 -15.982 1.00 92.06 382 GLU A N 1
ATOM 3066 C CA . GLU A 1 382 ? -18.423 12.908 -16.254 1.00 92.06 382 GLU A CA 1
ATOM 3067 C C . GLU A 1 382 ? -17.968 13.588 -14.957 1.00 92.06 382 GLU A C 1
ATOM 3069 O O . GLU A 1 382 ? -18.777 14.133 -14.200 1.00 92.06 382 GLU A O 1
ATOM 3074 N N . TRP A 1 383 ? -16.660 13.579 -14.736 1.00 90.44 383 TRP A N 1
ATOM 3075 C CA . TRP A 1 383 ? -15.968 14.161 -13.599 1.00 90.44 383 TRP A CA 1
ATOM 3076 C C . TRP A 1 383 ? -15.117 15.333 -14.077 1.00 90.44 383 TRP A C 1
ATOM 3078 O O . TRP A 1 383 ? -14.169 15.166 -14.841 1.00 90.44 383 TRP A O 1
ATOM 3088 N N . TYR A 1 384 ? -15.478 16.540 -13.646 1.00 88.81 384 TYR A N 1
ATOM 3089 C CA . TYR A 1 384 ? -14.899 17.775 -14.171 1.00 88.81 384 TYR A CA 1
ATOM 3090 C C . TYR A 1 384 ? -13.615 18.170 -13.444 1.00 88.81 384 TYR A C 1
ATOM 3092 O O . TYR A 1 384 ? -13.596 18.239 -12.216 1.00 88.81 384 TYR A O 1
ATOM 3100 N N . GLY A 1 385 ? -12.574 18.523 -14.203 1.00 85.50 385 GLY A N 1
ATOM 3101 C CA . GLY A 1 385 ? -11.352 19.113 -13.648 1.00 85.50 385 GLY A CA 1
ATOM 3102 C C . GLY A 1 385 ? -10.558 18.203 -12.708 1.00 85.50 385 GLY A C 1
ATOM 3103 O O . GLY A 1 385 ? -9.937 18.700 -11.766 1.00 85.50 385 GLY A O 1
ATOM 3104 N N . VAL A 1 386 ? -10.619 16.889 -12.928 1.00 85.06 386 VAL A N 1
ATOM 3105 C CA . VAL A 1 386 ? -10.007 15.887 -12.044 1.00 85.06 386 VAL A CA 1
ATOM 3106 C C . VAL A 1 386 ? -8.555 15.578 -12.393 1.00 85.06 386 VAL A C 1
ATOM 3108 O O . VAL A 1 386 ? -7.780 15.269 -11.495 1.00 85.06 386 VAL A O 1
ATOM 3111 N N . GLY A 1 387 ? -8.166 15.745 -13.657 1.00 78.81 387 GLY A N 1
ATOM 3112 C CA . GLY A 1 387 ? -6.783 15.567 -14.082 1.00 78.81 387 GLY A CA 1
ATOM 3113 C C . GLY A 1 387 ? -5.844 16.678 -13.599 1.00 78.81 387 GLY A C 1
ATOM 3114 O O . GLY A 1 387 ? -6.283 17.784 -13.273 1.00 78.81 387 GLY A O 1
ATOM 3115 N N . GLU A 1 388 ? -4.532 16.427 -13.627 1.00 72.19 388 GLU A N 1
ATOM 3116 C CA . GLU A 1 388 ? -3.478 17.352 -13.156 1.00 72.19 388 GLU A CA 1
ATOM 3117 C C . GLU A 1 388 ? -3.542 18.756 -13.799 1.00 72.19 388 GLU A C 1
ATOM 3119 O O . GLU A 1 388 ? -3.222 19.760 -13.165 1.00 72.19 388 GLU A O 1
ATOM 3124 N N . TRP A 1 389 ? -4.063 18.847 -15.027 1.00 72.25 389 TRP A N 1
ATOM 3125 C CA . TRP A 1 389 ? -4.250 20.100 -15.774 1.00 72.25 389 TRP A CA 1
ATOM 3126 C C . TRP A 1 389 ? -5.715 20.545 -15.883 1.00 72.25 389 TRP A C 1
ATOM 3128 O O . TRP A 1 389 ? -6.055 21.398 -16.704 1.00 72.25 389 TRP A O 1
ATOM 3138 N N . GLY A 1 390 ? -6.591 19.970 -15.058 1.00 76.50 390 GLY A N 1
ATOM 3139 C CA . GLY A 1 390 ? -8.012 20.298 -15.015 1.00 76.50 390 GLY A CA 1
ATOM 3140 C C . GLY A 1 390 ? -8.813 19.770 -16.205 1.00 76.50 390 GLY A C 1
ATOM 3141 O O . GLY A 1 390 ? -9.858 20.339 -16.519 1.00 76.50 390 GLY A O 1
ATOM 3142 N N . TYR A 1 391 ? -8.341 18.712 -16.870 1.00 80.44 391 TYR A N 1
ATOM 3143 C CA . TYR A 1 391 ? -9.148 17.993 -17.856 1.00 80.44 391 TYR A CA 1
ATOM 3144 C C . TYR A 1 391 ? -10.204 17.117 -17.151 1.00 80.44 391 TYR A C 1
ATOM 3146 O O . TYR A 1 391 ? -10.114 16.851 -15.946 1.00 80.44 391 TYR A O 1
ATOM 3154 N N . ASN A 1 392 ? -11.243 16.732 -17.891 1.00 87.50 392 ASN A N 1
ATOM 3155 C CA . ASN A 1 392 ? -12.359 15.947 -17.362 1.00 87.50 392 ASN A CA 1
ATOM 3156 C C . ASN A 1 392 ? -12.110 14.457 -17.581 1.00 87.50 392 ASN A C 1
ATOM 3158 O O . ASN A 1 392 ? -11.390 14.091 -18.500 1.00 87.50 392 ASN A O 1
ATOM 3162 N N . GLU A 1 393 ? -12.786 13.594 -16.838 1.00 88.44 393 GLU A N 1
ATOM 3163 C CA . GLU A 1 393 ? -12.822 12.161 -17.140 1.00 88.44 393 GLU A CA 1
ATOM 3164 C C . GLU A 1 393 ? -14.245 11.642 -17.210 1.00 88.44 393 GLU A C 1
ATOM 3166 O O . GLU A 1 393 ? -15.139 12.158 -16.543 1.00 88.44 393 GLU A O 1
ATOM 3171 N N . TYR A 1 394 ? -14.468 10.625 -18.034 1.00 90.25 394 TYR A N 1
ATOM 3172 C CA . TYR A 1 394 ? -15.746 9.946 -18.150 1.00 90.25 394 TYR A CA 1
ATOM 3173 C C . TYR A 1 394 ? -15.637 8.493 -17.727 1.00 90.25 394 TYR A C 1
ATOM 3175 O O . TYR A 1 394 ? -14.995 7.681 -18.386 1.00 90.25 394 TYR A O 1
ATOM 3183 N N . VAL A 1 395 ? -16.327 8.172 -16.644 1.00 92.12 395 VAL A N 1
ATOM 3184 C CA . VAL A 1 395 ? -16.400 6.833 -16.073 1.00 92.12 395 VAL A CA 1
ATOM 3185 C C . VAL A 1 395 ? -17.620 6.144 -16.674 1.00 92.12 395 VAL A C 1
ATOM 3187 O O . VAL A 1 395 ? -18.756 6.482 -16.327 1.00 92.12 395 VAL A O 1
ATOM 3190 N N . ARG A 1 396 ? -17.409 5.221 -17.619 1.00 89.50 396 ARG A N 1
ATOM 3191 C CA . ARG A 1 396 ? -18.500 4.577 -18.379 1.00 89.50 396 ARG A CA 1
ATOM 3192 C C . ARG A 1 396 ? -19.236 3.534 -17.544 1.00 89.50 396 ARG A C 1
ATOM 3194 O O . ARG A 1 396 ? -20.463 3.471 -17.600 1.00 89.50 396 ARG A O 1
ATOM 3201 N N . ALA A 1 397 ? -18.481 2.759 -16.762 1.00 87.31 397 ALA A N 1
ATOM 3202 C CA . ALA A 1 397 ? -18.990 1.698 -15.894 1.00 87.31 397 ALA A CA 1
ATOM 3203 C C . ALA A 1 397 ? -19.788 0.606 -16.629 1.00 87.31 397 ALA A C 1
ATOM 3205 O O . ALA A 1 397 ? -20.745 0.052 -16.082 1.00 87.31 397 ALA A O 1
ATOM 3206 N N . ASP A 1 398 ? -19.427 0.325 -17.883 1.00 90.31 398 ASP A N 1
ATOM 3207 C CA . ASP A 1 398 ? -20.048 -0.732 -18.683 1.00 90.31 398 ASP A CA 1
ATOM 3208 C C . ASP A 1 398 ? -19.234 -2.034 -18.687 1.00 90.31 398 ASP A C 1
ATOM 3210 O O . ASP A 1 398 ? -19.708 -3.040 -19.214 1.00 90.31 398 ASP A O 1
ATOM 3214 N N . GLY A 1 399 ? -18.050 -2.036 -18.068 1.00 89.75 399 GLY A N 1
ATOM 3215 C CA . GLY A 1 399 ? -17.185 -3.199 -17.937 1.00 89.75 399 GLY A CA 1
ATOM 3216 C C . GLY A 1 399 ? -17.670 -4.242 -16.925 1.00 89.75 399 GLY A C 1
ATOM 3217 O O . GLY A 1 399 ? -18.751 -4.127 -16.337 1.00 89.75 399 GLY A O 1
ATOM 3218 N N . PRO A 1 400 ? -16.877 -5.309 -16.720 1.00 91.81 400 PRO A N 1
ATOM 3219 C CA . PRO A 1 400 ? -17.205 -6.351 -15.757 1.00 91.81 400 PRO A CA 1
ATOM 3220 C C . PRO A 1 400 ? -17.353 -5.826 -14.328 1.00 91.81 400 PRO A C 1
ATOM 3222 O O . PRO A 1 400 ? -16.758 -4.821 -13.941 1.00 91.81 400 PRO A O 1
ATOM 3225 N N . VAL A 1 401 ? -18.134 -6.555 -13.534 1.00 95.31 401 VAL A N 1
ATOM 3226 C CA . VAL A 1 401 ? -18.279 -6.317 -12.097 1.00 95.31 401 VAL A CA 1
ATOM 3227 C C . VAL A 1 401 ? -17.453 -7.361 -11.360 1.00 95.31 401 VAL A C 1
ATOM 3229 O O . VAL A 1 401 ? -17.673 -8.556 -11.554 1.00 95.31 401 VAL A O 1
ATOM 3232 N N . ILE A 1 402 ? -16.541 -6.914 -10.500 1.00 95.44 402 ILE A N 1
ATOM 3233 C CA . ILE A 1 402 ? -15.823 -7.781 -9.566 1.00 95.44 402 ILE A CA 1
ATOM 3234 C C . ILE A 1 402 ? -16.582 -7.741 -8.243 1.00 95.44 402 ILE A C 1
ATOM 3236 O O . ILE A 1 402 ? -16.678 -6.696 -7.592 1.00 95.44 402 ILE A O 1
ATOM 3240 N N . SER A 1 403 ? -17.149 -8.883 -7.855 1.00 96.69 403 SER A N 1
ATOM 3241 C CA . SER A 1 403 ? -17.791 -9.022 -6.550 1.00 96.69 403 SER A CA 1
ATOM 3242 C C . SER A 1 403 ? -16.750 -8.866 -5.450 1.00 96.69 403 SER A C 1
ATOM 3244 O O . SER A 1 403 ? -15.658 -9.417 -5.553 1.00 96.69 403 SER A O 1
ATOM 3246 N N . TYR A 1 404 ? -17.114 -8.214 -4.346 1.00 97.06 404 TYR A N 1
ATOM 3247 C CA . TYR A 1 404 ? -16.259 -8.155 -3.159 1.00 97.06 404 TYR A CA 1
ATOM 3248 C C . TYR A 1 404 ? -15.862 -9.567 -2.672 1.00 97.06 404 TYR A C 1
ATOM 3250 O O . TYR A 1 404 ? -14.796 -9.754 -2.098 1.00 97.06 404 TYR A O 1
ATOM 3258 N N . GLN A 1 405 ? -16.685 -10.591 -2.934 1.00 96.56 405 GLN A N 1
ATOM 3259 C CA . GLN A 1 405 ? -16.396 -11.988 -2.577 1.00 96.56 405 GLN A CA 1
ATOM 3260 C C . GLN A 1 405 ? -15.237 -12.597 -3.379 1.00 96.56 405 GLN A C 1
ATOM 3262 O O . GLN A 1 405 ? -14.589 -13.516 -2.884 1.00 96.56 405 GLN A O 1
ATOM 3267 N N . ASP A 1 406 ? -14.977 -12.078 -4.579 1.00 95.56 406 ASP A N 1
ATOM 3268 C CA . ASP A 1 406 ? -13.910 -12.539 -5.473 1.00 95.56 406 ASP A CA 1
ATOM 3269 C C . ASP A 1 406 ? -12.600 -11.759 -5.261 1.00 95.56 406 ASP A C 1
ATOM 3271 O O . ASP A 1 406 ? -11.582 -12.076 -5.875 1.00 95.56 406 ASP A O 1
ATOM 3275 N N . VAL A 1 407 ? -12.617 -10.751 -4.381 1.00 96.50 407 VAL A N 1
ATOM 3276 C CA . VAL A 1 407 ? -11.452 -9.945 -4.012 1.00 96.50 407 VAL A CA 1
ATOM 3277 C C . VAL A 1 407 ? -10.710 -10.607 -2.854 1.00 96.50 407 VAL A C 1
ATOM 3279 O O . VAL A 1 407 ? -11.262 -10.789 -1.759 1.00 96.50 407 VAL A O 1
ATOM 3282 N N . LEU A 1 408 ? -9.440 -10.927 -3.092 1.00 96.19 408 LEU A N 1
ATOM 3283 C CA . LEU A 1 408 ? -8.472 -11.269 -2.059 1.00 96.19 408 LEU A CA 1
ATOM 3284 C C . LEU A 1 408 ? -7.925 -9.995 -1.426 1.00 96.19 408 LEU A C 1
ATOM 3286 O O . LEU A 1 408 ? -7.659 -9.017 -2.123 1.00 96.19 408 LEU A O 1
ATOM 3290 N N . VAL A 1 409 ? -7.721 -10.023 -0.110 1.00 95.56 409 VAL A N 1
ATOM 3291 C CA . VAL A 1 409 ? -7.093 -8.912 0.601 1.00 95.56 409 VAL A CA 1
ATOM 3292 C C . VAL A 1 409 ? -5.794 -9.353 1.257 1.00 95.56 409 VAL A C 1
ATOM 3294 O O . VAL A 1 409 ? -5.745 -10.391 1.920 1.00 95.56 409 VAL A O 1
ATOM 3297 N N . THR A 1 410 ? -4.765 -8.530 1.097 1.00 94.31 410 THR A N 1
ATOM 3298 C CA . THR A 1 410 ? -3.493 -8.625 1.815 1.00 94.31 410 THR A CA 1
ATOM 3299 C C . THR A 1 410 ? -3.387 -7.443 2.768 1.00 94.31 410 THR A C 1
ATOM 3301 O O . THR A 1 410 ? -3.475 -6.303 2.328 1.00 94.31 410 THR A O 1
ATOM 3304 N N . ILE A 1 411 ? -3.204 -7.689 4.063 1.00 93.69 411 ILE A N 1
ATOM 3305 C CA . ILE A 1 411 ? -2.974 -6.611 5.034 1.00 93.69 411 ILE A CA 1
ATOM 3306 C C . ILE A 1 411 ? -1.502 -6.194 4.955 1.00 93.69 411 ILE A C 1
ATOM 3308 O O . ILE A 1 411 ? -0.613 -7.048 4.959 1.00 93.69 411 ILE A O 1
ATOM 3312 N N . LEU A 1 412 ? -1.264 -4.891 4.833 1.00 93.62 412 LEU A N 1
ATOM 3313 C CA . LEU A 1 412 ? 0.044 -4.258 4.824 1.00 93.62 412 LEU A CA 1
ATOM 3314 C C . LEU A 1 412 ? 0.243 -3.493 6.141 1.00 93.62 412 LEU A C 1
ATOM 3316 O O . LEU A 1 412 ? -0.467 -2.509 6.376 1.00 93.62 412 LEU A O 1
ATOM 3320 N N . PRO A 1 413 ? 1.226 -3.905 6.958 1.00 91.62 413 PRO A N 1
ATOM 3321 C CA . PRO A 1 413 ? 1.721 -3.127 8.089 1.00 91.62 413 PRO A CA 1
ATOM 3322 C C . PRO A 1 413 ? 2.245 -1.752 7.678 1.00 91.62 413 PRO A C 1
ATOM 3324 O O . PRO A 1 413 ? 2.391 -1.441 6.491 1.00 91.62 413 PRO A O 1
ATOM 3327 N N . GLU A 1 414 ? 2.663 -0.958 8.658 1.00 92.06 414 GLU A N 1
ATOM 3328 C CA . GLU A 1 414 ? 3.548 0.166 8.378 1.00 92.06 414 GLU A CA 1
ATOM 3329 C C . GLU A 1 414 ? 4.889 -0.312 7.817 1.00 92.06 414 GLU A C 1
ATOM 3331 O O . GLU A 1 414 ? 5.526 -1.240 8.324 1.00 92.06 414 GLU A O 1
ATOM 3336 N N . LYS A 1 415 ? 5.364 0.349 6.754 1.00 92.44 415 LYS A N 1
ATOM 3337 C CA . LYS A 1 415 ? 6.562 -0.103 6.023 1.00 92.44 415 LYS A CA 1
ATOM 3338 C C . LYS A 1 415 ? 7.822 -0.176 6.885 1.00 92.44 415 LYS A C 1
ATOM 3340 O O . LYS A 1 415 ? 8.764 -0.878 6.513 1.00 92.44 415 LYS A O 1
ATOM 3345 N N . ASP A 1 416 ? 7.884 0.586 7.972 1.00 91.00 416 ASP A N 1
ATOM 3346 C CA . ASP A 1 416 ? 9.053 0.652 8.843 1.00 91.00 416 ASP A CA 1
ATOM 3347 C C . ASP A 1 416 ? 9.030 -0.381 9.975 1.00 91.00 416 ASP A C 1
ATOM 3349 O O . ASP A 1 416 ? 10.097 -0.656 10.526 1.00 91.00 416 ASP A O 1
ATOM 3353 N N . ASP A 1 417 ? 7.887 -1.030 10.210 1.00 89.06 417 ASP A N 1
ATOM 3354 C CA . ASP A 1 417 ? 7.705 -2.032 11.268 1.00 89.06 417 ASP A CA 1
ATOM 3355 C C . ASP A 1 417 ? 7.942 -3.473 10.779 1.00 89.06 417 ASP A C 1
ATOM 3357 O O . ASP A 1 417 ? 8.064 -4.410 11.567 1.00 89.06 417 ASP A O 1
ATOM 3361 N N . ILE A 1 418 ? 8.101 -3.668 9.467 1.00 90.00 418 ILE A N 1
ATOM 3362 C CA . ILE A 1 418 ? 8.368 -4.980 8.866 1.00 90.00 418 ILE A CA 1
ATOM 3363 C C . ILE A 1 418 ? 9.853 -5.359 8.990 1.00 90.00 418 ILE A C 1
ATOM 3365 O O . ILE A 1 418 ? 10.748 -4.644 8.524 1.00 90.00 418 ILE A O 1
ATOM 3369 N N . ASP A 1 419 ? 10.126 -6.556 9.516 1.00 91.25 419 ASP A N 1
ATOM 3370 C CA . ASP A 1 419 ? 11.435 -7.207 9.397 1.00 91.25 419 ASP A CA 1
ATOM 3371 C C . ASP A 1 419 ? 11.590 -7.854 8.009 1.00 91.25 419 ASP A C 1
ATOM 3373 O O . ASP A 1 419 ? 11.170 -8.986 7.764 1.00 91.25 419 ASP A O 1
ATOM 3377 N N . TYR A 1 420 ? 12.220 -7.131 7.083 1.00 94.12 420 TYR A N 1
ATOM 3378 C CA . TYR A 1 420 ? 12.428 -7.581 5.701 1.00 94.12 420 TYR A CA 1
ATOM 3379 C C . TYR A 1 420 ? 13.458 -8.705 5.537 1.00 94.12 420 TYR A C 1
ATOM 3381 O O . TYR A 1 420 ? 13.540 -9.285 4.454 1.00 94.12 420 TYR A O 1
ATOM 3389 N N . ASP A 1 421 ? 14.256 -9.029 6.559 1.00 92.00 421 ASP A N 1
ATOM 3390 C CA . ASP A 1 421 ? 15.093 -10.233 6.510 1.00 92.00 421 ASP A CA 1
ATOM 3391 C C . ASP A 1 421 ? 14.257 -11.493 6.796 1.00 92.00 421 ASP A C 1
ATOM 3393 O O . ASP A 1 421 ? 14.576 -12.572 6.287 1.00 92.00 421 ASP A O 1
ATOM 3397 N N . VAL A 1 422 ? 13.163 -11.357 7.555 1.00 91.25 422 VAL A N 1
ATOM 3398 C CA . VAL A 1 422 ? 12.170 -12.420 7.795 1.00 91.25 422 VAL A CA 1
ATOM 3399 C C . VAL A 1 422 ? 11.100 -12.461 6.697 1.00 91.25 422 VAL A C 1
ATOM 3401 O O . VAL A 1 422 ? 10.688 -13.556 6.310 1.00 91.25 422 VAL A O 1
ATOM 3404 N N . HIS A 1 423 ? 10.716 -11.296 6.165 1.00 90.19 423 HIS A N 1
ATOM 3405 C CA . HIS A 1 423 ? 9.698 -11.105 5.122 1.00 90.19 423 HIS A CA 1
ATOM 3406 C C . HIS A 1 423 ? 10.269 -10.490 3.830 1.00 90.19 423 HIS A C 1
ATOM 3408 O O . HIS A 1 423 ? 9.855 -9.406 3.400 1.00 90.19 423 HIS A O 1
ATOM 3414 N N . PRO A 1 424 ? 11.249 -11.141 3.179 1.00 92.25 424 PRO A N 1
ATOM 3415 C CA . PRO A 1 424 ? 11.889 -10.591 1.989 1.00 92.25 424 PRO A CA 1
ATOM 3416 C C . PRO A 1 424 ? 10.935 -10.448 0.796 1.00 92.25 424 PRO A C 1
ATOM 3418 O O . PRO A 1 424 ? 11.194 -9.619 -0.078 1.00 92.25 424 PRO A O 1
ATOM 3421 N N . GLU A 1 425 ? 9.831 -11.199 0.766 1.00 91.81 425 GLU A N 1
ATOM 3422 C CA . GLU A 1 425 ? 8.749 -11.073 -0.214 1.00 91.81 425 GLU A CA 1
ATOM 3423 C C . GLU A 1 425 ? 8.068 -9.700 -0.191 1.00 91.81 425 GLU A C 1
ATOM 3425 O O . GLU A 1 425 ? 7.524 -9.288 -1.210 1.00 91.81 425 GLU A O 1
ATOM 3430 N N . LEU A 1 426 ? 8.155 -8.961 0.921 1.00 93.94 426 LEU A N 1
ATOM 3431 C CA . LEU A 1 426 ? 7.618 -7.604 1.056 1.00 93.94 426 LEU A CA 1
ATOM 3432 C C . LEU A 1 426 ? 8.656 -6.515 0.766 1.00 93.94 426 LEU A C 1
ATOM 3434 O O . LEU A 1 426 ? 8.340 -5.337 0.872 1.00 93.94 426 LEU A O 1
ATOM 3438 N N . SER A 1 427 ? 9.887 -6.856 0.360 1.00 94.88 427 SER A N 1
ATOM 3439 C CA . SER A 1 427 ? 10.954 -5.868 0.093 1.00 94.88 427 SER A CA 1
ATOM 3440 C C . SER A 1 427 ? 10.518 -4.719 -0.826 1.00 94.88 427 SER A C 1
ATOM 3442 O O . SER A 1 427 ? 10.976 -3.587 -0.665 1.00 94.88 427 SER A O 1
ATOM 3444 N N . TRP A 1 428 ? 9.607 -5.001 -1.757 1.00 94.19 428 TRP A N 1
ATOM 3445 C CA . TRP A 1 428 ? 9.033 -4.033 -2.687 1.00 94.19 428 TRP A CA 1
ATOM 3446 C C . TRP A 1 428 ? 8.260 -2.901 -2.027 1.00 94.19 428 TRP A C 1
ATOM 3448 O O . TRP A 1 428 ? 8.162 -1.817 -2.590 1.00 94.19 428 TRP A O 1
ATOM 3458 N N . PHE A 1 429 ? 7.735 -3.140 -0.833 1.00 95.25 429 PHE A N 1
ATOM 3459 C CA . PHE A 1 429 ? 6.904 -2.192 -0.116 1.00 95.25 429 PHE A CA 1
ATOM 3460 C C . PHE A 1 429 ? 7.738 -1.068 0.515 1.00 95.25 429 PHE A C 1
ATOM 3462 O O . PHE A 1 429 ? 7.371 0.104 0.434 1.00 95.25 429 PHE A O 1
ATOM 3469 N N . LYS A 1 430 ? 8.922 -1.392 1.057 1.00 95.38 430 LYS A N 1
ATOM 3470 C CA . LYS A 1 430 ? 9.878 -0.391 1.569 1.00 95.38 430 LYS A CA 1
ATOM 3471 C C . LYS A 1 430 ? 10.803 0.176 0.506 1.00 95.38 430 LYS A C 1
ATOM 3473 O O . LYS A 1 430 ? 11.199 1.337 0.610 1.00 95.38 430 LYS A O 1
ATOM 3478 N N . SER A 1 431 ? 11.140 -0.604 -0.514 1.00 94.50 431 SER A N 1
ATOM 3479 C CA . SER A 1 431 ? 11.963 -0.113 -1.612 1.00 94.50 431 SER A CA 1
ATOM 3480 C C . SER A 1 431 ? 11.251 0.999 -2.388 1.00 94.50 431 SER A C 1
ATOM 3482 O O . SER A 1 431 ? 10.040 0.957 -2.579 1.00 94.50 431 SER A O 1
ATOM 3484 N N . THR A 1 432 ? 12.002 1.996 -2.863 1.00 93.19 432 THR A N 1
ATOM 3485 C CA . THR A 1 432 ? 11.460 3.035 -3.763 1.00 93.19 432 THR A CA 1
ATOM 3486 C C . THR A 1 432 ? 11.615 2.688 -5.241 1.00 93.19 432 THR A C 1
ATOM 3488 O O . THR A 1 432 ? 11.341 3.532 -6.089 1.00 93.19 432 THR A O 1
ATOM 3491 N N . VAL A 1 433 ? 12.078 1.474 -5.556 1.00 91.94 433 VAL A N 1
ATOM 3492 C CA . VAL A 1 433 ? 12.171 0.955 -6.927 1.00 91.94 433 VAL A CA 1
ATOM 3493 C C . VAL A 1 433 ? 10.819 1.076 -7.631 1.00 91.94 433 VAL A C 1
ATOM 3495 O O . VAL A 1 433 ? 9.767 0.837 -7.038 1.00 91.94 433 VAL A O 1
ATOM 3498 N N . ARG A 1 434 ? 10.855 1.464 -8.907 1.00 89.31 434 ARG A N 1
ATOM 3499 C CA . ARG A 1 434 ? 9.647 1.675 -9.711 1.00 89.31 434 ARG A CA 1
ATOM 3500 C C . ARG A 1 434 ? 9.055 0.358 -10.196 1.00 89.31 434 ARG A C 1
ATOM 3502 O O . ARG A 1 434 ? 9.794 -0.546 -10.591 1.00 89.31 434 ARG A O 1
ATOM 3509 N N . PHE A 1 435 ? 7.727 0.287 -10.211 1.00 89.06 435 PHE A N 1
ATOM 3510 C CA . PHE A 1 435 ? 6.945 -0.910 -10.549 1.00 89.06 435 PHE A CA 1
ATOM 3511 C C . PHE A 1 435 ? 6.753 -1.101 -12.056 1.00 89.06 435 PHE A C 1
ATOM 3513 O O . PHE A 1 435 ? 5.760 -1.648 -12.510 1.00 89.06 435 PHE A O 1
ATOM 3520 N N . GLY A 1 436 ? 7.716 -0.674 -12.851 1.00 83.75 436 GLY A N 1
ATOM 3521 C CA . GLY A 1 436 ? 7.612 -0.753 -14.290 1.00 83.75 436 GLY A CA 1
ATOM 3522 C C . GLY A 1 436 ? 8.689 0.072 -14.951 1.00 83.75 436 GLY A C 1
ATOM 3523 O O . GLY A 1 436 ? 9.560 0.644 -14.280 1.00 83.75 436 GLY A O 1
ATOM 3524 N N . TYR A 1 437 ? 8.631 0.116 -16.273 1.00 79.31 437 TYR A N 1
ATOM 3525 C CA . TYR A 1 437 ? 9.576 0.883 -17.049 1.00 79.31 437 TYR A CA 1
ATOM 3526 C C . TYR A 1 437 ? 9.621 2.353 -16.607 1.00 79.31 437 TYR A C 1
ATOM 3528 O O . TYR A 1 437 ? 8.597 2.990 -16.353 1.00 79.31 437 TYR A O 1
ATOM 3536 N N . TYR A 1 438 ? 10.836 2.901 -16.504 1.00 73.00 438 TYR A N 1
ATOM 3537 C CA . TYR A 1 438 ? 11.044 4.180 -15.830 1.00 73.00 438 TYR A CA 1
ATOM 3538 C C . TYR A 1 438 ? 10.321 5.346 -16.499 1.00 73.00 438 TYR A C 1
ATOM 3540 O O . TYR A 1 438 ? 9.892 6.260 -15.804 1.00 73.00 438 TYR A O 1
ATOM 3548 N N . ARG A 1 439 ? 10.219 5.374 -17.831 1.00 7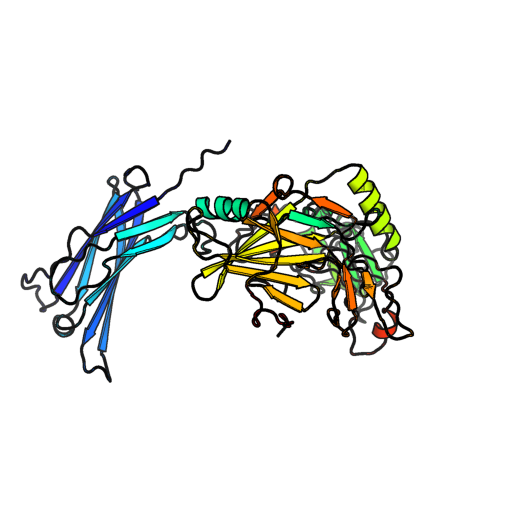5.81 439 ARG A N 1
ATOM 3549 C CA . ARG A 1 439 ? 9.545 6.471 -18.529 1.00 75.81 439 ARG A CA 1
ATOM 3550 C C . ARG A 1 439 ? 8.936 6.020 -19.839 1.00 75.81 439 ARG A C 1
ATOM 3552 O O . ARG A 1 439 ? 9.658 5.672 -20.753 1.00 75.81 439 ARG A O 1
ATOM 3559 N N . SER A 1 440 ? 7.636 6.164 -19.973 1.00 75.50 440 SER A N 1
ATOM 3560 C CA . SER A 1 440 ? 6.922 5.755 -21.177 1.00 75.50 440 SER A CA 1
ATOM 3561 C C . SER A 1 440 ? 6.681 6.915 -22.139 1.00 75.50 440 SER A C 1
ATOM 3563 O O . SER A 1 440 ? 6.621 8.076 -21.725 1.00 75.50 440 SER A O 1
ATOM 3565 N N . ASP A 1 441 ? 6.510 6.604 -23.424 1.00 74.62 441 ASP A N 1
ATOM 3566 C CA . ASP A 1 441 ? 5.996 7.572 -24.390 1.00 74.62 441 ASP A CA 1
ATOM 3567 C C . ASP A 1 441 ? 4.526 7.876 -24.079 1.00 74.62 441 ASP A C 1
ATOM 3569 O O . ASP A 1 441 ? 3.670 6.991 -24.095 1.00 74.62 441 ASP A O 1
ATOM 3573 N N . SER A 1 442 ? 4.242 9.155 -23.845 1.00 75.31 442 SER A N 1
ATOM 3574 C CA . SER A 1 442 ?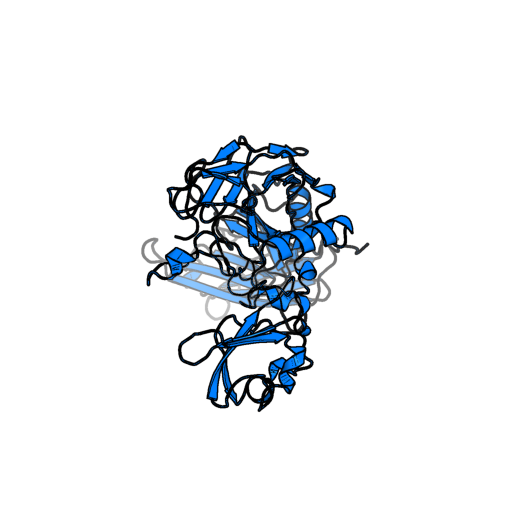 2.901 9.651 -23.541 1.00 75.31 442 SER A CA 1
ATOM 3575 C C . SER A 1 442 ? 2.416 10.635 -24.594 1.00 75.31 442 SER A C 1
ATOM 3577 O O . SER A 1 442 ? 3.240 11.335 -25.196 1.00 75.31 442 SER A O 1
ATOM 3579 N N . PRO A 1 443 ? 1.091 10.800 -24.767 1.00 71.38 443 PRO A N 1
ATOM 3580 C CA . PRO A 1 443 ? 0.532 11.790 -25.690 1.00 71.38 443 PRO A CA 1
ATOM 3581 C C . PRO A 1 443 ? 1.036 13.230 -25.451 1.00 71.38 443 PRO A C 1
ATOM 3583 O O . PRO A 1 443 ? 1.008 14.067 -26.354 1.00 71.38 443 PRO A O 1
ATOM 3586 N N . TRP A 1 444 ? 1.539 13.516 -24.245 1.00 68.25 444 TRP A N 1
ATOM 3587 C CA . TRP A 1 444 ? 2.043 14.821 -23.810 1.00 68.25 444 TRP A CA 1
ATOM 3588 C C . TRP A 1 444 ? 3.570 14.901 -23.672 1.00 68.25 444 TRP A C 1
ATOM 3590 O O . TRP A 1 444 ? 4.083 15.899 -23.163 1.00 68.25 444 TRP A O 1
ATOM 3600 N N . SER A 1 445 ? 4.318 13.898 -24.143 1.00 69.25 445 SER A N 1
ATOM 3601 C CA . SER A 1 445 ? 5.785 13.860 -24.027 1.00 69.25 445 SER A CA 1
ATOM 3602 C C . SER A 1 445 ? 6.474 15.079 -24.661 1.00 69.25 445 SER A C 1
ATOM 3604 O O . SER A 1 445 ? 7.513 15.526 -24.182 1.00 69.25 445 SER A O 1
ATOM 3606 N N . PHE A 1 446 ? 5.850 15.711 -25.664 1.00 63.84 446 PHE A N 1
ATOM 3607 C CA . PHE A 1 446 ? 6.336 16.955 -26.276 1.00 63.84 446 PHE A CA 1
ATOM 3608 C C . PHE A 1 446 ? 6.424 18.142 -25.298 1.00 63.84 446 PHE A C 1
ATOM 3610 O O . PHE A 1 446 ? 7.190 19.075 -25.540 1.00 63.84 446 PHE A O 1
ATOM 3617 N N . LEU A 1 447 ? 5.653 18.146 -24.203 1.00 61.47 447 LEU A N 1
ATOM 3618 C CA . LEU A 1 447 ? 5.776 19.173 -23.165 1.00 61.47 447 LEU A CA 1
ATOM 3619 C C . LEU A 1 447 ? 6.977 18.935 -22.253 1.00 61.47 447 LEU A C 1
ATOM 3621 O O . LEU A 1 447 ? 7.447 19.881 -21.633 1.00 61.47 447 LEU A O 1
ATOM 3625 N N . GLU A 1 448 ? 7.518 17.723 -22.177 1.00 56.56 448 GLU A N 1
ATOM 3626 C CA . GLU A 1 448 ? 8.683 17.427 -21.334 1.00 56.56 448 GLU A CA 1
ATOM 3627 C C . GLU A 1 448 ? 9.985 18.051 -21.857 1.00 56.56 448 GLU A C 1
ATOM 3629 O O . GLU A 1 448 ? 10.974 18.131 -21.131 1.00 56.56 448 GLU A O 1
ATOM 3634 N N . GLU A 1 449 ? 9.987 18.562 -23.093 1.00 53.94 449 GLU A N 1
ATOM 3635 C CA . GLU A 1 449 ? 11.068 19.405 -23.618 1.00 53.94 449 GLU A CA 1
ATOM 3636 C C . GLU A 1 449 ? 11.113 20.794 -22.950 1.00 53.94 449 GLU A C 1
ATOM 3638 O O . GLU A 1 449 ? 12.103 21.524 -23.079 1.00 53.94 449 GLU A O 1
ATOM 3643 N N . LEU A 1 450 ? 10.061 21.180 -22.217 1.00 48.56 450 LEU A N 1
ATOM 3644 C CA . LEU A 1 450 ? 10.046 22.399 -21.422 1.00 48.56 450 LEU A CA 1
ATOM 3645 C C . LEU A 1 450 ? 10.688 22.136 -20.045 1.00 48.56 450 LEU A C 1
ATOM 3647 O O . LEU A 1 450 ? 10.307 21.195 -19.353 1.00 48.56 450 LEU A O 1
ATOM 3651 N N . PRO A 1 451 ? 11.627 22.987 -19.589 1.00 34.09 451 PRO A N 1
ATOM 3652 C CA . PRO A 1 451 ? 12.487 22.718 -18.427 1.00 34.09 451 PRO A CA 1
ATOM 3653 C C . PRO A 1 451 ? 11.802 22.680 -17.041 1.00 34.09 451 PRO A C 1
ATOM 3655 O O . PRO A 1 451 ? 12.493 22.774 -16.031 1.00 34.09 451 PRO A O 1
ATOM 3658 N N . PHE A 1 452 ? 10.475 22.539 -16.958 1.00 32.19 452 PHE A N 1
ATOM 3659 C CA . PHE A 1 452 ? 9.719 22.569 -15.699 1.00 32.19 452 PHE A CA 1
ATOM 3660 C C . PHE A 1 452 ? 8.512 21.616 -15.651 1.00 32.19 452 PHE A C 1
ATOM 3662 O O . PHE A 1 452 ? 7.717 21.710 -14.719 1.00 32.19 452 PHE A O 1
ATOM 3669 N N . THR A 1 453 ? 8.351 20.716 -16.622 1.00 44.38 453 THR A N 1
ATOM 3670 C CA . THR A 1 453 ? 7.171 19.843 -16.725 1.00 44.38 453 THR A CA 1
ATOM 3671 C C . THR A 1 453 ? 7.587 18.377 -16.802 1.00 44.38 453 THR A C 1
ATOM 3673 O O . THR A 1 453 ? 8.186 17.941 -17.781 1.00 44.38 453 THR A O 1
ATOM 3676 N N . SER A 1 454 ? 7.273 17.611 -15.755 1.00 52.09 454 SER A N 1
ATOM 3677 C CA . SER A 1 454 ? 7.181 16.150 -15.839 1.00 52.09 454 SER A CA 1
ATOM 3678 C C . SER A 1 454 ? 5.774 15.834 -16.320 1.00 52.09 454 SER A C 1
ATOM 3680 O O . SER A 1 454 ? 4.824 16.337 -15.729 1.00 52.09 454 SER A O 1
ATOM 3682 N N . SER A 1 455 ? 5.619 15.047 -17.383 1.00 54.41 455 SER A N 1
ATOM 3683 C CA . SER A 1 455 ? 4.281 14.675 -17.861 1.00 54.41 455 SER A CA 1
ATOM 3684 C C . SER A 1 455 ? 3.652 13.542 -17.050 1.00 54.41 455 SER A C 1
ATOM 3686 O O . SER A 1 455 ? 2.603 13.063 -17.440 1.00 54.41 455 SER A O 1
ATOM 3688 N N . GLY A 1 456 ? 4.285 13.091 -15.958 1.00 61.09 456 GLY A N 1
ATOM 3689 C CA . GLY A 1 456 ? 3.787 11.983 -15.135 1.00 61.09 456 GLY A CA 1
ATOM 3690 C C . GLY A 1 456 ? 4.023 10.598 -15.743 1.00 61.09 456 GLY A C 1
ATOM 3691 O O . GLY A 1 456 ? 3.520 9.620 -15.215 1.00 61.09 456 GLY A O 1
ATOM 3692 N N . SER A 1 457 ? 4.792 10.497 -16.832 1.00 73.81 457 SER A N 1
ATOM 3693 C CA . SER A 1 457 ? 5.018 9.247 -17.584 1.00 73.81 457 SER A CA 1
ATOM 3694 C C . SER A 1 457 ? 5.959 8.246 -16.899 1.00 73.81 457 SER A C 1
ATOM 3696 O O . SER A 1 457 ? 6.533 7.374 -17.552 1.00 73.81 457 SER A O 1
ATOM 3698 N N . VAL A 1 458 ? 6.214 8.436 -15.605 1.00 78.31 458 VAL A N 1
ATOM 3699 C CA . VAL A 1 458 ? 7.170 7.658 -14.816 1.00 78.31 458 VAL A CA 1
ATOM 3700 C C . VAL A 1 458 ? 6.395 6.681 -13.954 1.00 78.31 458 VAL A C 1
ATOM 3702 O O . VAL A 1 458 ? 5.518 7.112 -13.212 1.00 78.31 458 VAL A O 1
ATOM 3705 N N . ALA A 1 459 ? 6.755 5.398 -14.007 1.00 83.25 459 ALA A N 1
ATOM 3706 C CA . ALA A 1 459 ? 6.129 4.373 -13.179 1.00 83.25 459 ALA A CA 1
ATOM 3707 C C . ALA A 1 459 ? 6.157 4.742 -11.682 1.00 83.25 459 ALA A C 1
ATOM 3709 O O . ALA A 1 459 ? 7.144 5.283 -11.155 1.00 83.25 459 ALA A O 1
ATOM 3710 N N . GLY A 1 460 ? 5.062 4.445 -10.982 1.00 83.50 460 GLY A N 1
ATOM 3711 C CA . GLY A 1 460 ? 4.927 4.706 -9.551 1.00 83.50 460 GLY A CA 1
ATOM 3712 C C . GLY A 1 460 ? 5.869 3.840 -8.696 1.00 83.50 460 GLY A C 1
ATOM 3713 O O . GLY A 1 460 ? 6.246 2.733 -9.101 1.00 83.50 460 GLY A O 1
ATOM 3714 N N . PRO A 1 461 ? 6.300 4.324 -7.514 1.00 88.81 461 PRO A N 1
ATOM 3715 C CA . PRO A 1 461 ? 6.825 3.443 -6.476 1.00 88.81 461 PRO A CA 1
ATOM 3716 C C . PRO A 1 461 ? 5.662 2.687 -5.805 1.00 88.81 461 PRO A C 1
ATOM 3718 O O . PRO A 1 461 ? 4.498 2.903 -6.136 1.00 88.81 461 PRO A O 1
ATOM 3721 N N . GLY A 1 462 ? 5.967 1.822 -4.837 1.00 91.94 462 GLY A N 1
ATOM 3722 C CA . GLY A 1 462 ? 4.939 1.173 -4.020 1.00 91.94 462 GLY A CA 1
ATOM 3723 C C . GLY A 1 462 ? 4.093 2.165 -3.195 1.00 91.94 462 GLY A C 1
ATOM 3724 O O . GLY A 1 462 ? 4.515 3.305 -2.964 1.00 91.94 462 GLY A O 1
ATOM 3725 N N . PRO A 1 463 ? 2.932 1.720 -2.682 1.00 93.88 463 PRO A N 1
ATOM 3726 C CA . PRO A 1 463 ? 1.916 2.580 -2.075 1.00 93.88 463 PRO A CA 1
ATOM 3727 C C . PRO A 1 463 ? 2.410 3.325 -0.825 1.00 93.88 463 PRO A C 1
ATOM 3729 O O . PRO A 1 463 ? 2.052 4.481 -0.624 1.00 93.88 463 PRO A O 1
ATOM 3732 N N . ALA A 1 464 ? 3.329 2.752 -0.037 1.00 93.19 464 ALA A N 1
ATOM 3733 C CA . ALA A 1 464 ? 3.891 3.415 1.149 1.00 93.19 464 ALA A CA 1
ATOM 3734 C C . ALA A 1 464 ? 4.855 4.582 0.857 1.00 93.19 464 ALA A C 1
ATOM 3736 O O . ALA A 1 464 ? 5.423 5.182 1.778 1.00 93.19 464 ALA A O 1
ATOM 3737 N N . HIS A 1 465 ? 5.083 4.902 -0.417 1.00 92.38 465 HIS A N 1
ATOM 3738 C CA . HIS A 1 465 ? 5.797 6.109 -0.848 1.00 92.38 465 HIS A CA 1
ATOM 3739 C C . HIS A 1 465 ? 4.887 7.095 -1.576 1.00 92.38 465 HIS A C 1
ATOM 3741 O O . HIS A 1 465 ? 5.376 8.096 -2.095 1.00 92.38 465 HIS A O 1
ATOM 3747 N N . HIS A 1 466 ? 3.588 6.813 -1.629 1.00 91.31 466 HIS A N 1
ATOM 3748 C CA . HIS A 1 466 ? 2.604 7.720 -2.181 1.00 91.31 466 HIS A CA 1
ATOM 3749 C C . HIS A 1 466 ? 2.232 8.791 -1.149 1.00 91.31 466 HIS A C 1
ATOM 3751 O O . HIS A 1 466 ? 2.072 8.505 0.038 1.00 91.31 466 HIS A O 1
ATOM 3757 N N . ASP A 1 467 ? 2.035 10.030 -1.599 1.00 89.50 467 ASP A N 1
ATOM 3758 C CA . ASP A 1 467 ? 1.768 11.173 -0.716 1.00 89.50 467 ASP A CA 1
ATOM 3759 C C . ASP A 1 467 ? 0.444 11.055 0.056 1.00 89.50 467 ASP A C 1
ATOM 3761 O O . ASP A 1 467 ? 0.254 11.768 1.040 1.00 89.50 467 ASP A O 1
ATOM 3765 N N . ALA A 1 468 ? -0.462 10.170 -0.370 1.00 91.19 468 ALA A N 1
ATOM 3766 C CA . ALA A 1 468 ? -1.726 9.871 0.309 1.00 91.19 468 ALA A CA 1
ATOM 3767 C C . ALA A 1 468 ? -1.640 8.767 1.383 1.00 91.19 468 ALA A C 1
ATOM 3769 O O . ALA A 1 468 ? -2.644 8.494 2.045 1.00 91.19 468 ALA A O 1
ATOM 3770 N N . TRP A 1 469 ? -0.478 8.126 1.565 1.00 94.56 469 TRP A N 1
ATOM 3771 C CA . TRP A 1 469 ? -0.286 7.141 2.633 1.00 94.56 469 TRP A CA 1
ATOM 3772 C C . TRP A 1 469 ? -0.611 7.781 3.990 1.00 94.56 469 TRP A C 1
ATOM 3774 O O . TRP A 1 469 ? -0.107 8.864 4.302 1.00 94.56 469 TRP A O 1
ATOM 3784 N N . ASN A 1 470 ? -1.488 7.150 4.773 1.00 94.62 470 ASN A N 1
ATO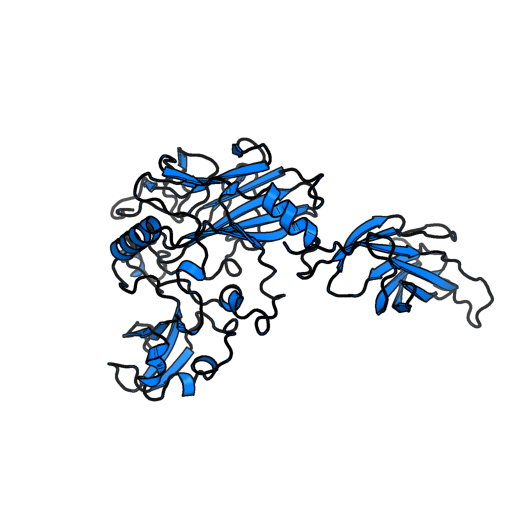M 3785 C CA . ASN A 1 470 ? -1.987 7.663 6.061 1.00 94.62 470 ASN A CA 1
ATOM 3786 C C . ASN A 1 470 ? -2.663 9.033 6.015 1.00 94.62 470 ASN A C 1
ATOM 3788 O O . ASN A 1 470 ? -2.676 9.777 7.003 1.00 94.62 470 ASN A O 1
ATOM 3792 N N . LYS A 1 471 ? -3.239 9.394 4.869 1.00 93.31 471 LYS A N 1
ATOM 3793 C CA . LYS A 1 471 ? -4.004 10.628 4.722 1.00 93.31 471 LYS A CA 1
ATOM 3794 C C . LYS A 1 471 ? -5.436 10.330 4.350 1.00 93.31 471 LYS A C 1
ATOM 3796 O O . LYS A 1 471 ? -5.744 9.370 3.656 1.00 93.31 471 LYS A O 1
ATOM 3801 N N . VAL A 1 472 ? -6.302 11.232 4.782 1.00 93.00 472 VAL A N 1
ATOM 3802 C CA . VAL A 1 472 ? -7.710 11.279 4.405 1.00 93.00 472 VAL A CA 1
ATOM 3803 C C . VAL A 1 472 ? -8.002 12.591 3.683 1.00 93.00 472 VAL A C 1
ATOM 3805 O O . VAL A 1 472 ? -7.276 13.569 3.874 1.00 93.00 472 VAL A O 1
ATOM 3808 N N . GLY A 1 473 ? -9.076 12.647 2.896 1.00 87.69 473 GLY A N 1
ATOM 3809 C CA . GLY A 1 473 ? -9.515 13.909 2.288 1.00 87.69 473 GLY A CA 1
ATOM 3810 C C . GLY A 1 473 ? -9.960 14.934 3.336 1.00 87.69 473 GLY A C 1
ATOM 3811 O O . GLY A 1 473 ? -10.653 14.575 4.296 1.00 87.69 473 GLY A O 1
ATOM 3812 N N . SER A 1 474 ? -9.582 16.207 3.173 1.00 81.38 474 SER A N 1
ATOM 3813 C CA . SER A 1 474 ? -9.872 17.244 4.176 1.00 81.38 474 SER A CA 1
ATOM 3814 C C . SER A 1 474 ? -11.264 17.875 4.038 1.00 81.38 474 SER A C 1
ATOM 3816 O O . SER A 1 474 ? -11.818 18.349 5.029 1.00 81.38 474 SER A O 1
ATOM 3818 N N . GLU A 1 475 ? -11.868 17.811 2.848 1.00 71.38 475 GLU A N 1
ATOM 3819 C CA . GLU A 1 475 ? -13.153 18.447 2.533 1.00 71.38 475 GLU A CA 1
ATOM 3820 C C . GLU A 1 475 ? -14.262 17.406 2.273 1.00 71.38 475 GLU A C 1
ATOM 3822 O O . GLU A 1 475 ? -14.229 16.703 1.256 1.00 71.38 475 GLU A O 1
ATOM 3827 N N . PRO A 1 476 ? -15.285 17.304 3.144 1.00 65.81 476 PRO A N 1
ATOM 3828 C CA . PRO A 1 476 ? -16.482 16.514 2.871 1.00 65.81 476 PRO A CA 1
ATOM 3829 C C . PRO A 1 476 ? -17.213 17.040 1.631 1.00 65.81 476 PRO A C 1
ATOM 3831 O O . PRO A 1 476 ? -17.471 18.235 1.508 1.00 65.81 476 PRO A O 1
ATOM 3834 N N . ASP A 1 477 ? -17.571 16.147 0.711 1.00 63.28 477 ASP A N 1
ATOM 3835 C CA . ASP A 1 477 ? -18.351 16.441 -0.491 1.00 63.28 477 ASP A CA 1
ATOM 3836 C C . ASP A 1 477 ? -17.719 17.481 -1.455 1.00 63.28 477 ASP A C 1
ATOM 3838 O O . ASP A 1 477 ? -18.390 17.942 -2.386 1.00 63.28 477 ASP A O 1
ATOM 3842 N N . GLY A 1 478 ? -16.417 17.776 -1.340 1.00 64.31 478 GLY A N 1
ATOM 3843 C CA . GLY A 1 478 ? -15.632 18.653 -2.231 1.00 64.31 478 GLY A CA 1
ATOM 3844 C C . GLY A 1 478 ? -14.572 17.918 -3.070 1.00 64.31 478 GLY A C 1
ATOM 3845 O O . GLY A 1 478 ? -14.402 16.712 -2.925 1.00 64.31 478 GLY A O 1
ATOM 3846 N N . TYR A 1 479 ? -13.887 18.636 -3.971 1.00 71.12 479 TYR A N 1
ATOM 3847 C CA . TYR A 1 479 ? -12.613 18.177 -4.546 1.00 71.12 479 TYR A CA 1
ATOM 3848 C C . TYR A 1 479 ? -11.487 18.745 -3.692 1.00 71.12 479 TYR A C 1
ATOM 3850 O O . TYR A 1 479 ? -11.344 19.966 -3.621 1.00 71.12 479 TYR A O 1
ATOM 3858 N N . ASP A 1 480 ? -10.679 17.878 -3.101 1.00 78.81 480 ASP A N 1
ATOM 3859 C CA . ASP A 1 480 ? -9.465 18.283 -2.398 1.00 78.81 480 ASP A CA 1
ATOM 3860 C C . ASP A 1 480 ? -8.227 17.717 -3.103 1.00 78.81 480 ASP A C 1
ATOM 3862 O O . ASP A 1 480 ? -8.320 16.715 -3.813 1.00 78.81 480 ASP A O 1
ATOM 3866 N N . ASN A 1 481 ? -7.084 18.385 -2.949 1.00 79.50 481 ASN A N 1
ATOM 3867 C CA . ASN A 1 481 ? -5.789 17.836 -3.336 1.00 79.50 481 ASN A CA 1
ATOM 3868 C C . ASN A 1 481 ? -5.152 17.194 -2.106 1.00 79.50 481 ASN A C 1
ATOM 3870 O O . ASN A 1 481 ? -4.944 17.879 -1.106 1.00 79.50 481 ASN A O 1
ATOM 3874 N N . TYR A 1 482 ? -4.758 15.928 -2.200 1.00 73.06 482 TYR A N 1
ATOM 3875 C CA . TYR A 1 482 ? -4.063 15.259 -1.094 1.00 73.06 482 TYR A CA 1
ATOM 3876 C C . TYR A 1 482 ? -2.533 15.485 -1.107 1.00 73.06 482 TYR A C 1
ATOM 3878 O O . TYR A 1 482 ? -1.867 15.218 -0.104 1.00 73.06 482 TYR A O 1
ATOM 3886 N N . ASN A 1 483 ? -1.988 16.034 -2.204 1.00 62.53 483 ASN A N 1
ATOM 3887 C CA . ASN A 1 483 ? -0.564 16.378 -2.389 1.00 62.53 483 ASN A CA 1
ATOM 3888 C C . ASN A 1 483 ? -0.174 17.762 -1.818 1.00 62.53 483 ASN A C 1
ATOM 3890 O O . ASN A 1 483 ? 0.680 18.438 -2.393 1.00 62.53 483 ASN A O 1
ATOM 3894 N N . GLN A 1 484 ? -0.828 18.239 -0.752 1.00 36.56 484 GLN A N 1
ATOM 3895 C CA . GLN A 1 484 ? -0.468 19.525 -0.127 1.00 36.56 484 GLN A CA 1
ATOM 3896 C C . GLN A 1 484 ? 0.770 19.432 0.765 1.00 36.56 484 GLN A C 1
ATOM 3898 O O . GLN A 1 484 ? 0.845 18.477 1.577 1.00 36.56 484 GLN A O 1
#

Sequence (484 aa):
MKRTFSLFAILALLSASPLSADLPGGDNQYTANFYVVDQNGTPLQNKQVRLEVTTWYGDELNPDYYYCTKLGVTSAQGTVVLSCLIPAEFSEGLVEMQAFIDEPDYTILESSDTYTTTVAYIYPYFKIMLDLDHNGIGDDWEIQLVEKFKPGFILNHLTEWVAPEPVEYIGVVKDSLWIQVYNMLGQEVSDHPISEQNAFDPPVSVFHAWVNSSNPNWSHVTDTGYPYTGRPPGSAYGSYRLRFHYNYAGDINNPGGWINYYQDERQNNNFPHTVYAHFFWHSGKPVIQYWMYYPYNDGYNNHEADWEHINVRISDQNPDLATIEMVDFYFHNKVKTMASGFQLIDGTHPVVYVGGTCLAVWPPASCEPGEHTGGSYPAAGEWYGVGEWGYNEYVRADGPVISYQDVLVTILPEKDDIDYDVHPELSWFKSTVRFGYYRSDSPWSFLEELPFTSSGSVAGPGPAHHDAWNKVGSEPDGYDNYNQ